Protein 1VFR (pdb70)

InterPro domains:
  IPR000415 Nitroreductase-like [G3DSA:3.40.109.10] (1-218)
  IPR000415 Nitroreductase-like [SSF55469] (3-217)
  IPR029479 Nitroreductase [PF00881] (10-193)
  IPR033878 Oxygen-insensitive NAD(P)H nitroreductase NfsB-like [cd02149] (4-214)

Radius of gyration: 21.02 Å; Cα contacts (8 Å, |Δi|>4): 795; chains: 2; bounding box: 49×61×47 Å

Organism: Aliivibrio fischeri (NCBI:txid668)

Nearest PDB structures (foldseek):
  1v5z-assembly1_A  TM=1.003E+00  e=4.299E-41  Aliivibrio fischeri
  8cj0-assembly1_B  TM=9.433E-01  e=3.302E-21  Escherichia coli
  1ooq-assembly1_A  TM=9.452E-01  e=6.221E-21  Escherichia coli
  8qpo-assembly1_A  TM=9.449E-01  e=3.306E-20  Escherichia coli DH5[alpha]
  8dor-assembly2_D  TM=9.413E-01  e=3.929E-20  Klebsiella pneumoniae

Foldseek 3Di:
DPVLVVLVQQADAWQAAAQVWADDPVLVVVLVVLLVPFDAQLSLCQWDKDKQADPVSLVLQLCQCVDWDCSCNVLSNRFHIKIFIKGFFARDLVSVLVVLVVCVVVVVDHPVVSVVSSVSCVVRVVQADPVRTNCVRRVVSSVSSVVSSSSSCSVVVKHKHKDQGTRFVSCCVSCVVSQVRITTRIMMTIHHHDPPPRVRNPDGDDDDDCVVPDDDD/DPVLVVLVQQADAWQAAAQVWADDPVLVVVLVVLLVPFDAQLSLCQWDKDKQADPVSLVLQLCQPVPFLCSCNVLSNRFHIKIFIKGFWARDLVSVVVVLVVCCVVPPAPPVCSVVSSVSCVVRVVQADPVGTRCVRRVVSSVSSVVSSSSSCSVVVKHKHKDQRTRFVSCCVSCVVRQVRITTRIMMTIHHHDPPPRPRSPDGDDDDDPVVPDDDD

Sequence (434 aa):
THPIIHDLENRYTSKKYDPSKKVSQEDLAVLLEALRLSASSINSQPWKFIVIESDAAKQRMHDSFANMHQFNQPHIKACSHVILFANKLSYTRDDYDVVLSKAVADKRITEEQKEAAFASFKFVELNCDENGEHKAWTKPQAYLALGNALHTLARLNIDSTTMEGIDPELLSEIFADELKGYECHVALAIGYHHPSEDYNASLPKSRKAFEDVITILTHPIIHDLENRYTSKKYDPSKKVSQEDLAVLLEALRLSASSINSQPWKFIVIESDAAKQRMHDSFANMHQFNQPHIKACSHVILFANKLSYTRDDYDVVLSKAVADKRITEEQKEAAFASFKFVELNCDENGEHKAWTKPQAYLALGNALHTLARLNIDSTTMEGIDPELLSEIFADELKGYECHVALAIGYHHPSEDYNASLPKSRKAFEDVITIL

CATH classification: 3.40.109.10

Solvent-accessible surface area: 17991 Å² total; per-residue (Å²): 129,57,88,4,20,90,23,5,85,93,32,34,40,0,79,74,4,16,83,96,80,120,6,56,119,118,27,5,57,12,1,4,37,0,0,40,10,4,18,16,19,35,35,0,2,1,2,42,0,0,0,0,59,43,126,72,1,10,72,79,0,49,66,0,0,70,110,83,39,103,126,9,34,88,15,0,105,24,1,3,7,0,0,0,1,0,2,39,47,36,4,57,156,105,29,9,55,68,4,8,43,55,6,30,60,37,158,61,24,69,92,127,97,31,108,70,33,22,64,31,28,110,19,1,118,113,48,66,47,165,109,35,45,12,79,68,6,0,32,2,2,2,5,8,0,0,1,6,0,9,1,0,2,11,47,26,120,10,27,8,5,43,2,38,1,3,6,44,152,30,0,50,129,39,0,41,105,28,5,138,37,34,24,1,50,2,0,0,0,0,0,52,57,39,95,98,99,7,134,11,49,100,58,60,58,3,21,23,39,67,140,88,1,9,37,84,49,131,56,86,4,20,90,24,4,86,94,31,35,40,0,72,76,4,21,79,101,87,116,6,54,119,117,25,5,58,14,0,4,36,0,0,42,9,3,18,17,22,35,35,0,2,0,2,42,0,0,0,0,60,45,129,72,1,14,71,82,0,50,67,1,0,64,110,79,36,98,120,9,33,85,14,0,103,23,1,3,7,0,0,0,1,0,2,40,53,39,4,55,128,98,31,8,37,75,5,8,43,63,6,36,59,44,152,60,32,65,89,125,80,25,106,73,22,34,76,43,26,123,30,0,96,97,46,72,32,160,114,36,41,13,73,64,5,0,34,2,2,2,4,8,0,0,1,7,0,9,1,0,2,11,48,27,123,10,28,7,5,43,2,36,1,4,6,40,150,30,0,48,129,44,0,56,117,25,5,154,34,34,21,1,52,2,0,0,0,0,0,56,59,40,95,96,94,7,137,10,48,100,69,56,57,2,21,20,26,74,132,81,1,9,36,83,48

Structure (mmCIF, N/CA/C/O backbone):
data_1VFR
#
_entry.id   1VFR
#
_cell.length_a   101.600
_cell.length_b   63.300
_cell.length_c   74.400
_cell.angle_alpha   90.00
_cell.angle_beta   100.00
_cell.angle_gamma   90.00
#
_symmetry.space_group_name_H-M   'C 1 2 1'
#
loop_
_entity.id
_entity.type
_entity.pdbx_description
1 polymer 'NAD(P)H\:FMN OXIDOREDUCTASE'
2 non-polymer 'FLAVIN MONONUCLEOTIDE'
3 water water
#
loop_
_atom_site.group_PDB
_atom_site.id
_atom_site.type_symbol
_atom_site.label_atom_id
_atom_site.label_alt_id
_atom_site.label_comp_id
_atom_site.label_asym_id
_atom_site.label_entity_id
_atom_site.label_seq_id
_atom_site.pdbx_PDB_ins_code
_atom_site.Cartn_x
_atom_site.Cartn_y
_atom_site.Cartn_z
_atom_site.occupancy
_atom_site.B_iso_or_equiv
_atom_site.auth_seq_id
_atom_site.auth_comp_id
_atom_site.auth_asym_id
_atom_site.auth_atom_id
_atom_site.pdbx_PDB_model_num
ATOM 1 N N . THR A 1 2 ? 57.762 23.017 -7.254 1.00 8.93 2 THR A N 1
ATOM 2 C CA . THR A 1 2 ? 58.666 22.566 -6.155 1.00 9.58 2 THR A CA 1
ATOM 3 C C . THR A 1 2 ? 58.209 21.212 -5.645 1.00 8.04 2 THR A C 1
ATOM 4 O O . THR A 1 2 ? 57.032 20.881 -5.709 1.00 7.85 2 THR A O 1
ATOM 8 N N . HIS A 1 3 ? 59.166 20.399 -5.208 1.00 6.95 3 HIS A N 1
ATOM 9 C CA . HIS A 1 3 ? 58.852 19.092 -4.657 1.00 7.59 3 HIS A CA 1
ATOM 10 C C . HIS A 1 3 ? 57.915 19.368 -3.465 1.00 7.34 3 HIS A C 1
ATOM 11 O O . HIS A 1 3 ? 58.196 20.254 -2.661 1.00 6.66 3 HIS A O 1
ATOM 18 N N . PRO A 1 4 ? 56.794 18.631 -3.351 1.00 7.49 4 PRO A N 1
ATOM 19 C CA . PRO A 1 4 ? 55.832 18.839 -2.245 1.00 7.86 4 PRO A CA 1
ATOM 20 C C . PRO A 1 4 ? 56.459 18.890 -0.839 1.00 6.80 4 PRO A C 1
ATOM 21 O O . PRO A 1 4 ? 56.104 19.746 -0.034 1.00 8.17 4 PRO A O 1
ATOM 25 N N . ILE A 1 5 ? 57.380 17.980 -0.544 1.00 5.45 5 ILE A N 1
ATOM 26 C CA . ILE A 1 5 ? 58.017 17.953 0.780 1.00 6.72 5 ILE A CA 1
ATOM 27 C C . ILE A 1 5 ? 58.847 19.208 1.025 1.00 9.15 5 ILE A C 1
ATOM 28 O O . ILE A 1 5 ? 58.737 19.846 2.084 1.00 6.39 5 ILE A O 1
ATOM 33 N N . ILE A 1 6 ? 59.633 19.602 0.024 1.00 7.83 6 ILE A N 1
ATOM 34 C CA . ILE A 1 6 ? 60.469 20.791 0.145 1.00 6.94 6 ILE A CA 1
ATOM 35 C C . ILE A 1 6 ? 59.635 22.060 0.249 1.00 6.68 6 ILE A C 1
ATOM 36 O O . ILE A 1 6 ? 59.955 22.952 1.032 1.00 6.78 6 ILE A O 1
ATOM 41 N N . HIS A 1 7 ? 58.564 22.143 -0.532 1.00 5.40 7 HIS A N 1
ATOM 42 C CA . HIS A 1 7 ? 57.699 23.298 -0.467 1.00 5.45 7 HIS A CA 1
ATOM 43 C C . HIS A 1 7 ? 57.146 23.475 0.968 1.00 6.53 7 HIS A C 1
ATOM 44 O O . HIS A 1 7 ? 57.133 24.582 1.500 1.00 7.35 7 HIS A O 1
ATOM 51 N N . ASP A 1 8 ? 56.679 22.389 1.574 1.00 6.66 8 ASP A N 1
ATOM 52 C CA . ASP A 1 8 ? 56.122 22.448 2.925 1.00 5.50 8 ASP A CA 1
ATOM 53 C C . ASP A 1 8 ? 57.143 22.936 3.939 1.00 7.40 8 ASP A C 1
ATOM 54 O O . ASP A 1 8 ? 56.842 23.789 4.768 1.00 7.49 8 ASP A O 1
ATOM 59 N N . LEU A 1 9 ? 58.359 22.414 3.849 1.00 6.12 9 LEU A N 1
ATOM 60 C CA . LEU A 1 9 ? 59.412 22.766 4.785 1.00 7.07 9 LEU A CA 1
ATOM 61 C C . LEU A 1 9 ? 60.026 24.145 4.550 1.00 8.18 9 LEU A C 1
ATOM 62 O O . LEU A 1 9 ? 60.550 24.767 5.480 1.00 6.81 9 LEU A O 1
ATOM 67 N N . GLU A 1 10 ? 59.958 24.634 3.315 1.00 8.70 10 GLU A N 1
ATOM 68 C CA . GLU A 1 10 ? 60.463 25.963 3.023 1.00 8.84 10 GLU A CA 1
ATOM 69 C C . GLU A 1 10 ? 59.418 26.988 3.392 1.00 9.95 10 GLU A C 1
ATOM 70 O O . GLU A 1 10 ? 59.750 28.137 3.647 1.00 12.40 10 GLU A O 1
ATOM 76 N N . ASN A 1 11 ? 58.147 26.605 3.374 1.00 9.39 11 ASN A N 1
ATOM 77 C CA . ASN A 1 11 ? 57.100 27.575 3.671 1.00 11.10 11 ASN A CA 1
ATOM 78 C C . ASN A 1 11 ? 56.629 27.687 5.104 1.00 9.90 11 ASN A C 1
ATOM 79 O O . ASN A 1 11 ? 56.041 28.694 5.465 1.00 11.40 11 ASN A O 1
ATOM 84 N N . ARG A 1 12 ? 56.891 26.667 5.915 1.00 8.97 12 ARG A N 1
ATOM 85 C CA . ARG A 1 12 ? 56.529 26.727 7.330 1.00 8.12 12 ARG A CA 1
ATOM 86 C C . ARG A 1 12 ? 57.570 27.648 7.962 1.00 10.54 12 ARG A C 1
ATOM 87 O O . ARG A 1 12 ? 58.670 27.812 7.430 1.00 10.64 12 ARG A O 1
ATOM 95 N N . TYR A 1 13 ? 57.204 28.296 9.066 1.00 8.17 13 TYR A N 1
ATOM 96 C CA . TYR A 1 13 ? 58.100 29.222 9.747 1.00 6.94 13 TYR A CA 1
ATOM 97 C C . TYR A 1 13 ? 57.534 29.489 11.138 1.00 7.04 13 TYR A C 1
ATOM 98 O O . TYR A 1 13 ? 56.411 29.065 11.456 1.00 7.00 13 TYR A O 1
ATOM 107 N N . THR A 1 14 ? 58.307 30.194 11.951 1.00 6.29 14 THR A N 1
ATOM 108 C CA . THR A 1 14 ? 57.881 30.540 13.312 1.00 6.56 14 THR A CA 1
ATOM 109 C C . THR A 1 14 ? 57.105 31.853 13.297 1.00 6.43 14 THR A C 1
ATOM 110 O O . THR A 1 14 ? 57.644 32.931 13.048 1.00 5.42 14 THR A O 1
ATOM 114 N N . SER A 1 15 ? 55.807 31.747 13.528 1.00 8.22 15 SER A N 1
ATOM 115 C CA . SER A 1 15 ? 54.956 32.920 13.548 1.00 8.28 15 SER A CA 1
ATOM 116 C C . SER A 1 15 ? 55.269 33.785 14.775 1.00 9.35 15 SER A C 1
ATOM 117 O O . SER A 1 15 ? 55.521 33.266 15.861 1.00 9.30 15 SER A O 1
ATOM 120 N N . LYS A 1 16 ? 55.281 35.100 14.594 1.00 9.58 16 LYS A N 1
ATOM 121 C CA . LYS A 1 16 ? 55.569 36.036 15.686 1.00 12.03 16 LYS A CA 1
ATOM 122 C C . LYS A 1 16 ? 54.348 36.878 16.107 1.00 13.11 16 LYS A C 1
ATOM 123 O O . LYS A 1 16 ? 54.482 37.813 16.903 1.00 12.99 16 LYS A O 1
ATOM 129 N N . LYS A 1 17 ? 53.169 36.552 15.576 1.00 12.57 17 LYS A N 1
ATOM 130 C CA . LYS A 1 17 ? 51.952 37.300 15.898 1.00 13.66 17 LYS A CA 1
ATOM 131 C C . LYS A 1 17 ? 50.737 36.576 15.317 1.00 14.01 17 LYS A C 1
ATOM 132 O O . LYS A 1 17 ? 50.691 36.258 14.121 1.00 12.85 17 LYS A O 1
ATOM 138 N N . TYR A 1 18 ? 49.741 36.342 16.162 1.00 9.64 18 TYR A N 1
ATOM 139 C CA . TYR A 1 18 ? 48.546 35.630 15.742 1.00 10.60 18 TYR A CA 1
ATOM 140 C C . TYR A 1 18 ? 47.323 36.491 15.484 1.00 12.09 18 TYR A C 1
ATOM 141 O O . TYR A 1 18 ? 47.213 37.601 15.997 1.00 11.75 18 TYR A O 1
ATOM 150 N N . ASP A 1 19 ? 46.418 35.952 14.673 1.00 12.75 19 ASP A N 1
ATOM 151 C CA . ASP A 1 19 ? 45.134 36.575 14.356 1.00 13.08 19 ASP A CA 1
ATOM 152 C C . ASP A 1 19 ? 44.194 35.920 15.394 1.00 11.47 19 ASP A C 1
ATOM 153 O O . ASP A 1 19 ? 43.938 34.718 15.343 1.00 10.75 19 ASP A O 1
ATOM 158 N N . PRO A 1 20 ? 43.691 36.702 16.361 1.00 13.64 20 PRO A N 1
ATOM 159 C CA . PRO A 1 20 ? 42.797 36.161 17.398 1.00 15.77 20 PRO A CA 1
ATOM 160 C C . PRO A 1 20 ? 41.396 35.776 16.933 1.00 19.18 20 PRO A C 1
ATOM 161 O O . PRO A 1 20 ? 40.645 35.140 17.660 1.00 23.51 20 PRO A O 1
ATOM 165 N N . SER A 1 21 ? 41.061 36.110 15.703 1.00 18.62 21 SER A N 1
ATOM 166 C CA . SER A 1 21 ? 39.737 35.796 15.195 1.00 20.90 21 SER A CA 1
ATOM 167 C C . SER A 1 21 ? 39.658 34.458 14.477 1.00 21.72 21 SER A C 1
ATOM 168 O O . SER A 1 21 ? 38.583 34.064 14.012 1.00 22.18 21 SER A O 1
ATOM 171 N N . LYS A 1 22 ? 40.793 33.773 14.368 1.00 19.42 22 LYS A N 1
ATOM 172 C CA . LYS A 1 22 ? 40.843 32.505 13.664 1.00 19.40 22 LYS A CA 1
ATOM 173 C C . LYS A 1 22 ? 41.234 31.353 14.561 1.00 18.70 22 LYS A C 1
ATOM 174 O O . LYS A 1 22 ? 42.245 31.407 15.253 1.00 19.22 22 LYS A O 1
ATOM 180 N N . LYS A 1 23 ? 40.454 30.281 14.491 1.00 15.89 23 LYS A N 1
ATOM 181 C CA . LYS A 1 23 ? 40.710 29.088 15.277 1.00 16.13 23 LYS A CA 1
ATOM 182 C C . LYS A 1 23 ? 40.946 27.892 14.368 1.00 12.95 23 LYS A C 1
ATOM 183 O O . LYS A 1 23 ? 40.465 27.848 13.241 1.00 14.09 23 LYS A O 1
ATOM 189 N N . VAL A 1 24 ? 41.679 26.920 14.894 1.00 11.60 24 VAL A N 1
ATOM 190 C CA . VAL A 1 24 ? 41.974 25.675 14.213 1.00 10.87 24 VAL A CA 1
ATOM 191 C C . VAL A 1 24 ? 40.700 24.853 14.345 1.00 13.44 24 VAL A C 1
ATOM 192 O O . VAL A 1 24 ? 40.119 24.776 15.426 1.00 13.58 24 VAL A O 1
ATOM 196 N N . SER A 1 25 ? 40.247 24.273 13.243 1.00 11.60 25 SER A N 1
ATOM 197 C CA . SER A 1 25 ? 39.035 23.474 13.249 1.00 12.52 25 SER A CA 1
ATOM 198 C C . SER A 1 25 ? 39.211 22.195 14.070 1.00 15.36 25 SER A C 1
ATOM 199 O O . SER A 1 25 ? 40.329 21.721 14.272 1.00 13.65 25 SER A O 1
ATOM 202 N N . GLN A 1 26 ? 38.101 21.631 14.542 1.00 16.70 26 GLN A N 1
ATOM 203 C CA . GLN A 1 26 ? 38.173 20.412 15.317 1.00 16.80 26 GLN A CA 1
ATOM 204 C C . GLN A 1 26 ? 38.654 19.257 14.458 1.00 16.03 26 GLN A C 1
ATOM 205 O O . GLN A 1 26 ? 39.325 18.359 14.973 1.00 14.18 26 GLN A O 1
ATOM 211 N N . GLU A 1 27 ? 38.357 19.288 13.151 1.00 14.91 27 GLU A N 1
ATOM 212 C CA . GLU A 1 27 ? 38.813 18.211 12.259 1.00 15.69 27 GLU A CA 1
ATOM 213 C C . GLU A 1 27 ? 40.345 18.250 12.137 1.00 12.35 27 GLU A C 1
ATOM 214 O O . GLU A 1 27 ? 40.997 17.214 12.223 1.00 12.95 27 GLU A O 1
ATOM 220 N N . ASP A 1 28 ? 40.910 19.441 11.952 1.00 11.04 28 ASP A N 1
ATOM 221 C CA . ASP A 1 28 ? 42.368 19.574 11.835 1.00 9.14 28 ASP A CA 1
ATOM 222 C C . ASP A 1 28 ? 43.052 19.227 13.152 1.00 8.81 28 ASP A C 1
ATOM 223 O O . ASP A 1 28 ? 44.105 18.584 13.167 1.00 9.41 28 ASP A O 1
ATOM 228 N N . LEU A 1 29 ? 42.449 19.647 14.266 1.00 9.00 29 LEU A N 1
ATOM 229 C CA . LEU A 1 29 ? 43.023 19.364 15.587 1.00 7.94 29 LEU A CA 1
ATOM 230 C C . LEU A 1 29 ? 43.069 17.873 15.829 1.00 7.30 29 LEU A C 1
ATOM 231 O O . LEU A 1 29 ? 44.048 17.358 16.353 1.00 10.52 29 LEU A O 1
ATOM 236 N N . ALA A 1 30 ? 42.034 17.161 15.407 1.00 6.73 30 ALA A N 1
ATOM 237 C CA . ALA A 1 30 ? 42.001 15.714 15.596 1.00 7.38 30 ALA A CA 1
ATOM 238 C C . ALA A 1 30 ? 43.117 15.020 14.812 1.00 7.89 30 ALA A C 1
ATOM 239 O O . ALA A 1 30 ? 43.692 14.030 15.276 1.00 8.72 30 ALA A O 1
ATOM 241 N N . VAL A 1 31 ? 43.412 15.522 13.613 1.00 8.92 31 VAL A N 1
ATOM 242 C CA . VAL A 1 31 ? 44.493 14.949 12.805 1.00 9.02 31 VAL A CA 1
ATOM 243 C C . VAL A 1 31 ? 45.845 15.197 13.508 1.00 7.64 31 VAL A C 1
ATOM 244 O O . VAL A 1 31 ? 46.650 14.275 13.656 1.00 7.56 31 VAL A O 1
ATOM 248 N N . LEU A 1 32 ? 46.062 16.429 13.961 1.00 7.52 32 LEU A N 1
ATOM 249 C CA . LEU A 1 32 ? 47.282 16.796 14.675 1.00 8.35 32 LEU A CA 1
ATOM 250 C C . LEU A 1 32 ? 47.511 15.933 15.915 1.00 10.14 32 LEU A C 1
ATOM 251 O O . LEU A 1 32 ? 48.620 15.452 16.120 1.00 9.47 32 LEU A O 1
ATOM 256 N N . LEU A 1 33 ? 46.469 15.728 16.729 1.00 7.65 33 LEU A N 1
ATOM 257 C CA . LEU A 1 33 ? 46.582 14.920 17.950 1.00 8.94 33 LEU A CA 1
ATOM 258 C C . LEU A 1 33 ? 46.836 13.447 17.676 1.00 8.74 33 LEU A C 1
ATOM 259 O O . LEU A 1 33 ? 47.616 12.810 18.381 1.00 10.31 33 LEU A O 1
ATOM 264 N N . GLU A 1 34 ? 46.207 12.906 16.638 1.00 8.61 34 GLU A N 1
ATOM 265 C CA . GLU A 1 34 ? 46.433 11.515 16.283 1.00 9.60 34 GLU A CA 1
ATOM 266 C C . GLU A 1 34 ? 47.870 11.368 15.759 1.00 10.23 34 GLU A C 1
ATOM 267 O O . GLU A 1 34 ? 48.540 10.379 16.037 1.00 8.75 34 GLU A O 1
ATOM 273 N N . ALA A 1 35 ? 48.342 12.389 15.042 1.00 10.19 35 ALA A N 1
ATOM 274 C CA . ALA A 1 35 ? 49.703 12.399 14.510 1.00 8.01 35 ALA A CA 1
ATOM 275 C C . ALA A 1 35 ? 50.723 12.363 15.663 1.00 9.23 35 ALA A C 1
ATOM 276 O O . ALA A 1 35 ? 51.723 11.643 15.601 1.00 10.18 35 ALA A O 1
ATOM 278 N N . LEU A 1 36 ? 50.455 13.108 16.730 1.00 9.55 36 LEU A N 1
ATOM 279 C CA . LEU A 1 36 ? 51.326 13.121 17.901 1.00 9.15 36 LEU A CA 1
ATOM 280 C C . LEU A 1 36 ? 51.352 11.750 18.547 1.00 10.16 36 LEU A C 1
ATOM 281 O O . LEU A 1 36 ? 52.417 11.228 18.881 1.00 10.55 36 LEU A O 1
ATOM 286 N N . ARG A 1 37 ? 50.178 11.155 18.714 1.00 10.21 37 ARG A N 1
ATOM 287 C CA . ARG A 1 37 ? 50.064 9.838 19.321 1.00 9.71 37 ARG A CA 1
ATOM 288 C C . ARG A 1 37 ? 50.831 8.773 18.538 1.00 9.69 37 ARG A C 1
ATOM 289 O O . ARG A 1 37 ? 51.413 7.870 19.125 1.00 8.85 37 ARG A O 1
ATOM 297 N N . LEU A 1 38 ? 50.860 8.906 17.216 1.00 9.36 38 LEU A N 1
ATOM 298 C CA . LEU A 1 38 ? 51.555 7.943 16.365 1.00 9.86 38 LEU A CA 1
ATOM 299 C C . LEU A 1 38 ? 53.074 8.131 16.275 1.00 10.10 38 LEU A C 1
ATOM 300 O O . LEU A 1 38 ? 53.740 7.366 15.580 1.00 11.97 38 LEU A O 1
ATOM 305 N N . SER A 1 39 ? 53.617 9.135 16.965 1.00 9.64 39 SER A N 1
ATOM 306 C CA . SER A 1 39 ? 55.060 9.377 16.966 1.00 9.15 39 SER A CA 1
ATOM 307 C C . SER A 1 39 ? 55.846 8.154 17.478 1.00 11.30 39 SER A C 1
ATOM 308 O O . SER A 1 39 ? 55.402 7.426 18.374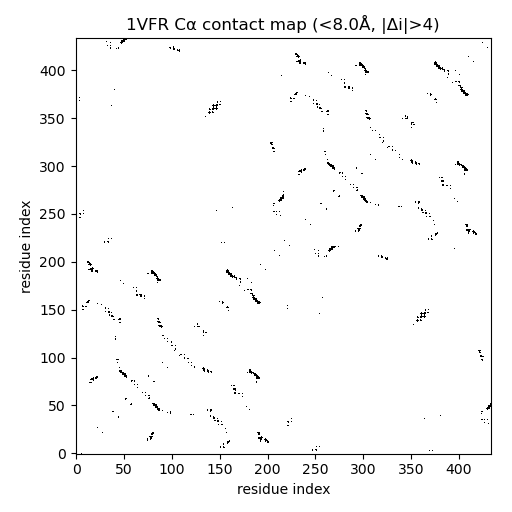 1.00 10.22 39 SER A O 1
ATOM 311 N N . ALA A 1 40 ? 57.004 7.906 16.869 1.00 11.55 40 ALA A N 1
ATOM 312 C CA . ALA A 1 40 ? 57.866 6.800 17.264 1.00 10.34 40 ALA A CA 1
ATOM 313 C C . ALA A 1 40 ? 58.690 7.224 18.474 1.00 10.64 40 ALA A C 1
ATOM 314 O O . ALA A 1 40 ? 58.924 8.419 18.693 1.00 10.06 40 ALA A O 1
ATOM 316 N N . SER A 1 41 ? 59.161 6.240 19.239 1.00 8.78 41 SER A N 1
ATOM 317 C CA . SER A 1 41 ? 59.984 6.524 20.411 1.00 9.64 41 SER A CA 1
ATOM 318 C C . SER A 1 41 ? 60.787 5.283 20.702 1.00 7.80 41 SER A C 1
ATOM 319 O O . SER A 1 41 ? 60.406 4.196 20.289 1.00 9.94 41 SER A O 1
ATOM 322 N N . SER A 1 42 ? 61.916 5.461 21.376 1.00 11.02 42 SER A N 1
ATOM 323 C CA . SER A 1 42 ? 62.789 4.352 21.723 1.00 10.81 42 SER A CA 1
ATOM 324 C C . SER A 1 42 ? 61.989 3.320 22.510 1.00 12.80 42 SER A C 1
ATOM 325 O O . SER A 1 42 ? 61.269 3.667 23.449 1.00 13.84 42 SER A O 1
ATOM 328 N N . ILE A 1 43 ? 62.082 2.066 22.074 1.00 13.53 43 ILE A N 1
ATOM 329 C CA . ILE A 1 43 ? 61.370 0.910 22.644 1.00 17.34 43 ILE A CA 1
ATOM 330 C C . ILE A 1 43 ? 59.825 1.084 22.791 1.00 18.17 43 ILE A C 1
ATOM 331 O O . ILE A 1 43 ? 59.173 0.310 23.502 1.00 17.79 43 ILE A O 1
ATOM 336 N N . ASN A 1 44 ? 59.252 2.024 22.029 1.00 15.68 44 ASN A N 1
ATOM 337 C CA . ASN A 1 44 ? 57.819 2.352 22.073 1.00 14.19 44 ASN A CA 1
ATOM 338 C C . ASN A 1 44 ? 57.417 2.788 23.487 1.00 13.52 44 ASN A C 1
ATOM 339 O O . ASN A 1 44 ? 56.277 2.633 23.902 1.00 15.61 44 ASN A O 1
ATOM 344 N N . SER A 1 45 ? 58.363 3.381 24.201 1.00 14.80 45 SER A N 1
ATOM 345 C CA . SER A 1 45 ? 58.138 3.830 25.562 1.00 13.43 45 SER A CA 1
ATOM 346 C C . SER A 1 45 ? 57.087 4.931 25.680 1.00 15.62 45 SER A C 1
ATOM 347 O O . SER A 1 45 ? 56.388 5.016 26.694 1.00 15.85 45 SER A O 1
ATOM 350 N N . GLN A 1 46 ? 56.983 5.779 24.654 1.00 16.02 46 GLN A N 1
ATOM 351 C CA . GLN A 1 46 ? 56.029 6.890 24.641 1.00 14.45 46 GLN A CA 1
ATOM 352 C C . GLN A 1 46 ? 56.021 7.571 26.026 1.00 14.53 46 GLN A C 1
ATOM 353 O O . GLN A 1 46 ? 54.968 7.730 26.630 1.00 15.80 46 GLN A O 1
ATOM 359 N N . PRO A 1 47 ? 57.189 8.050 26.507 1.00 14.26 47 PRO A N 1
ATOM 360 C CA . PRO A 1 47 ? 57.321 8.698 27.820 1.00 12.38 47 PRO A CA 1
ATOM 361 C C . PRO A 1 47 ? 56.882 10.145 27.800 1.00 11.58 47 PRO A C 1
ATOM 362 O O . PRO A 1 47 ? 57.579 11.031 28.296 1.00 13.24 47 PRO A O 1
ATOM 366 N N . TRP A 1 48 ? 55.679 10.369 27.292 1.00 11.40 48 TRP A N 1
ATOM 367 C CA . TRP A 1 48 ? 55.188 11.715 27.133 1.00 10.84 48 TRP A CA 1
ATOM 368 C C . TRP A 1 48 ? 53.711 11.868 27.440 1.00 11.13 48 TRP A C 1
ATOM 369 O O . TRP A 1 48 ? 52.969 10.883 27.568 1.00 12.13 48 TRP A O 1
ATOM 380 N N . LYS A 1 49 ? 53.302 13.126 27.467 1.00 10.13 49 LYS A N 1
ATOM 381 C CA . LYS A 1 49 ? 51.924 13.509 27.678 1.00 13.78 49 LYS A CA 1
ATOM 382 C C . LYS A 1 49 ? 51.784 14.836 26.918 1.00 13.04 49 LYS A C 1
ATOM 383 O O . LYS A 1 49 ? 52.666 15.692 27.007 1.00 13.21 49 LYS A O 1
ATOM 389 N N . PHE A 1 50 ? 50.733 14.969 26.111 1.00 10.58 50 PHE A N 1
ATOM 390 C CA . PHE A 1 50 ? 50.492 16.190 25.361 1.00 9.04 50 PHE A CA 1
ATOM 391 C C . PHE A 1 50 ? 49.273 16.859 25.963 1.00 9.66 50 PHE A C 1
ATOM 392 O O . PHE A 1 50 ? 48.170 16.330 25.903 1.00 12.68 50 PHE A O 1
ATOM 400 N N . ILE A 1 51 ? 49.493 18.007 26.579 1.00 9.14 51 ILE A N 1
ATOM 401 C CA . ILE A 1 51 ? 48.425 18.752 27.215 1.00 12.23 51 ILE A CA 1
ATOM 402 C C . ILE A 1 51 ? 47.985 19.875 26.305 1.00 10.19 51 ILE A C 1
ATOM 403 O O . ILE A 1 51 ? 48.763 20.763 25.991 1.00 12.55 51 ILE A O 1
ATOM 408 N N . VAL A 1 52 ? 46.729 19.814 25.880 1.00 9.84 52 VAL A N 1
ATOM 409 C CA . VAL A 1 52 ? 46.157 20.811 24.983 1.00 10.72 52 VAL A CA 1
ATOM 410 C C . VAL A 1 52 ? 45.397 21.888 25.758 1.00 11.67 52 VAL A C 1
ATOM 411 O O . VAL A 1 52 ? 44.457 21.604 26.488 1.00 15.28 52 VAL A O 1
ATOM 415 N N . ILE A 1 53 ? 45.833 23.123 25.598 1.00 10.89 53 ILE A N 1
ATOM 416 C CA . ILE A 1 53 ? 45.243 24.275 26.240 1.00 9.88 53 ILE A CA 1
ATOM 417 C C . ILE A 1 53 ? 44.242 24.808 25.225 1.00 10.95 53 ILE A C 1
ATOM 418 O O . ILE A 1 53 ? 44.612 25.469 24.251 1.00 12.98 53 ILE A O 1
ATOM 423 N N . GLU A 1 54 ? 42.967 24.538 25.459 1.00 9.78 54 GLU A N 1
ATOM 424 C CA . GLU A 1 54 ? 41.919 24.967 24.540 1.00 10.08 54 GLU A CA 1
ATOM 425 C C . GLU A 1 54 ? 40.936 25.992 25.085 1.00 12.00 54 GLU A C 1
ATOM 426 O O . GLU A 1 54 ? 40.693 27.012 24.451 1.00 12.50 54 GLU A O 1
ATOM 432 N N . SER A 1 55 ? 40.401 25.739 26.280 1.00 12.69 55 SER A N 1
ATOM 433 C CA . SER A 1 55 ? 39.418 26.632 26.888 1.00 12.63 55 SER A CA 1
ATOM 434 C C . SER A 1 55 ? 39.984 27.971 27.323 1.00 13.49 55 SER A C 1
ATOM 435 O O . SER A 1 55 ? 41.188 28.117 27.526 1.00 14.24 55 SER A O 1
ATOM 438 N N . ASP A 1 56 ? 39.110 28.954 27.484 1.00 13.52 56 ASP A N 1
ATOM 439 C CA . ASP A 1 56 ? 39.545 30.261 27.942 1.00 15.23 56 ASP A CA 1
ATOM 440 C C . ASP A 1 56 ? 40.158 30.142 29.340 1.00 14.27 56 ASP A C 1
ATOM 441 O O . ASP A 1 56 ? 41.110 30.845 29.661 1.00 12.86 56 ASP A O 1
ATOM 446 N N . ALA A 1 57 ? 39.597 29.261 30.169 1.00 15.27 57 ALA A N 1
ATOM 447 C CA . ALA A 1 57 ? 40.089 29.056 31.529 1.00 14.84 57 ALA A CA 1
ATOM 448 C C . ALA A 1 57 ? 41.515 28.522 31.466 1.00 13.85 57 ALA A C 1
ATOM 449 O O . ALA A 1 57 ? 42.392 29.012 32.166 1.00 14.14 57 ALA A O 1
ATOM 451 N N . ALA A 1 58 ? 41.747 27.549 30.587 1.00 13.02 58 ALA A N 1
ATOM 452 C CA . ALA A 1 58 ? 43.074 26.972 30.426 1.00 11.85 58 ALA A CA 1
ATOM 453 C C . ALA A 1 58 ? 44.036 27.999 29.827 1.00 11.83 58 ALA A C 1
ATOM 454 O O . ALA A 1 58 ? 45.204 28.031 30.179 1.00 12.54 58 ALA A O 1
ATOM 456 N N . LYS A 1 59 ? 43.550 28.850 28.936 1.00 11.59 59 LYS A N 1
ATOM 457 C CA . LYS A 1 59 ? 44.404 29.874 28.341 1.00 12.99 59 LYS A CA 1
ATOM 458 C C . LYS A 1 59 ? 44.857 30.859 29.405 1.00 13.49 59 LYS A C 1
ATOM 459 O O . LYS A 1 59 ? 45.962 31.399 29.335 1.00 12.07 59 LYS A O 1
ATOM 465 N N . GLN A 1 60 ? 43.976 31.154 30.361 1.00 12.31 60 GLN A N 1
ATOM 466 C CA . GLN A 1 60 ? 44.338 32.084 31.432 1.00 12.89 60 GLN A CA 1
ATOM 467 C C . GLN A 1 60 ? 45.477 31.520 32.290 1.00 9.48 60 GLN A C 1
ATOM 468 O O . GLN A 1 60 ? 46.426 32.225 32.611 1.00 11.74 60 GLN A O 1
ATOM 474 N N . ARG A 1 61 ? 45.387 30.237 32.619 1.00 9.87 61 ARG A N 1
ATOM 475 C CA . ARG A 1 61 ? 46.398 29.553 33.425 1.00 10.85 61 ARG A CA 1
ATOM 476 C C . ARG A 1 61 ? 47.729 29.557 32.704 1.00 12.24 61 ARG A C 1
ATOM 477 O O . ARG A 1 61 ? 48.761 29.784 33.310 1.00 11.97 61 ARG A O 1
ATOM 485 N N . MET A 1 62 ? 47.692 29.311 31.395 1.00 12.69 62 MET A N 1
ATOM 486 C CA . MET A 1 62 ? 48.912 29.305 30.581 1.00 12.64 62 MET A CA 1
ATOM 487 C C . MET A 1 62 ? 49.482 30.717 30.506 1.00 10.78 62 MET A C 1
ATOM 488 O O . MET A 1 62 ? 50.697 30.903 30.596 1.00 12.44 62 MET A O 1
ATOM 493 N N . HIS A 1 63 ? 48.606 31.707 30.363 1.00 9.77 63 HIS A N 1
ATOM 494 C CA . HIS A 1 63 ? 49.017 33.098 30.310 1.00 12.44 63 HIS A CA 1
ATOM 495 C C . HIS A 1 63 ? 49.765 33.481 31.598 1.00 14.54 63 HIS A C 1
ATOM 496 O O . HIS A 1 63 ? 50.784 34.172 31.561 1.00 12.77 63 HIS A O 1
ATOM 503 N N . ASP A 1 64 ? 49.238 33.024 32.734 1.00 13.95 64 ASP A N 1
ATOM 504 C CA . ASP A 1 64 ? 49.828 33.299 34.038 1.00 14.03 64 ASP A CA 1
ATOM 505 C C . ASP A 1 64 ? 51.178 32.643 34.285 1.00 14.29 64 ASP A C 1
ATOM 506 O O . ASP A 1 64 ? 51.907 33.077 35.167 1.00 14.60 64 ASP A O 1
ATOM 511 N N . SER A 1 65 ? 51.524 31.613 33.514 1.00 12.99 65 SER A N 1
ATOM 512 C CA . SER A 1 65 ? 52.818 30.953 33.691 1.00 13.62 65 SER A CA 1
ATOM 513 C C . SER A 1 65 ? 54.005 31.817 33.238 1.00 12.81 65 SER A C 1
ATOM 514 O O . SER A 1 65 ? 55.149 31.430 33.434 1.00 13.96 65 SER A O 1
ATOM 517 N N . PHE A 1 66 ? 53.720 32.987 32.667 1.00 12.81 66 PHE A N 1
ATOM 518 C CA . PHE A 1 66 ? 54.759 33.915 32.207 1.00 16.06 66 PHE A CA 1
ATOM 519 C C . PHE A 1 66 ? 54.916 35.088 33.155 1.00 17.73 66 PHE A C 1
ATOM 520 O O . PHE A 1 66 ? 55.489 36.101 32.796 1.00 19.34 66 PHE A O 1
ATOM 528 N N . ALA A 1 67 ? 54.420 34.945 34.376 1.00 20.22 67 ALA A N 1
ATOM 529 C CA . ALA A 1 67 ? 54.498 36.022 35.356 1.00 22.33 67 ALA A CA 1
ATOM 530 C C . ALA A 1 67 ? 55.940 36.418 35.697 1.00 23.84 67 ALA A C 1
ATOM 531 O O . ALA A 1 67 ? 56.240 37.599 35.899 1.00 24.67 67 ALA A 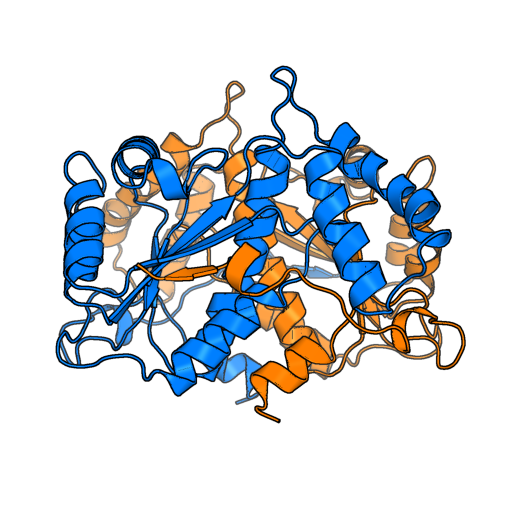O 1
ATOM 533 N N . ASN A 1 68 ? 56.832 35.436 35.711 1.00 24.98 68 ASN A N 1
ATOM 534 C CA . ASN A 1 68 ? 58.231 35.676 36.058 1.00 27.27 68 ASN A CA 1
ATOM 535 C C . ASN A 1 68 ? 59.263 35.781 34.937 1.00 28.56 68 ASN A C 1
ATOM 536 O O . ASN A 1 68 ? 60.241 36.513 35.089 1.00 30.34 68 ASN A O 1
ATOM 541 N N . MET A 1 69 ? 59.068 35.075 33.825 1.00 25.73 69 MET A N 1
ATOM 542 C CA . MET A 1 69 ? 60.063 35.115 32.747 1.00 25.18 69 MET A CA 1
ATOM 543 C C . MET A 1 69 ? 59.515 34.821 31.362 1.00 23.95 69 MET A C 1
ATOM 544 O O . MET A 1 69 ? 58.415 34.294 31.213 1.00 23.38 69 MET A O 1
ATOM 549 N N . HIS A 1 70 ? 60.332 35.146 30.364 1.00 22.74 70 HIS A N 1
ATOM 550 C CA . HIS A 1 70 ? 60.033 34.912 28.959 1.00 21.30 70 HIS A CA 1
ATOM 551 C C . HIS A 1 70 ? 58.740 35.570 28.518 1.00 20.93 70 HIS A C 1
ATOM 552 O O . HIS A 1 70 ? 57.953 34.998 27.770 1.00 20.43 70 HIS A O 1
ATOM 559 N N . GLN A 1 71 ? 58.560 36.810 28.948 1.00 21.47 71 GLN A N 1
ATOM 560 C CA . GLN A 1 71 ? 57.363 37.563 28.630 1.00 22.39 71 GLN A CA 1
ATOM 561 C C . GLN A 1 71 ? 57.168 37.852 27.139 1.00 22.26 71 GLN A C 1
ATOM 562 O O . GLN A 1 71 ? 56.060 38.180 26.721 1.00 21.04 71 GLN A O 1
ATOM 568 N N . PHE A 1 72 ? 58.221 37.695 26.332 1.00 20.14 72 PHE A N 1
ATOM 569 C CA . PHE A 1 72 ? 58.108 37.941 24.891 1.00 18.49 72 PHE A CA 1
ATOM 570 C C . PHE A 1 72 ? 57.201 36.899 24.224 1.00 15.92 72 PHE A C 1
ATOM 571 O O . PHE A 1 72 ? 56.630 37.152 23.163 1.00 19.19 72 PHE A O 1
ATOM 579 N N . ASN A 1 73 ? 57.051 35.746 24.861 1.00 12.86 73 ASN A N 1
ATOM 580 C CA . ASN A 1 73 ? 56.190 34.700 24.336 1.00 12.08 73 ASN A CA 1
ATOM 581 C C . ASN A 1 73 ? 54.759 34.798 24.862 1.00 14.42 73 ASN A C 1
ATOM 582 O O . ASN A 1 73 ? 53.845 34.164 24.322 1.00 12.70 73 ASN A O 1
ATOM 587 N N . GLN A 1 74 ? 54.550 35.594 25.906 1.00 14.59 74 GLN A N 1
ATOM 588 C CA . GLN A 1 74 ? 53.222 35.681 26.526 1.00 14.14 74 GLN A CA 1
ATOM 589 C C . GLN A 1 74 ? 52.018 36.131 25.677 1.00 13.71 74 GLN A C 1
ATOM 590 O O . GLN A 1 74 ? 50.954 35.541 25.771 1.00 12.53 74 GLN A O 1
ATOM 596 N N . PRO A 1 75 ? 52.181 37.143 24.805 1.00 14.79 75 PRO A N 1
ATOM 597 C CA . PRO A 1 75 ? 51.070 37.623 23.968 1.00 14.97 75 PRO A CA 1
ATOM 598 C C . PRO A 1 75 ? 50.417 36.580 23.062 1.00 14.76 75 PRO A C 1
ATOM 599 O O . PRO A 1 75 ? 49.233 36.692 22.731 1.00 14.58 75 PRO A O 1
ATOM 603 N N . HIS A 1 76 ? 51.176 35.561 22.672 1.00 12.27 76 HIS A N 1
ATOM 604 C CA . HIS A 1 76 ? 50.639 34.530 21.793 1.00 12.47 76 HIS A CA 1
ATOM 605 C C . HIS A 1 76 ? 49.589 33.649 22.455 1.00 13.88 76 HIS A C 1
ATOM 606 O O . HIS A 1 76 ? 48.728 33.097 21.773 1.00 11.89 76 HIS A O 1
ATOM 613 N N . ILE A 1 77 ? 49.693 33.465 23.769 1.00 13.14 77 ILE A N 1
ATOM 614 C CA . ILE A 1 77 ? 48.791 32.555 24.470 1.00 11.89 77 ILE A CA 1
ATOM 615 C C . ILE A 1 77 ? 47.322 32.837 24.230 1.00 13.16 77 ILE A C 1
ATOM 616 O O . ILE A 1 77 ? 46.579 31.971 23.773 1.00 12.82 77 ILE A O 1
ATOM 621 N N . LYS A 1 78 ? 46.903 34.065 24.476 1.00 13.66 78 LYS A N 1
ATOM 622 C CA . LYS A 1 78 ? 45.507 34.378 24.277 1.00 15.93 78 LYS A CA 1
ATOM 623 C C . LYS A 1 78 ? 45.129 34.617 22.818 1.00 17.66 78 LYS A C 1
ATOM 624 O O . LYS A 1 78 ? 44.000 34.313 22.410 1.00 19.51 78 LYS A O 1
ATOM 630 N N . ALA A 1 79 ? 46.092 35.078 22.019 1.00 13.51 79 ALA A N 1
ATOM 631 C CA . ALA A 1 79 ? 45.836 35.354 20.607 1.00 13.15 79 ALA A CA 1
ATOM 632 C C . ALA A 1 79 ? 45.727 34.116 19.708 1.00 11.39 79 ALA A C 1
ATOM 633 O O . ALA A 1 79 ? 44.926 34.090 18.773 1.00 14.47 79 ALA A O 1
ATOM 635 N N . CYS A 1 80 ? 46.513 33.087 19.984 1.00 11.52 80 CYS A N 1
ATOM 636 C CA . CYS A 1 80 ? 46.508 31.885 19.165 1.00 8.59 80 CYS A CA 1
ATOM 637 C C . CYS A 1 80 ? 45.266 31.046 19.401 1.00 11.46 80 CYS A C 1
ATOM 638 O O . CYS A 1 80 ? 44.409 31.392 20.220 1.00 12.87 80 CYS A O 1
ATOM 641 N N . SER A 1 81 ? 45.155 29.954 18.657 1.00 9.86 81 SER A N 1
ATOM 642 C CA . SER A 1 81 ? 44.025 29.046 18.763 1.00 9.00 81 SER A CA 1
ATOM 643 C C . SER A 1 81 ? 44.167 28.059 19.945 1.00 11.64 81 SER A C 1
ATOM 644 O O . SER A 1 81 ? 43.302 28.001 20.822 1.00 11.58 81 SER A O 1
ATOM 647 N N . HIS A 1 82 ? 45.263 27.306 19.974 1.00 9.02 82 HIS A N 1
ATOM 648 C CA . HIS A 1 82 ? 45.509 26.305 21.012 1.00 9.67 82 HIS A CA 1
ATOM 649 C C . HIS A 1 82 ? 46.993 26.300 21.357 1.00 10.11 82 HIS A C 1
ATOM 650 O O . HIS A 1 82 ? 47.815 26.659 20.526 1.00 9.10 82 HIS A O 1
ATOM 657 N N . VAL A 1 83 ? 47.329 25.881 22.574 1.00 9.05 83 VAL A N 1
ATOM 658 C CA . VAL A 1 83 ? 48.723 25.751 22.989 1.00 8.49 83 VAL A CA 1
ATOM 659 C C . VAL A 1 83 ? 48.870 24.302 23.405 1.00 8.96 83 VAL A C 1
ATOM 660 O O . VAL A 1 83 ? 47.977 23.754 24.025 1.00 9.38 83 VAL A O 1
ATOM 664 N N . ILE A 1 84 ? 49.935 23.632 22.971 1.00 8.31 84 ILE A N 1
ATOM 665 C CA . ILE A 1 84 ? 50.148 22.240 23.337 1.00 9.15 84 ILE A CA 1
ATOM 666 C C . ILE A 1 84 ? 51.444 22.139 24.142 1.00 12.02 84 ILE A C 1
ATOM 667 O O . ILE A 1 84 ? 52.486 22.659 23.727 1.00 10.19 84 ILE A O 1
ATOM 672 N N . LEU A 1 85 ? 51.367 21.524 25.319 1.00 10.54 85 LEU A N 1
ATOM 673 C CA . LEU A 1 85 ? 52.544 21.355 26.164 1.00 10.44 85 LEU A CA 1
ATOM 674 C C . LEU A 1 85 ? 53.134 19.984 25.906 1.00 10.52 85 LEU A C 1
ATOM 675 O O . LEU A 1 85 ? 52.417 18.993 25.920 1.00 10.13 85 LEU A O 1
ATOM 680 N N . PHE A 1 86 ? 54.432 19.927 25.607 1.00 8.37 86 PHE A N 1
ATOM 681 C CA . PHE A 1 86 ? 55.094 18.649 25.373 1.00 8.84 86 PHE A CA 1
ATOM 682 C C . PHE A 1 86 ? 55.775 18.268 26.680 1.00 11.66 86 PHE A C 1
ATOM 683 O O . PHE A 1 86 ? 56.792 18.854 27.049 1.00 13.60 86 PHE A O 1
ATOM 691 N N . ALA A 1 87 ? 55.172 17.336 27.413 1.00 11.53 87 ALA A N 1
ATOM 692 C CA . ALA A 1 87 ? 55.707 16.899 28.704 1.00 10.39 87 ALA A CA 1
ATOM 693 C C . ALA A 1 87 ? 56.453 15.576 28.593 1.00 9.38 87 ALA A C 1
ATOM 694 O O . ALA A 1 87 ? 56.014 14.689 27.883 1.00 11.56 87 ALA A O 1
ATOM 696 N N . ASN A 1 88 ? 57.591 15.452 29.277 1.00 10.25 88 ASN A N 1
ATOM 697 C CA . ASN A 1 88 ? 58.364 14.210 29.260 1.00 10.73 88 ASN A CA 1
ATOM 698 C C . ASN A 1 88 ? 58.421 13.664 30.684 1.00 10.03 88 ASN A C 1
ATOM 699 O O . ASN A 1 88 ? 58.537 14.422 31.625 1.00 11.33 88 ASN A O 1
ATOM 704 N N . LYS A 1 89 ? 58.302 12.354 30.826 1.00 12.55 89 LYS A N 1
ATOM 705 C CA . LYS A 1 89 ? 58.295 11.715 32.135 1.00 15.73 89 LYS A CA 1
ATOM 706 C C . LYS A 1 89 ? 59.626 11.788 32.889 1.00 17.42 89 LYS A C 1
ATOM 707 O O . LYS A 1 89 ? 60.698 11.575 32.315 1.00 16.34 89 LYS A O 1
ATOM 713 N N . LEU A 1 90 ? 59.535 12.096 34.182 1.00 16.72 90 LEU A N 1
ATOM 714 C CA . LEU A 1 90 ? 60.711 12.214 35.042 1.00 17.26 90 LEU A CA 1
ATOM 715 C C . LEU A 1 90 ? 61.425 10.891 35.242 1.00 17.39 90 LEU A C 1
ATOM 716 O O . LEU A 1 90 ? 62.630 10.813 35.066 1.00 19.99 90 LEU A O 1
ATOM 721 N N . SER A 1 91 ? 60.698 9.856 35.623 1.00 17.13 91 SER A N 1
ATOM 722 C CA . SER A 1 91 ? 61.320 8.559 35.789 1.00 22.17 91 SER A CA 1
ATOM 723 C C . SER A 1 91 ? 60.423 7.529 35.118 1.00 22.98 91 SER A C 1
ATOM 724 O O . SER A 1 91 ? 59.205 7.596 35.240 1.00 25.76 91 SER A O 1
ATOM 727 N N . TYR A 1 92 ? 61.023 6.639 34.331 1.00 23.76 92 TYR A N 1
ATOM 728 C CA . TYR A 1 92 ? 60.291 5.606 33.600 1.00 22.68 92 TYR A CA 1
ATOM 729 C C . TYR A 1 92 ? 60.520 4.255 34.272 1.00 24.52 92 TYR A C 1
ATOM 730 O O . TYR A 1 92 ? 61.646 3.772 34.343 1.00 25.42 92 TYR A O 1
ATOM 739 N N . THR A 1 93 ? 59.438 3.633 34.725 1.00 26.81 93 THR A N 1
ATOM 740 C CA . THR A 1 93 ? 59.510 2.361 35.435 1.00 29.98 93 THR A CA 1
ATOM 741 C C . THR A 1 93 ? 58.945 1.173 34.665 1.00 32.20 93 THR A C 1
ATOM 742 O O . THR A 1 93 ? 58.539 1.300 33.506 1.00 33.21 93 THR A O 1
ATOM 746 N N . ARG A 1 94 ? 58.961 0.013 35.322 1.00 33.45 94 ARG A N 1
ATOM 747 C CA . ARG A 1 94 ? 58.439 -1.230 34.761 1.00 35.09 94 ARG A CA 1
ATOM 748 C C . ARG A 1 94 ? 56.937 -1.116 34.643 1.00 32.60 94 ARG A C 1
ATOM 749 O O . ARG A 1 94 ? 56.335 -1.639 33.718 1.00 31.60 94 ARG A O 1
ATOM 757 N N . ASP A 1 95 ? 56.332 -0.438 35.605 1.00 31.61 95 ASP A N 1
ATOM 758 C CA . ASP A 1 95 ? 54.891 -0.258 35.605 1.00 33.43 95 ASP A CA 1
ATOM 759 C C . ASP A 1 95 ? 54.497 0.543 34.385 1.00 30.49 95 ASP A C 1
ATOM 760 O O . ASP A 1 95 ? 53.478 0.273 33.745 1.00 28.90 95 ASP A O 1
ATOM 765 N N . ASP A 1 96 ? 55.319 1.539 34.085 1.00 29.11 96 ASP A N 1
ATOM 766 C CA . ASP A 1 96 ? 55.097 2.394 32.938 1.00 26.91 96 ASP A CA 1
ATOM 767 C C . ASP A 1 96 ? 55.209 1.558 31.690 1.00 26.12 96 ASP A C 1
ATOM 768 O O . ASP A 1 96 ? 54.333 1.597 30.841 1.00 26.41 96 ASP A O 1
ATOM 773 N N . TYR A 1 97 ? 56.262 0.755 31.600 1.00 25.79 97 TYR A N 1
ATOM 774 C CA . TYR A 1 97 ? 56.429 -0.072 30.424 1.00 26.56 97 TYR A CA 1
ATOM 775 C C . TYR A 1 97 ? 55.347 -1.141 30.334 1.00 28.42 97 TYR A C 1
ATOM 776 O O . TYR A 1 97 ? 55.005 -1.615 29.247 1.00 27.69 97 TYR A O 1
ATOM 785 N N . ASP A 1 98 ? 54.777 -1.486 31.481 1.00 29.82 98 ASP A N 1
ATOM 786 C CA . ASP A 1 98 ? 53.715 -2.478 31.534 1.00 31.19 98 ASP A CA 1
ATOM 787 C C . ASP A 1 98 ? 52.504 -1.981 30.744 1.00 28.86 98 ASP A C 1
ATOM 788 O O . ASP A 1 98 ? 51.851 -2.756 30.045 1.00 28.61 98 ASP A O 1
ATOM 793 N N . VAL A 1 99 ? 52.211 -0.687 30.872 1.00 28.05 99 VAL A N 1
ATOM 794 C CA . VAL A 1 99 ? 51.090 -0.060 30.157 1.00 28.22 99 VAL A CA 1
ATOM 795 C C . VAL A 1 99 ? 51.303 -0.148 28.641 1.00 26.53 99 VAL A C 1
ATOM 796 O O . VAL A 1 99 ? 50.347 -0.301 27.891 1.00 27.07 99 VAL A O 1
ATOM 800 N N . VAL A 1 100 ? 52.559 -0.043 28.208 1.00 24.92 100 VAL A N 1
ATOM 801 C CA . VAL A 1 100 ? 52.907 -0.115 26.788 1.00 24.88 100 VAL A CA 1
ATOM 802 C C . VAL A 1 100 ? 52.723 -1.539 26.279 1.00 24.94 100 VAL A C 1
ATOM 803 O O . VAL A 1 100 ? 52.042 -1.766 25.278 1.00 24.27 100 VAL A O 1
ATOM 807 N N . LEU A 1 101 ? 53.301 -2.494 27.003 1.00 27.24 101 LEU A N 1
ATOM 808 C CA . LEU A 1 101 ? 53.218 -3.906 26.636 1.00 28.18 101 LEU A CA 1
ATOM 809 C C . LEU A 1 101 ? 51.798 -4.455 26.729 1.00 28.03 101 LEU A C 1
ATOM 810 O O . LEU A 1 101 ? 51.405 -5.305 25.937 1.00 27.90 101 LEU A O 1
ATOM 815 N N . SER A 1 102 ? 51.015 -3.935 27.667 1.00 28.66 102 SER A N 1
ATOM 816 C CA . SER A 1 102 ? 49.638 -4.388 27.823 1.00 29.59 102 SER A CA 1
ATOM 817 C C . SER A 1 102 ? 48.796 -3.927 26.646 1.00 29.09 102 SER A C 1
ATOM 818 O O . SER A 1 102 ? 47.960 -4.686 26.148 1.00 31.13 102 SER A O 1
ATOM 821 N N . LYS A 1 103 ? 49.036 -2.695 26.191 1.00 28.49 103 LYS A N 1
ATOM 822 C CA . LYS A 1 103 ? 48.316 -2.126 25.045 1.00 26.63 103 LYS A CA 1
ATOM 823 C C . LYS A 1 103 ? 48.754 -2.848 23.774 1.00 26.82 103 LYS A C 1
ATOM 824 O O . LYS A 1 103 ? 47.970 -3.006 22.841 1.00 27.09 103 LYS A O 1
ATOM 830 N N . ALA A 1 104 ? 50.001 -3.318 23.769 1.00 26.31 104 ALA A N 1
ATOM 831 C CA . ALA A 1 104 ? 50.550 -4.034 22.632 1.00 27.34 104 ALA A CA 1
ATOM 832 C C . ALA A 1 104 ? 49.820 -5.341 22.457 1.00 29.73 104 ALA A C 1
ATOM 833 O O . ALA A 1 104 ? 49.543 -5.755 21.335 1.00 31.86 104 ALA A O 1
ATOM 835 N N . VAL A 1 105 ? 49.509 -6.004 23.566 1.00 29.96 105 VAL A N 1
ATOM 836 C CA . VAL A 1 105 ? 48.796 -7.264 23.470 1.00 31.63 105 VAL A CA 1
ATOM 837 C C . VAL A 1 105 ? 47.367 -6.988 23.016 1.00 31.73 105 VAL A C 1
ATOM 838 O O . VAL A 1 105 ? 46.850 -7.669 22.128 1.00 32.80 105 VAL A O 1
ATOM 842 N N . ALA A 1 106 ? 46.747 -5.959 23.589 1.00 31.44 106 ALA A N 1
ATOM 843 C CA . ALA A 1 106 ? 45.379 -5.598 23.230 1.00 32.67 106 ALA A CA 1
ATOM 844 C C . ALA A 1 106 ? 45.270 -5.233 21.754 1.00 34.45 106 ALA A C 1
ATOM 845 O O . ALA A 1 106 ? 44.231 -5.446 21.125 1.00 35.60 106 ALA A O 1
ATOM 847 N N . ASP A 1 107 ? 46.347 -4.679 21.205 1.00 34.27 107 ASP A N 1
ATOM 848 C CA . ASP A 1 107 ? 46.372 -4.283 19.805 1.00 33.98 107 ASP A CA 1
ATOM 849 C C . ASP A 1 107 ? 46.693 -5.470 18.911 1.00 35.10 107 ASP A C 1
ATOM 850 O O . ASP A 1 107 ? 46.705 -5.362 17.685 1.00 34.24 107 ASP A O 1
ATOM 855 N N . LYS A 1 108 ? 46.921 -6.614 19.547 1.00 37.08 108 LYS A N 1
ATOM 856 C CA . LYS A 1 108 ? 47.230 -7.859 18.853 1.00 40.07 108 LYS A CA 1
ATOM 857 C C . LYS A 1 108 ? 48.594 -7.828 18.179 1.00 40.37 108 LYS A C 1
ATOM 858 O O . LYS A 1 108 ? 48.877 -8.623 17.281 1.00 40.67 108 LYS A O 1
ATOM 864 N N . ARG A 1 109 ? 49.440 -6.906 18.628 1.00 40.35 109 ARG A N 1
ATOM 865 C CA . A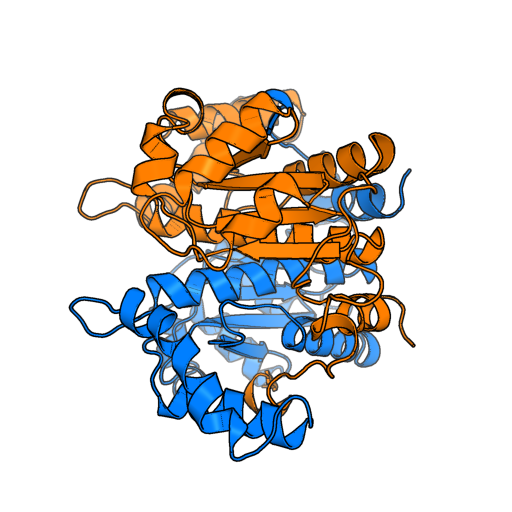RG A 1 109 ? 50.786 -6.789 18.100 1.00 39.70 109 ARG A CA 1
ATOM 866 C C . ARG A 1 109 ? 51.615 -7.926 18.696 1.00 41.47 109 ARG A C 1
ATOM 867 O O . ARG A 1 109 ? 52.499 -8.473 18.036 1.00 40.62 109 ARG A O 1
ATOM 875 N N . ILE A 1 110 ? 51.317 -8.270 19.951 1.00 44.60 110 ILE A N 1
ATOM 876 C CA . ILE A 1 110 ? 51.991 -9.369 20.656 1.00 48.13 110 ILE A CA 1
ATOM 877 C C . ILE A 1 110 ? 51.012 -10.141 21.540 1.00 50.28 110 ILE A C 1
ATOM 878 O O . ILE A 1 110 ? 49.909 -9.671 21.833 1.00 50.50 110 ILE A O 1
ATOM 883 N N . THR A 1 111 ? 51.432 -11.327 21.968 1.00 53.01 111 THR A N 1
ATOM 884 C CA . THR A 1 111 ? 50.606 -12.159 22.834 1.00 55.75 111 THR A CA 1
ATOM 885 C C . THR A 1 111 ? 50.980 -11.974 24.306 1.00 58.41 111 THR A C 1
ATOM 886 O O . THR A 1 111 ? 52.011 -11.372 24.635 1.00 58.67 111 THR A O 1
ATOM 890 N N . GLU A 1 112 ? 50.122 -12.488 25.182 1.00 60.97 112 GLU A N 1
ATOM 891 C CA . GLU A 1 112 ? 50.310 -12.397 26.625 1.00 63.56 112 GLU A CA 1
ATOM 892 C C . GLU A 1 112 ? 51.606 -13.050 27.096 1.00 64.15 112 GLU A C 1
ATOM 893 O O . GLU A 1 112 ? 52.307 -12.509 27.946 1.00 63.00 112 GLU A O 1
ATOM 899 N N . GLU A 1 113 ? 51.923 -14.205 26.526 1.00 66.34 113 GLU A N 1
ATOM 900 C CA . GLU A 1 113 ? 53.130 -14.936 26.893 1.00 69.55 113 GLU A CA 1
ATOM 901 C C . GLU A 1 113 ? 54.341 -14.241 26.301 1.00 70.35 113 GLU A C 1
ATOM 902 O O . GLU A 1 113 ? 55.425 -14.251 26.885 1.00 70.91 113 GLU A O 1
ATOM 908 N N . GLN A 1 114 ? 54.152 -13.653 25.126 1.00 70.70 114 GLN A N 1
ATOM 909 C CA . GLN A 1 114 ? 55.225 -12.955 24.440 1.00 71.17 114 GLN A CA 1
ATOM 910 C C . GLN A 1 114 ? 55.528 -11.650 25.161 1.00 69.91 114 GLN A C 1
ATOM 911 O O . GLN A 1 114 ? 56.642 -11.143 25.097 1.00 68.82 114 GLN A O 1
ATOM 917 N N . LYS A 1 115 ? 54.530 -11.141 25.876 1.00 69.98 115 LYS A N 1
ATOM 918 C CA . LYS A 1 115 ? 54.640 -9.899 26.631 1.00 71.17 115 LYS A CA 1
ATOM 919 C C . LYS A 1 115 ? 55.821 -9.886 27.601 1.00 72.05 115 LYS A C 1
ATOM 920 O O . LYS A 1 115 ? 56.579 -8.917 27.664 1.00 72.79 115 LYS A O 1
ATOM 926 N N . GLU A 1 116 ? 55.986 -10.980 28.333 1.00 73.31 116 GLU A N 1
ATOM 927 C CA . GLU A 1 116 ? 57.065 -11.099 29.313 1.00 73.74 116 GLU A CA 1
ATOM 928 C C . GLU A 1 116 ? 58.446 -11.154 28.662 1.00 71.64 116 GLU A C 1
ATOM 929 O O . GLU A 1 116 ? 59.442 -10.732 29.254 1.00 71.22 116 GLU A O 1
ATOM 935 N N . ALA A 1 117 ? 58.494 -11.679 27.441 1.00 69.83 117 ALA A N 1
ATOM 936 C CA . ALA A 1 117 ? 59.737 -11.767 26.679 1.00 67.32 117 ALA A CA 1
ATOM 937 C C . ALA A 1 117 ? 60.019 -10.382 26.094 1.00 65.21 117 ALA A C 1
ATOM 938 O O . ALA A 1 117 ? 61.165 -9.938 26.033 1.00 64.17 117 ALA A O 1
ATOM 940 N N . ALA A 1 118 ? 58.945 -9.703 25.697 1.00 62.60 118 ALA A N 1
ATOM 941 C CA . ALA A 1 118 ? 59.013 -8.364 25.132 1.00 60.47 118 ALA A CA 1
ATOM 942 C C . ALA A 1 118 ? 59.486 -7.370 26.185 1.00 59.67 118 ALA A C 1
ATOM 943 O O . ALA A 1 118 ? 59.884 -6.258 25.857 1.00 59.89 118 ALA A O 1
ATOM 945 N N . PHE A 1 119 ? 59.432 -7.776 27.450 1.00 59.57 119 PHE A N 1
ATOM 946 C CA . PHE A 1 119 ? 59.865 -6.933 28.556 1.00 59.84 119 PHE A CA 1
ATOM 947 C C . PHE A 1 119 ? 61.380 -6.780 28.598 1.00 60.56 119 PHE A C 1
ATOM 948 O O . PHE A 1 119 ? 61.908 -5.929 29.321 1.00 59.74 119 PHE A O 1
ATOM 956 N N . ALA A 1 120 ? 62.071 -7.603 27.809 1.00 60.76 120 ALA A N 1
ATOM 957 C CA . ALA A 1 120 ? 63.537 -7.603 27.739 1.00 59.84 120 ALA A CA 1
ATOM 958 C C . ALA A 1 120 ? 64.147 -6.394 27.030 1.00 58.87 120 ALA A C 1
ATOM 959 O O . ALA A 1 120 ? 65.363 -6.292 26.908 1.00 58.74 120 ALA A O 1
ATOM 961 N N . SER A 1 121 ? 63.296 -5.489 26.556 1.00 58.25 121 SER A N 1
ATOM 962 C CA . SER A 1 121 ? 63.737 -4.275 25.865 1.00 56.63 121 SER A CA 1
ATOM 963 C C . SER A 1 121 ? 63.963 -3.175 26.886 1.00 55.02 121 SER A C 1
ATOM 964 O O . SER A 1 121 ? 64.508 -2.114 26.574 1.00 52.73 121 SER A O 1
ATOM 967 N N . PHE A 1 122 ? 63.532 -3.447 28.115 1.00 55.04 122 PHE A N 1
ATOM 968 C CA . PHE A 1 122 ? 63.662 -2.509 29.222 1.00 54.92 122 PHE A CA 1
ATOM 969 C C . PHE A 1 122 ? 65.108 -2.166 29.581 1.00 54.11 122 PHE A C 1
ATOM 970 O O . PHE A 1 122 ? 65.348 -1.216 30.334 1.00 52.59 122 PHE A O 1
ATOM 978 N N . LYS A 1 123 ? 66.058 -2.950 29.053 1.00 54.14 123 LYS A N 1
ATOM 979 C CA . LYS A 1 123 ? 67.497 -2.736 29.278 1.00 52.70 123 LYS A CA 1
ATOM 980 C C . LYS A 1 123 ? 67.822 -1.294 28.930 1.00 51.60 123 LYS A C 1
ATOM 981 O O . LYS A 1 123 ? 68.651 -0.655 29.583 1.00 51.38 123 LYS A O 1
ATOM 987 N N . PHE A 1 124 ? 67.153 -0.795 27.890 1.00 50.24 124 PHE A N 1
ATOM 988 C CA . PHE A 1 124 ? 67.344 0.571 27.431 1.00 49.49 124 PHE A CA 1
ATOM 989 C C . PHE A 1 124 ? 67.003 1.590 28.495 1.00 49.27 124 PHE A C 1
ATOM 990 O O . PHE A 1 124 ? 67.719 2.572 28.655 1.00 50.53 124 PHE A O 1
ATOM 998 N N . VAL A 1 125 ? 65.925 1.357 29.239 1.00 49.35 125 VAL A N 1
ATOM 999 C CA . VAL A 1 125 ? 65.516 2.289 30.291 1.00 48.35 125 VAL A CA 1
ATOM 1000 C C . VAL A 1 125 ? 66.555 2.326 31.400 1.00 49.55 125 VAL A C 1
ATOM 1001 O O . VAL A 1 125 ? 67.050 3.397 31.742 1.00 49.93 125 VAL A O 1
ATOM 1005 N N . GLU A 1 126 ? 66.909 1.152 31.926 1.00 51.12 126 GLU A N 1
ATOM 1006 C CA . GLU A 1 126 ? 67.912 1.022 32.995 1.00 52.41 126 GLU A CA 1
ATOM 1007 C C . GLU A 1 126 ? 69.231 1.643 32.534 1.00 52.58 126 GLU A C 1
ATOM 1008 O O . GLU A 1 126 ? 69.998 2.194 33.332 1.00 52.33 126 GLU A O 1
ATOM 1014 N N . LEU A 1 127 ? 69.477 1.507 31.232 1.00 53.49 127 LEU A N 1
ATOM 1015 C CA . LEU A 1 127 ? 70.668 2.008 30.554 1.00 53.81 127 LEU A CA 1
ATOM 1016 C C . LEU A 1 127 ? 70.737 3.528 30.601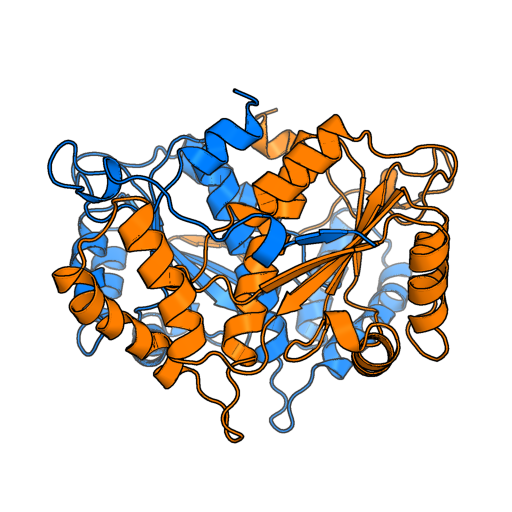 1.00 53.76 127 LEU A C 1
ATOM 1017 O O . LEU A 1 127 ? 71.815 4.109 30.467 1.00 53.42 127 LEU A O 1
ATOM 1022 N N . ASN A 1 128 ? 69.578 4.163 30.773 1.00 54.33 128 ASN A N 1
ATOM 1023 C CA . ASN A 1 128 ? 69.479 5.619 30.832 1.00 55.57 128 ASN A CA 1
ATOM 1024 C C . ASN A 1 128 ? 69.064 6.186 32.199 1.00 57.22 128 ASN A C 1
ATOM 1025 O O . ASN A 1 128 ? 68.620 7.340 32.295 1.00 57.46 128 ASN A O 1
ATOM 1030 N N . CYS A 1 129 ? 69.273 5.391 33.250 1.00 59.07 129 CYS A N 1
ATOM 1031 C CA . CYS A 1 129 ? 68.936 5.775 34.621 1.00 61.23 129 CYS A CA 1
ATOM 1032 C C . CYS A 1 129 ? 69.960 6.708 35.275 1.00 61.96 129 CYS A C 1
ATOM 1033 O O . CYS A 1 129 ? 71.158 6.423 35.281 1.00 61.87 129 CYS A O 1
ATOM 1036 N N . ASP A 1 130 ? 69.463 7.818 35.824 1.00 64.36 130 ASP A N 1
ATOM 1037 C CA . ASP A 1 130 ? 70.274 8.834 36.513 1.00 66.49 130 ASP A CA 1
ATOM 1038 C C . ASP A 1 130 ? 70.775 8.321 37.865 1.00 68.15 130 ASP A C 1
ATOM 1039 O O . ASP A 1 130 ? 70.295 7.297 38.375 1.00 68.24 130 ASP A O 1
ATOM 1044 N N . GLU A 1 131 ? 71.711 9.064 38.459 1.00 69.99 131 GLU A N 1
ATOM 1045 C CA . GLU A 1 131 ? 72.232 8.715 39.783 1.00 71.60 131 GLU A CA 1
ATOM 1046 C C . GLU A 1 131 ? 71.152 9.133 40.791 1.00 70.54 131 GLU A C 1
ATOM 1047 O O . GLU A 1 131 ? 71.253 8.861 41.997 1.00 70.99 131 GLU A O 1
ATOM 1053 N N . ASN A 1 132 ? 70.127 9.804 40.260 1.00 68.02 132 ASN A N 1
ATOM 1054 C CA . ASN A 1 132 ? 68.973 10.270 41.018 1.00 65.46 132 ASN A CA 1
ATOM 1055 C C . ASN A 1 132 ? 67.773 9.391 40.657 1.00 62.50 132 ASN A C 1
ATOM 1056 O O . ASN A 1 132 ? 66.652 9.656 41.097 1.00 62.03 132 ASN A O 1
ATOM 1061 N N . GLY A 1 133 ? 68.017 8.353 39.855 1.00 59.08 133 GLY A N 1
ATOM 1062 C CA . GLY A 1 133 ? 66.953 7.459 39.425 1.00 55.01 133 GLY A CA 1
ATOM 1063 C C . GLY A 1 133 ? 65.950 8.105 38.470 1.00 51.16 133 GLY A C 1
ATOM 1064 O O . GLY A 1 133 ? 64.795 7.681 38.401 1.00 50.95 133 GLY A O 1
ATOM 1065 N N . GLU A 1 134 ? 66.375 9.162 37.778 1.00 47.59 134 GLU A N 1
ATOM 1066 C CA . GLU A 1 134 ? 65.522 9.868 36.823 1.00 43.69 134 GLU A CA 1
ATOM 1067 C C . GLU A 1 134 ? 65.991 9.617 35.398 1.00 40.30 134 GLU A C 1
ATOM 1068 O O . GLU A 1 134 ? 67.186 9.494 35.142 1.00 39.68 134 GLU A O 1
ATOM 1074 N N . HIS A 1 135 ? 65.049 9.568 34.465 1.00 33.20 135 HIS A N 1
ATOM 1075 C CA . HIS A 1 135 ? 65.387 9.288 33.083 1.00 29.27 135 HIS A CA 1
ATOM 1076 C C . HIS A 1 135 ? 65.100 10.454 32.177 1.00 25.66 135 HIS A C 1
ATOM 1077 O O . HIS A 1 135 ? 65.097 10.303 30.967 1.00 25.26 135 HIS A O 1
ATOM 1084 N N . LYS A 1 136 ? 64.948 11.631 32.759 1.00 23.15 136 LYS A N 1
ATOM 1085 C CA . LYS A 1 136 ? 64.614 12.806 31.982 1.00 22.41 136 LYS A CA 1
ATOM 1086 C C . LYS A 1 136 ? 65.525 13.195 30.826 1.00 22.23 136 LYS A C 1
ATOM 1087 O O . LYS A 1 136 ? 65.070 13.832 29.882 1.00 20.85 136 LYS A O 1
ATOM 1093 N N . ALA A 1 137 ? 66.798 12.811 30.890 1.00 22.15 137 ALA A N 1
ATOM 1094 C CA . ALA A 1 137 ? 67.751 13.122 29.819 1.00 20.93 137 ALA A CA 1
ATOM 1095 C C . ALA A 1 137 ? 67.524 12.220 28.591 1.00 18.32 137 ALA A C 1
ATOM 1096 O O . ALA A 1 137 ? 68.039 12.473 27.485 1.00 17.81 137 ALA A O 1
ATOM 1098 N N . TRP A 1 138 ? 66.794 11.138 28.819 1.00 16.60 138 TRP A N 1
ATOM 1099 C CA . TRP A 1 138 ? 66.437 10.199 27.777 1.00 16.16 138 TRP A CA 1
ATOM 1100 C C . TRP A 1 138 ? 64.986 10.427 27.298 1.00 16.14 138 TRP A C 1
ATOM 1101 O O . TRP A 1 138 ? 64.692 10.282 26.115 1.00 12.63 138 TRP A O 1
ATOM 1112 N N . THR A 1 139 ? 64.083 10.790 28.211 1.00 14.44 139 THR A N 1
ATOM 1113 C CA . THR A 1 139 ? 62.687 11.003 27.826 1.00 11.87 139 THR A CA 1
ATOM 1114 C C . THR A 1 139 ? 62.456 12.324 27.108 1.00 10.52 139 THR A C 1
ATOM 1115 O O . THR A 1 139 ? 61.608 12.397 26.221 1.00 11.77 139 THR A O 1
ATOM 1119 N N . LYS A 1 140 ? 63.176 13.368 27.509 1.00 9.10 140 LYS A N 1
ATOM 1120 C CA . LYS A 1 140 ? 63.032 14.679 26.885 1.00 11.79 140 LYS A CA 1
ATOM 1121 C C . LYS A 1 140 ? 63.299 14.595 25.362 1.00 14.84 140 LYS A C 1
ATOM 1122 O O . LYS A 1 140 ? 62.539 15.165 24.574 1.00 13.76 140 LYS A O 1
ATOM 1128 N N . PRO A 1 141 ? 64.412 13.941 24.933 1.00 13.97 141 PRO A N 1
ATOM 1129 C CA . PRO A 1 141 ? 64.677 13.830 23.490 1.00 12.34 141 PRO A CA 1
ATOM 1130 C C . PRO A 1 141 ? 63.526 13.126 22.728 1.00 10.74 141 PRO A C 1
ATOM 1131 O O . PRO A 1 141 ? 63.275 13.440 21.567 1.00 9.33 141 PRO A O 1
ATOM 1135 N N . GLN A 1 142 ? 62.836 12.183 23.376 1.00 11.61 142 GLN A N 1
ATOM 1136 C CA . GLN A 1 142 ? 61.720 11.473 22.743 1.00 10.50 142 GLN A CA 1
ATOM 1137 C C . GLN A 1 142 ? 60.571 12.456 22.492 1.00 10.52 142 GLN A C 1
ATOM 1138 O O . GLN A 1 142 ? 59.897 12.388 21.463 1.00 8.74 142 GLN A O 1
ATOM 1144 N N . ALA A 1 143 ? 60.360 13.380 23.426 1.00 10.07 143 ALA A N 1
ATOM 1145 C CA . ALA A 1 143 ? 59.309 14.376 23.277 1.00 10.07 143 ALA A CA 1
ATOM 1146 C C . ALA A 1 143 ? 59.647 15.344 22.139 1.00 9.48 143 ALA A C 1
ATOM 1147 O O . ALA A 1 143 ? 58.748 15.828 21.448 1.00 8.29 143 ALA A O 1
ATOM 1149 N N . TYR A 1 144 ? 60.939 15.652 21.977 1.00 8.22 144 TYR A N 1
ATOM 1150 C CA . TYR A 1 144 ? 61.404 16.518 20.895 1.00 7.49 144 TYR A CA 1
ATOM 1151 C C . TYR A 1 144 ? 61.218 15.842 19.527 1.00 5.52 144 TYR A C 1
ATOM 1152 O O . TYR A 1 144 ? 61.031 16.523 18.523 1.00 6.53 144 TYR A O 1
ATOM 1161 N N . LEU A 1 145 ? 61.287 14.514 19.495 1.00 5.93 145 LEU A N 1
ATOM 1162 C CA . LEU A 1 145 ? 61.059 13.760 18.276 1.00 6.07 145 LEU A CA 1
ATOM 1163 C C . LEU A 1 145 ? 59.585 13.980 17.898 1.00 8.52 145 LEU A C 1
ATOM 1164 O O . LEU A 1 145 ? 59.268 14.303 16.746 1.00 6.99 145 LEU A O 1
ATOM 1169 N N . ALA A 1 146 ? 58.693 13.863 18.887 1.00 7.87 146 ALA A N 1
ATOM 1170 C CA . ALA A 1 146 ? 57.266 14.065 18.666 1.00 5.40 146 ALA A CA 1
ATOM 1171 C C . ALA A 1 146 ? 57.022 15.497 18.193 1.00 4.94 146 ALA A C 1
ATOM 1172 O O . ALA A 1 146 ? 56.161 15.731 17.350 1.00 6.59 146 ALA A O 1
ATOM 1174 N N . LEU A 1 147 ? 57.797 16.449 18.707 1.00 5.53 147 LEU A N 1
ATOM 1175 C CA . LEU A 1 147 ? 57.658 17.846 18.301 1.00 5.89 147 LEU A CA 1
ATOM 1176 C C . LEU A 1 147 ? 58.081 18.021 16.833 1.00 7.61 147 LEU A C 1
ATOM 1177 O O . LEU A 1 147 ? 57.429 18.765 16.083 1.00 7.39 147 LEU A O 1
ATOM 1182 N N . GLY A 1 148 ? 59.150 17.337 16.418 1.00 6.20 148 GLY A N 1
ATOM 1183 C CA . GLY A 1 148 ? 59.604 17.442 15.032 1.00 6.85 148 GLY A CA 1
ATOM 1184 C C . GLY A 1 148 ? 58.526 16.905 14.112 1.00 6.51 148 GLY A C 1
ATOM 1185 O O . GLY A 1 148 ? 58.309 17.422 13.005 1.00 8.55 148 GLY A O 1
ATOM 1186 N N . ASN A 1 149 ? 57.850 15.862 14.586 1.00 5.64 149 ASN A N 1
ATOM 1187 C CA . ASN A 1 149 ? 56.766 15.233 13.855 1.00 6.74 149 ASN A CA 1
ATOM 1188 C C . ASN A 1 149 ? 55.603 16.213 13.740 1.00 7.65 149 ASN A C 1
ATOM 1189 O O . ASN A 1 149 ? 55.015 16.369 12.661 1.00 6.58 149 ASN A O 1
ATOM 1194 N N . ALA A 1 150 ? 55.295 16.893 14.839 1.00 7.71 150 ALA A N 1
ATOM 1195 C CA . ALA A 1 150 ? 54.211 17.874 14.865 1.00 8.91 150 ALA A CA 1
ATOM 1196 C C . ALA A 1 150 ? 54.455 19.062 13.921 1.00 7.53 150 ALA A C 1
ATOM 1197 O O . ALA A 1 150 ? 53.528 19.542 13.261 1.00 5.90 150 ALA A O 1
ATOM 1199 N N . LEU A 1 151 ? 55.686 19.558 13.879 1.00 5.47 151 LEU A N 1
ATOM 1200 C CA . LEU A 1 151 ? 55.982 20.690 13.024 1.00 6.21 151 LEU A CA 1
ATOM 1201 C C . LEU A 1 151 ? 55.810 20.323 11.549 1.00 4.77 151 LEU A C 1
ATOM 1202 O O . LEU A 1 151 ? 55.316 21.119 10.760 1.00 6.31 151 LEU A O 1
ATOM 1207 N N . HIS A 1 152 ? 56.169 19.100 11.191 1.00 5.91 152 HIS A N 1
ATOM 1208 C CA . HIS A 1 152 ? 56.010 18.655 9.807 1.00 6.31 152 HIS A CA 1
ATOM 1209 C C . HIS A 1 152 ? 54.497 18.489 9.528 1.00 6.02 152 HIS A C 1
ATOM 1210 O O . HIS A 1 152 ? 54.014 18.877 8.471 1.00 5.36 152 HIS A O 1
ATOM 1217 N N . THR A 1 153 ? 53.759 17.947 10.494 1.00 5.18 153 THR A N 1
ATOM 1218 C CA . THR A 1 153 ? 52.318 17.739 10.350 1.00 5.06 153 THR A CA 1
ATOM 1219 C C . THR A 1 153 ? 51.582 19.065 10.151 1.00 4.31 153 THR A C 1
ATOM 1220 O O . THR A 1 153 ? 50.707 19.172 9.288 1.00 6.09 153 THR A O 1
ATOM 1224 N N . LEU A 1 154 ? 51.965 20.082 10.915 1.00 3.48 154 LEU A N 1
ATOM 1225 C CA . LEU A 1 154 ? 51.360 21.403 10.814 1.00 5.43 154 LEU A CA 1
ATOM 1226 C C . LEU A 1 154 ? 51.636 22.074 9.478 1.00 6.65 154 LEU A C 1
ATOM 1227 O O . LEU A 1 154 ? 50.792 22.812 8.963 1.00 5.26 154 LEU A O 1
ATOM 1232 N N . ALA A 1 155 ? 52.819 21.820 8.919 1.00 7.17 155 ALA A N 1
ATOM 1233 C CA . ALA A 1 155 ? 53.185 22.370 7.607 1.00 6.07 155 ALA A CA 1
ATOM 1234 C C . ALA A 1 155 ? 52.250 21.795 6.536 1.00 6.07 155 ALA A C 1
ATOM 1235 O O . ALA A 1 155 ? 51.809 22.524 5.641 1.00 7.93 155 ALA A O 1
ATOM 1237 N N . ARG A 1 156 ? 51.912 20.509 6.653 1.00 3.94 156 ARG A N 1
ATOM 1238 C CA . ARG A 1 156 ? 51.013 19.839 5.707 1.00 6.45 156 ARG A CA 1
ATOM 1239 C C . ARG A 1 156 ? 49.562 20.322 5.832 1.00 7.67 156 ARG A C 1
ATOM 1240 O O . ARG A 1 156 ? 48.818 20.321 4.862 1.00 9.17 156 ARG A O 1
ATOM 1248 N N . LEU A 1 157 ? 49.166 20.716 7.037 1.00 7.09 157 LEU A N 1
ATOM 1249 C CA . LEU A 1 157 ? 47.811 21.214 7.308 1.00 6.22 157 LEU A CA 1
ATOM 1250 C C . LEU A 1 157 ? 47.671 22.716 7.067 1.00 6.52 157 LEU A C 1
ATOM 1251 O O . LEU A 1 157 ? 46.557 23.273 7.121 1.00 6.60 157 LEU A O 1
ATOM 1256 N N . ASN A 1 158 ? 48.789 23.372 6.790 1.00 4.01 158 ASN A N 1
ATOM 1257 C CA . ASN A 1 158 ? 48.812 24.815 6.554 1.00 7.27 158 ASN A CA 1
ATOM 1258 C C . ASN A 1 158 ? 48.282 25.625 7.731 1.00 7.88 158 ASN A C 1
ATOM 1259 O O . ASN A 1 158 ? 47.471 26.546 7.588 1.00 7.84 158 ASN A O 1
ATOM 1264 N N . ILE A 1 159 ? 48.765 25.251 8.905 1.00 7.35 159 ILE A N 1
ATOM 1265 C CA . ILE A 1 159 ? 48.408 25.898 10.151 1.00 7.23 159 ILE A CA 1
ATOM 1266 C C . ILE A 1 159 ? 49.710 26.508 10.663 1.00 5.20 159 ILE A C 1
ATOM 1267 O O . ILE A 1 159 ? 50.755 25.881 10.599 1.00 6.89 159 ILE A O 1
ATOM 1272 N N . ASP A 1 160 ? 49.645 27.749 11.114 1.00 5.73 160 ASP A N 1
ATOM 1273 C CA . ASP A 1 160 ? 50.810 28.453 11.631 1.00 5.28 160 ASP A CA 1
ATOM 1274 C C . ASP A 1 160 ? 51.123 28.040 13.067 1.00 6.29 160 ASP A C 1
ATOM 1275 O O . ASP A 1 160 ? 50.237 27.573 13.798 1.00 6.25 160 ASP A O 1
ATOM 1280 N N . SER A 1 161 ? 52.382 28.186 13.468 1.00 6.81 161 SER A N 1
ATOM 1281 C CA . SER A 1 161 ? 52.779 27.793 14.820 1.00 6.33 161 SER A CA 1
ATOM 1282 C C . SER A 1 161 ? 54.017 28.503 15.347 1.00 7.66 161 SER A C 1
ATOM 1283 O O . SER A 1 161 ? 54.755 29.142 14.585 1.00 5.75 161 SER A O 1
ATOM 1286 N N . THR A 1 162 ? 54.201 28.423 16.667 1.00 6.29 162 THR A N 1
ATOM 1287 C CA . THR A 1 162 ? 55.338 29.028 17.353 1.00 7.01 162 THR A CA 1
ATOM 1288 C C . THR A 1 162 ? 55.814 28.062 18.425 1.00 8.00 162 THR A C 1
ATOM 1289 O O . THR A 1 162 ? 55.099 27.806 19.388 1.00 9.22 162 THR A O 1
ATOM 1293 N N . THR A 1 163 ? 56.973 27.452 18.218 1.00 6.63 163 THR A N 1
ATOM 1294 C CA . THR A 1 163 ? 57.540 26.540 19.198 1.00 8.58 163 THR A CA 1
ATOM 1295 C C . THR A 1 163 ? 58.099 27.455 20.285 1.00 9.69 163 THR A C 1
ATOM 1296 O O . THR A 1 163 ? 58.613 28.537 19.981 1.00 7.46 163 THR A O 1
ATOM 1300 N N . MET A 1 164 ? 58.007 27.034 21.546 1.00 7.49 164 MET A N 1
ATOM 1301 C CA . MET A 1 164 ? 58.487 27.881 22.619 1.00 9.18 164 MET A CA 1
ATOM 1302 C C . MET A 1 164 ? 59.268 27.175 23.723 1.00 11.19 164 MET A C 1
ATOM 1303 O O . MET A 1 164 ? 58.721 26.336 24.436 1.00 9.77 164 MET A O 1
ATOM 1308 N N . GLU A 1 165 ? 60.558 27.495 23.833 1.00 10.44 165 GLU A N 1
ATOM 1309 C CA . GLU A 1 165 ? 61.394 26.970 24.914 1.00 11.86 165 GLU A CA 1
ATOM 1310 C C . GLU A 1 165 ? 61.451 28.084 25.965 1.00 10.73 165 GLU A C 1
ATOM 1311 O O . GLU A 1 165 ? 61.942 27.886 27.071 1.00 11.63 165 GLU A O 1
ATOM 1317 N N . GLY A 1 166 ? 61.004 29.270 25.567 1.00 11.17 166 GLY A N 1
ATOM 1318 C CA . GLY A 1 166 ? 60.980 30.422 26.449 1.00 11.04 166 GLY A CA 1
ATOM 1319 C C . GLY A 1 166 ? 59.742 30.337 27.322 1.00 13.04 166 GLY A C 1
ATOM 1320 O O . GLY A 1 166 ? 58.803 31.117 27.157 1.00 13.31 166 GLY A O 1
ATOM 1321 N N . ILE A 1 167 ? 59.728 29.333 28.194 1.00 13.08 167 ILE A N 1
ATOM 1322 C CA . ILE A 1 167 ? 58.638 29.094 29.134 1.00 13.25 167 ILE A CA 1
ATOM 1323 C C . ILE A 1 167 ? 59.246 28.872 30.530 1.00 14.09 167 ILE A C 1
ATOM 1324 O O . ILE A 1 167 ? 60.461 28.733 30.672 1.00 13.76 167 ILE A O 1
ATOM 1329 N N . ASP A 1 168 ? 58.393 28.833 31.552 1.00 14.52 168 ASP A N 1
ATOM 1330 C CA . ASP A 1 168 ? 58.839 28.648 32.934 1.00 14.29 168 ASP A CA 1
ATOM 1331 C C . ASP A 1 168 ? 58.379 27.273 33.429 1.00 14.95 168 ASP A C 1
ATOM 1332 O O . ASP A 1 168 ? 57.257 27.124 33.922 1.00 14.10 168 ASP A O 1
ATOM 1337 N N . PRO A 1 169 ? 59.259 26.261 33.336 1.00 13.83 169 PRO A N 1
ATOM 1338 C CA . PRO A 1 169 ? 58.956 24.893 33.757 1.00 14.40 169 PRO A CA 1
ATOM 1339 C C . PRO A 1 169 ? 58.530 24.770 35.225 1.00 16.25 169 PRO A C 1
ATOM 1340 O O . PRO A 1 169 ? 57.670 23.962 35.546 1.00 15.93 169 PRO A O 1
ATOM 1344 N N . GLU A 1 170 ? 59.107 25.588 36.101 1.00 17.46 170 GLU A N 1
ATOM 1345 C CA . GLU A 1 170 ? 58.762 25.526 37.516 1.00 20.72 170 GLU A CA 1
ATOM 1346 C C . GLU A 1 170 ? 57.353 26.055 37.734 1.00 19.13 170 GLU A C 1
ATOM 1347 O O . GLU A 1 170 ? 56.546 25.400 38.368 1.00 21.01 170 GLU A O 1
ATOM 1353 N N . LEU A 1 171 ? 57.049 27.226 37.195 1.00 17.29 171 LEU A N 1
ATOM 1354 C CA . LEU A 1 171 ? 55.715 27.787 37.337 1.00 16.48 171 LEU A CA 1
ATOM 1355 C C . LEU A 1 171 ? 54.666 26.899 36.619 1.00 17.28 171 LEU A C 1
ATOM 1356 O O . LEU A 1 171 ? 53.556 26.705 37.118 1.00 15.11 171 LEU A O 1
ATOM 1361 N N . LEU A 1 172 ? 55.027 26.309 35.481 1.00 15.32 172 LEU A N 1
ATOM 1362 C CA . LEU A 1 172 ? 54.099 25.421 34.791 1.00 14.66 172 LEU A CA 1
ATOM 1363 C C . LEU A 1 172 ? 53.739 24.238 35.678 1.00 14.30 172 LEU A C 1
ATOM 1364 O O . LEU A 1 172 ? 52.599 23.781 35.672 1.00 15.23 172 LEU A O 1
ATOM 1369 N N . SER A 1 173 ? 54.716 23.731 36.427 1.00 13.62 173 SER A N 1
ATOM 1370 C CA . SER A 1 173 ? 54.493 22.593 37.314 1.00 15.34 173 SER A CA 1
ATOM 1371 C C . SER A 1 173 ? 53.529 22.863 38.479 1.00 16.26 173 SER A C 1
ATOM 1372 O O . SER A 1 173 ? 52.939 21.920 39.037 1.00 14.95 173 SER A O 1
ATOM 1375 N N . GLU A 1 174 ? 53.390 24.144 38.828 1.00 16.20 174 GLU A N 1
ATOM 1376 C CA . GLU A 1 174 ? 52.514 24.593 39.907 1.00 20.03 174 GLU A CA 1
ATOM 1377 C C . GLU A 1 174 ? 51.129 24.854 39.358 1.00 18.61 174 GLU A C 1
ATOM 1378 O O . GLU A 1 174 ? 50.125 24.422 39.918 1.00 19.42 174 GLU A O 1
ATOM 1384 N N . ILE A 1 175 ? 51.083 25.587 38.260 1.00 15.06 175 ILE A N 1
ATOM 1385 C CA . ILE A 1 175 ? 49.822 25.908 37.628 1.00 12.87 175 ILE A CA 1
ATOM 1386 C C . ILE A 1 175 ? 49.083 24.673 37.086 1.00 12.99 175 ILE A C 1
ATOM 1387 O O . ILE A 1 175 ? 47.860 24.577 37.216 1.00 13.27 175 ILE A O 1
ATOM 1392 N N . PHE A 1 176 ? 49.822 23.727 36.502 1.00 12.04 176 PHE A N 1
ATOM 1393 C CA . PHE A 1 176 ? 49.246 22.492 35.974 1.00 10.86 176 PHE A CA 1
ATOM 1394 C C . PHE A 1 176 ? 49.712 21.342 36.842 1.00 13.19 176 PHE A C 1
ATOM 1395 O O . PHE A 1 176 ? 50.136 20.296 36.350 1.00 13.24 176 PHE A O 1
ATOM 1403 N N . ALA A 1 177 ? 49.558 21.540 38.152 1.00 14.69 177 ALA A N 1
ATOM 1404 C CA . ALA A 1 177 ? 49.970 20.594 39.184 1.00 13.94 177 ALA A CA 1
ATOM 1405 C C . ALA A 1 177 ? 49.577 19.164 38.972 1.00 13.19 177 ALA A C 1
ATOM 1406 O O . ALA A 1 177 ? 50.426 18.280 38.980 1.00 16.15 177 ALA A O 1
ATOM 1408 N N . ASP A 1 178 ? 48.288 18.921 38.803 1.00 11.63 178 ASP A N 1
ATOM 1409 C CA . ASP A 1 178 ? 47.846 17.562 38.629 1.00 13.82 178 ASP A CA 1
ATOM 1410 C C . ASP A 1 178 ? 48.159 16.956 37.260 1.00 14.31 178 ASP A C 1
ATOM 1411 O O . ASP A 1 178 ? 48.514 15.780 37.163 1.00 15.37 178 ASP A O 1
ATOM 1416 N N . GLU A 1 179 ? 48.088 17.773 36.220 1.00 13.10 179 GLU A N 1
ATOM 1417 C CA . GLU A 1 179 ? 48.329 17.293 34.856 1.00 14.78 179 GLU A CA 1
ATOM 1418 C C . GLU A 1 179 ? 49.789 16.927 34.606 1.00 13.59 179 GLU A C 1
ATOM 1419 O O . GLU A 1 179 ? 50.078 15.972 33.895 1.00 14.55 179 GLU A O 1
ATOM 1425 N N . LEU A 1 180 ? 50.699 17.672 35.221 1.00 13.51 180 LEU A N 1
ATOM 1426 C CA . LEU A 1 180 ? 52.132 17.440 35.047 1.00 14.47 180 LEU A CA 1
ATOM 1427 C C . LEU A 1 180 ? 52.797 16.625 36.157 1.00 16.73 180 LEU A C 1
ATOM 1428 O O . LEU A 1 180 ? 54.020 16.540 36.214 1.00 16.84 180 LEU A O 1
ATOM 1433 N N . LYS A 1 181 ? 52.008 16.048 37.060 1.00 17.87 181 LYS A N 1
ATOM 1434 C CA . LYS A 1 181 ? 52.584 15.258 38.138 1.00 21.10 181 LYS A CA 1
ATOM 1435 C C . LYS A 1 181 ? 53.339 14.062 37.571 1.00 18.15 181 LYS A C 1
ATOM 1436 O O . LYS A 1 181 ? 52.759 13.231 36.874 1.00 19.29 181 LYS A O 1
ATOM 1442 N N . GLY A 1 182 ? 54.641 14.007 37.849 1.00 18.10 182 GLY A N 1
ATOM 1443 C CA . GLY A 1 182 ? 55.476 12.915 37.362 1.00 15.45 182 GLY A CA 1
ATOM 1444 C C . GLY A 1 182 ? 56.147 13.251 36.033 1.00 15.17 182 GLY A C 1
ATOM 1445 O O . GLY A 1 182 ? 56.880 12.439 35.482 1.00 16.14 182 GLY A O 1
ATOM 1446 N N . TYR A 1 183 ? 55.934 14.471 35.560 1.00 13.71 183 TYR A N 1
ATOM 1447 C CA . TYR A 1 183 ? 56.467 14.931 34.282 1.00 14.71 183 TYR A CA 1
ATOM 1448 C C . TYR A 1 183 ? 57.089 16.300 34.460 1.00 15.26 183 TYR A C 1
ATOM 1449 O O . TYR A 1 183 ? 56.957 16.932 35.508 1.00 16.59 183 TYR A O 1
ATOM 1458 N N . GLU A 1 184 ? 57.767 16.757 33.416 1.00 14.73 184 GLU A N 1
ATOM 1459 C CA . GLU A 1 184 ? 58.334 18.101 33.372 1.00 14.28 184 GLU A CA 1
ATOM 1460 C C . GLU A 1 184 ? 58.019 18.599 31.969 1.00 11.40 184 GLU A C 1
ATOM 1461 O O . GLU A 1 184 ? 57.768 17.798 31.080 1.00 10.72 184 GLU A O 1
ATOM 1467 N N . CYS A 1 185 ? 57.953 19.906 31.794 1.00 12.37 185 CYS A N 1
ATOM 1468 C CA . CYS A 1 185 ? 57.657 20.450 30.483 1.00 13.81 185 CYS A CA 1
ATOM 1469 C C . CYS A 1 185 ? 58.655 21.528 30.147 1.00 12.68 185 CYS A C 1
ATOM 1470 O O . CYS A 1 185 ? 58.718 22.554 30.825 1.00 12.26 185 CYS A O 1
ATOM 1473 N N . HIS A 1 186 ? 59.431 21.286 29.089 1.00 12.19 186 HIS A N 1
ATOM 1474 C CA . HIS A 1 186 ? 60.447 22.240 28.658 1.00 12.70 186 HIS A CA 1
ATOM 1475 C C . HIS A 1 186 ? 60.172 22.920 27.340 1.00 10.77 186 HIS A C 1
ATOM 1476 O O . HIS A 1 186 ? 60.913 23.815 26.943 1.00 10.11 186 HIS A O 1
ATOM 1483 N N . VAL A 1 187 ? 59.104 22.510 26.673 1.00 7.72 187 VAL A N 1
ATOM 1484 C CA . VAL A 1 187 ? 58.760 23.109 25.393 1.00 8.98 187 VAL A CA 1
ATOM 1485 C C . VAL A 1 187 ? 57.251 23.061 25.164 1.00 7.98 187 VAL A C 1
ATOM 1486 O O . VAL A 1 187 ? 56.583 22.105 25.550 1.00 8.27 187 VAL A O 1
ATOM 1490 N N . ALA A 1 188 ? 56.728 24.143 24.597 1.00 8.30 188 ALA A N 1
ATOM 1491 C CA . ALA A 1 188 ? 55.318 24.260 24.292 1.00 9.84 188 ALA A CA 1
ATOM 1492 C C . ALA A 1 188 ? 55.184 24.681 22.828 1.00 10.83 188 ALA A C 1
ATOM 1493 O O . ALA A 1 188 ? 56.129 25.193 22.209 1.00 10.79 188 ALA A O 1
ATOM 1495 N N . LEU A 1 189 ? 53.979 24.550 22.299 1.00 7.73 189 LEU A N 1
ATOM 1496 C CA . LEU A 1 189 ? 53.752 24.889 20.902 1.00 7.05 189 LEU A CA 1
ATOM 1497 C C . LEU A 1 189 ? 52.428 25.619 20.708 1.00 6.40 189 LEU A C 1
ATOM 1498 O O . LEU A 1 189 ? 51.377 25.055 20.984 1.00 9.62 189 LEU A O 1
ATOM 1503 N N . ALA A 1 190 ? 52.471 26.883 20.301 1.00 5.92 190 ALA A N 1
ATOM 1504 C CA . ALA A 1 190 ? 51.241 27.622 20.001 1.00 6.28 190 ALA A CA 1
ATOM 1505 C C . ALA A 1 190 ? 50.908 27.363 18.533 1.00 7.69 190 ALA A C 1
ATOM 1506 O O . ALA A 1 190 ? 51.815 27.265 17.693 1.00 7.02 190 ALA A O 1
ATOM 1508 N N . ILE A 1 191 ? 49.627 27.168 18.239 1.00 7.51 191 ILE A N 1
ATOM 1509 C CA . ILE A 1 191 ? 49.168 26.953 16.861 1.00 6.74 191 ILE A CA 1
ATOM 1510 C C . ILE A 1 191 ? 48.010 27.908 16.588 1.00 9.77 191 ILE A C 1
ATOM 1511 O O . ILE A 1 191 ? 47.319 28.330 17.514 1.00 10.14 191 ILE A O 1
ATOM 1516 N N . GLY A 1 192 ? 47.810 28.269 15.326 1.00 8.73 192 GLY A N 1
ATOM 1517 C CA . GLY A 1 192 ? 46.733 29.176 14.989 1.00 7.83 192 GLY A CA 1
ATOM 1518 C C . GLY A 1 192 ? 46.965 29.707 13.596 1.00 8.57 192 GLY A C 1
ATOM 1519 O O . GLY A 1 192 ? 47.481 28.994 12.740 1.00 9.42 192 GLY A O 1
ATOM 1520 N N . TYR A 1 193 ? 46.602 30.960 13.375 1.00 6.76 193 TYR A N 1
ATOM 1521 C CA . TYR A 1 193 ? 46.767 31.584 12.075 1.00 8.79 193 TYR A CA 1
ATOM 1522 C C . TYR A 1 193 ? 47.442 32.907 12.312 1.00 9.72 193 TYR A C 1
ATOM 1523 O O . TYR A 1 193 ? 47.023 33.667 13.172 1.00 10.69 193 TYR A O 1
ATOM 1532 N N . HIS A 1 194 ? 48.495 33.184 11.546 1.00 10.95 194 HIS A N 1
ATOM 1533 C CA . HIS A 1 194 ? 49.257 34.414 11.718 1.00 11.10 194 HIS A CA 1
ATOM 1534 C C . HIS A 1 194 ? 48.476 35.669 11.388 1.00 13.02 194 HIS A C 1
ATOM 1535 O O . HIS A 1 194 ? 47.539 35.645 10.582 1.00 12.28 194 HIS A O 1
ATOM 1542 N N . HIS A 1 195 ? 48.835 36.750 12.069 1.00 14.05 195 HIS A N 1
ATOM 1543 C CA . HIS A 1 195 ? 48.215 38.044 11.850 1.00 15.61 195 HIS A CA 1
ATOM 1544 C C . HIS A 1 195 ? 48.553 38.423 10.410 1.00 20.08 195 HIS A C 1
ATOM 1545 O O . HIS A 1 195 ? 49.712 38.451 10.012 1.00 18.26 195 HIS A O 1
ATOM 1552 N N . PRO A 1 196 ? 47.536 38.779 9.630 1.00 25.44 196 PRO A N 1
ATOM 1553 C CA . PRO A 1 196 ? 47.653 39.160 8.217 1.00 27.91 196 PRO A CA 1
ATOM 1554 C C . PRO A 1 196 ? 48.662 40.249 7.886 1.00 27.71 196 PRO A C 1
ATOM 1555 O O . PRO A 1 196 ? 49.214 40.250 6.793 1.00 32.65 196 PRO A O 1
ATOM 1559 N N . SER A 1 197 ? 48.913 41.173 8.805 1.00 26.45 197 SER A N 1
ATOM 1560 C CA . SER A 1 197 ? 49.854 42.242 8.512 1.00 27.42 197 SER A CA 1
ATOM 1561 C C . SER A 1 197 ? 50.887 42.556 9.595 1.00 27.43 197 SER A C 1
ATOM 1562 O O . SER A 1 197 ? 51.830 43.309 9.345 1.00 28.92 197 SER A O 1
ATOM 1565 N N . GLU A 1 198 ? 50.727 41.991 10.790 1.00 25.43 198 GLU A N 1
ATOM 1566 C CA . GLU A 1 198 ? 51.674 42.267 11.866 1.00 24.95 198 GLU A CA 1
ATOM 1567 C C . GLU A 1 198 ? 52.658 41.157 12.198 1.00 20.85 198 GLU A C 1
ATOM 1568 O O . GLU A 1 198 ? 53.469 41.305 13.115 1.00 20.41 198 GLU A O 1
ATOM 1574 N N . ASP A 1 199 ? 52.553 40.026 11.505 1.00 17.15 199 ASP A N 1
ATOM 1575 C CA . ASP A 1 199 ? 53.516 38.954 11.732 1.00 15.59 199 ASP A CA 1
ATOM 1576 C C . ASP A 1 199 ? 54.689 39.234 10.765 1.00 17.92 199 ASP A C 1
ATOM 1577 O O . ASP A 1 199 ? 54.676 38.795 9.607 1.00 14.32 199 ASP A O 1
ATOM 1582 N N . TYR A 1 200 ? 55.694 39.961 11.264 1.00 18.17 200 TYR A N 1
ATOM 1583 C CA . TYR A 1 200 ? 56.871 40.345 10.477 1.00 19.81 200 TYR A CA 1
ATOM 1584 C C . TYR A 1 200 ? 57.680 39.167 9.937 1.00 19.88 200 TYR A C 1
ATOM 1585 O O . TYR A 1 200 ? 58.310 39.262 8.876 1.00 19.10 200 TYR A O 1
ATOM 1594 N N . ASN A 1 201 ? 57.674 38.063 10.675 1.00 16.72 201 ASN A N 1
ATOM 1595 C CA . ASN A 1 201 ? 58.446 36.914 10.258 1.00 16.18 201 ASN A CA 1
ATOM 1596 C C . ASN A 1 201 ? 57.881 36.212 9.033 1.00 15.88 201 ASN A C 1
ATOM 1597 O O . ASN A 1 201 ? 58.572 35.415 8.403 1.00 15.44 201 ASN A O 1
ATOM 1602 N N . ALA A 1 202 ? 56.632 36.522 8.693 1.00 15.01 202 ALA A N 1
ATOM 1603 C CA . ALA A 1 202 ? 55.973 35.903 7.556 1.00 16.42 202 ALA A CA 1
ATOM 1604 C C . ALA A 1 202 ? 56.591 36.293 6.209 1.00 19.88 202 ALA A C 1
ATOM 1605 O O . ALA A 1 202 ? 56.514 35.537 5.230 1.00 19.76 202 ALA A O 1
ATOM 1607 N N . SER A 1 203 ? 57.223 37.456 6.169 1.00 19.59 203 SER A N 1
ATOM 1608 C CA . SER A 1 203 ? 57.830 37.922 4.937 1.00 23.57 203 SER A CA 1
ATOM 1609 C C . SER A 1 203 ? 59.366 37.918 4.922 1.00 23.92 203 SER A C 1
ATOM 1610 O O . SER A 1 203 ? 59.971 38.375 3.952 1.00 26.73 203 SER A O 1
ATOM 1613 N N . LEU A 1 204 ? 59.993 37.406 5.981 1.00 20.46 204 LEU A N 1
ATOM 1614 C CA . LEU A 1 204 ? 61.452 37.334 6.048 1.00 16.12 204 LEU A CA 1
ATOM 1615 C C . LEU A 1 204 ? 61.907 36.016 5.440 1.00 16.23 204 LEU A C 1
ATOM 1616 O O . LEU A 1 204 ? 61.214 35.009 5.547 1.00 15.92 204 LEU A O 1
ATOM 1621 N N . PRO A 1 205 ? 63.078 36.007 4.772 1.00 16.22 205 PRO A N 1
ATOM 1622 C CA . PRO A 1 205 ? 63.600 34.786 4.154 1.00 15.03 205 PRO A CA 1
ATOM 1623 C C . PRO A 1 205 ? 64.020 33.809 5.242 1.00 12.51 205 PRO A C 1
ATOM 1624 O O . PRO A 1 205 ? 64.421 34.235 6.337 1.00 12.43 205 PRO A O 1
ATOM 1628 N N . LYS A 1 206 ? 63.905 32.514 4.951 1.00 9.65 206 LYS A N 1
ATOM 1629 C CA . LYS A 1 206 ? 64.337 31.480 5.890 1.00 10.54 206 LYS A CA 1
ATOM 1630 C C . LYS A 1 206 ? 65.856 31.366 5.723 1.00 12.50 206 LYS A C 1
ATOM 1631 O O . LYS A 1 206 ? 66.389 31.515 4.611 1.00 11.85 206 LYS A O 1
ATOM 1637 N N . SER A 1 207 ? 66.548 31.162 6.836 1.00 10.73 207 SER A N 1
ATOM 1638 C CA . SER A 1 207 ? 67.988 31.034 6.802 1.00 11.87 207 SER A CA 1
ATOM 1639 C C . SER A 1 207 ? 68.472 29.793 7.533 1.00 9.97 207 SER A C 1
ATOM 1640 O O . SER A 1 207 ? 68.063 29.527 8.663 1.00 10.21 207 SER A O 1
ATOM 1643 N N . ARG A 1 208 ? 69.299 29.005 6.847 1.00 8.91 208 ARG A N 1
ATOM 1644 C CA . ARG A 1 208 ? 69.889 27.789 7.399 1.00 6.78 208 ARG A CA 1
ATOM 1645 C C . ARG A 1 208 ? 71.349 27.731 6.954 1.00 9.91 208 ARG A C 1
ATOM 1646 O O . ARG A 1 208 ? 71.728 28.391 5.987 1.00 11.77 208 ARG A O 1
ATOM 1654 N N . LYS A 1 209 ? 72.156 26.928 7.646 1.00 10.05 209 LYS A N 1
ATOM 1655 C CA . LYS A 1 209 ? 73.569 26.765 7.314 1.00 11.78 209 LYS A CA 1
ATOM 1656 C C . LYS A 1 209 ? 73.732 26.101 5.950 1.00 13.41 209 LYS A C 1
ATOM 1657 O O . LYS A 1 209 ? 72.868 25.352 5.497 1.00 12.25 209 LYS A O 1
ATOM 1663 N N . ALA A 1 210 ? 74.867 26.369 5.312 1.00 14.07 210 ALA A N 1
ATOM 1664 C CA . ALA A 1 210 ? 75.185 25.793 4.018 1.00 13.16 210 ALA A CA 1
ATOM 1665 C C . ALA A 1 210 ? 75.143 24.287 4.142 1.00 12.36 210 ALA A C 1
ATOM 1666 O O . ALA A 1 210 ? 75.525 23.726 5.167 1.00 12.90 210 ALA A O 1
ATOM 1668 N N . PHE A 1 211 ? 74.664 23.639 3.090 1.00 12.69 211 PHE A N 1
ATOM 1669 C CA . PHE A 1 211 ? 74.580 22.191 3.029 1.00 14.29 211 PHE A CA 1
ATOM 1670 C C . PHE A 1 211 ? 75.892 21.544 3.467 1.00 14.18 211 PHE A C 1
ATOM 1671 O O . PHE A 1 211 ? 75.884 20.587 4.227 1.00 13.22 211 PHE A O 1
ATOM 1679 N N . GLU A 1 212 ? 77.014 22.071 2.984 1.00 14.17 212 GLU A N 1
ATOM 1680 C CA . GLU A 1 212 ? 78.331 21.527 3.314 1.00 17.26 212 GLU A CA 1
ATOM 1681 C C . GLU A 1 212 ? 78.721 21.651 4.782 1.00 16.14 212 GLU A C 1
ATOM 1682 O O . GLU A 1 212 ? 79.519 20.864 5.278 1.00 18.89 212 GLU A O 1
ATOM 1688 N N . ASP A 1 213 ? 78.152 22.634 5.472 1.00 16.65 213 ASP A N 1
ATOM 1689 C CA . ASP A 1 213 ? 78.434 22.856 6.890 1.00 16.70 213 ASP A CA 1
ATOM 1690 C C . ASP A 1 213 ? 77.714 21.881 7.807 1.00 14.76 213 ASP A C 1
ATOM 1691 O O . ASP A 1 213 ? 78.191 21.606 8.891 1.00 17.24 213 ASP A O 1
ATOM 1696 N N . VAL A 1 214 ? 76.588 21.330 7.366 1.00 13.63 214 VAL A N 1
ATOM 1697 C CA . VAL A 1 214 ? 75.823 20.412 8.211 1.00 13.13 214 VAL A CA 1
ATOM 1698 C C . VAL A 1 214 ? 75.741 18.968 7.742 1.00 14.15 214 VAL A C 1
ATOM 1699 O O . VAL A 1 214 ? 75.388 18.084 8.522 1.00 13.79 214 VAL A O 1
ATOM 1703 N N . ILE A 1 215 ? 76.071 18.717 6.477 1.00 12.47 215 ILE A N 1
ATOM 1704 C CA . ILE A 1 215 ? 75.996 17.372 5.918 1.00 13.50 215 ILE A CA 1
ATOM 1705 C C . ILE A 1 215 ? 77.336 16.890 5.352 1.00 13.83 215 ILE A C 1
ATOM 1706 O O . ILE A 1 215 ? 77.986 17.607 4.606 1.00 12.98 215 ILE A O 1
ATOM 1711 N N . THR A 1 216 ? 77.725 15.678 5.727 1.00 12.08 216 THR A N 1
ATOM 1712 C CA . THR A 1 216 ? 78.965 15.076 5.268 1.00 15.69 216 THR A CA 1
ATOM 1713 C C . THR A 1 216 ? 78.603 13.730 4.679 1.00 13.67 216 THR A C 1
ATOM 1714 O O . THR A 1 216 ? 77.957 12.931 5.335 1.00 11.31 216 THR A O 1
ATOM 1718 N N . ILE A 1 217 ? 79.016 13.479 3.441 1.00 13.72 217 ILE A N 1
ATOM 1719 C CA . ILE A 1 217 ? 78.740 12.194 2.806 1.00 15.32 217 ILE A CA 1
ATOM 1720 C C . ILE A 1 217 ? 80.032 11.381 2.709 1.00 14.94 217 ILE A C 1
ATOM 1721 O O . ILE A 1 217 ? 81.024 11.838 2.153 1.00 17.23 217 ILE A O 1
ATOM 1726 N N . LEU A 1 218 ? 80.019 10.198 3.303 1.00 14.52 218 LEU A N 1
ATOM 1727 C CA . LEU A 1 218 ? 81.190 9.323 3.336 1.00 16.91 218 LEU A CA 1
ATOM 1728 C C . LEU A 1 218 ? 81.027 8.046 2.511 1.00 17.76 218 LEU A C 1
ATOM 1729 O O . LEU A 1 218 ? 82.069 7.446 2.149 1.00 18.43 218 LEU A O 1
ATOM 1735 N N . THR B 1 2 ? 41.419 7.360 3.636 1.00 9.73 2 THR B N 1
ATOM 1736 C CA . THR B 1 2 ? 42.131 7.815 4.871 1.00 10.15 2 THR B CA 1
ATOM 1737 C C . THR B 1 2 ? 42.752 9.175 4.619 1.00 10.00 2 THR B C 1
ATOM 1738 O O . THR B 1 2 ? 43.128 9.500 3.496 1.00 10.50 2 THR B O 1
ATOM 1742 N N . HIS B 1 3 ? 42.804 9.997 5.657 1.00 8.92 3 HIS B N 1
ATOM 1743 C CA . HIS B 1 3 ? 43.418 11.311 5.559 1.00 7.40 3 HIS B CA 1
ATOM 1744 C C . HIS B 1 3 ? 44.879 11.040 5.183 1.00 7.63 3 HIS B C 1
ATOM 1745 O O . HIS B 1 3 ? 45.504 10.158 5.762 1.00 9.05 3 HIS B O 1
ATOM 1752 N N . PRO B 1 4 ? 45.432 11.783 4.206 1.00 8.58 4 PRO B N 1
ATOM 1753 C CA . PRO B 1 4 ? 46.826 11.593 3.762 1.00 9.54 4 PRO B CA 1
ATOM 1754 C C . PRO B 1 4 ? 47.879 11.570 4.886 1.00 7.85 4 PRO B C 1
ATOM 1755 O O . PRO B 1 4 ? 48.756 10.718 4.889 1.00 8.36 4 PRO B O 1
ATOM 1759 N N . ILE B 1 5 ? 47.761 12.476 5.851 1.00 6.20 5 ILE B N 1
ATOM 1760 C CA . ILE B 1 5 ? 48.712 12.529 6.952 1.00 7.06 5 ILE B CA 1
ATOM 1761 C C . ILE B 1 5 ? 48.640 11.289 7.833 1.00 9.06 5 ILE B C 1
ATOM 1762 O O . ILE B 1 5 ? 49.668 10.678 8.172 1.00 8.72 5 ILE B O 1
ATOM 1767 N N . ILE B 1 6 ? 47.419 10.885 8.166 1.00 9.58 6 ILE B N 1
ATOM 1768 C CA . ILE B 1 6 ? 47.221 9.715 9.004 1.00 9.89 6 ILE B CA 1
ATOM 1769 C C . ILE B 1 6 ? 47.668 8.440 8.298 1.00 9.75 6 ILE B C 1
ATOM 1770 O O . ILE B 1 6 ? 48.260 7.557 8.912 1.00 8.64 6 ILE B O 1
ATOM 1775 N N . HIS B 1 7 ? 47.382 8.346 7.005 1.00 7.17 7 HIS B N 1
ATOM 1776 C CA . HIS B 1 7 ? 47.797 7.181 6.244 1.00 9.00 7 HIS B CA 1
ATOM 1777 C C . HIS B 1 7 ? 49.320 7.020 6.289 1.00 7.93 7 HIS B C 1
ATOM 1778 O O . HIS B 1 7 ? 49.816 5.921 6.489 1.00 8.85 7 HIS B O 1
ATOM 1785 N N . ASP B 1 8 ? 50.045 8.116 6.090 1.00 7.71 8 ASP B N 1
ATOM 1786 C CA . ASP B 1 8 ? 51.511 8.083 6.118 1.00 9.42 8 ASP B CA 1
ATOM 1787 C C . ASP B 1 8 ? 52.041 7.638 7.472 1.00 8.03 8 ASP B C 1
ATOM 1788 O O . ASP B 1 8 ? 52.912 6.788 7.528 1.00 8.91 8 ASP B O 1
ATOM 1793 N N . LEU B 1 9 ? 51.471 8.175 8.551 1.00 8.75 9 LEU B N 1
ATOM 1794 C CA . LEU B 1 9 ? 51.919 7.844 9.907 1.00 8.01 9 LEU B CA 1
ATOM 1795 C C . LEU B 1 9 ? 51.479 6.474 10.406 1.00 8.45 9 LEU B C 1
ATOM 1796 O O . LEU B 1 9 ? 52.115 5.892 11.274 1.00 8.68 9 LEU B O 1
ATOM 1801 N N . GLU B 1 10 ? 50.394 5.951 9.856 1.00 8.31 10 GLU B N 1
ATOM 1802 C CA . GLU B 1 10 ? 49.952 4.619 10.236 1.00 11.54 10 GLU B CA 1
ATOM 1803 C C . GLU B 1 10 ? 50.713 3.577 9.452 1.00 11.55 10 GLU B C 1
ATOM 1804 O O . GLU B 1 10 ? 50.823 2.433 9.880 1.00 15.02 10 GLU B O 1
ATOM 1810 N N . ASN B 1 11 ? 51.187 3.943 8.263 1.00 11.78 11 ASN B N 1
ATOM 1811 C CA . ASN B 1 11 ? 51.902 2.980 7.446 1.00 12.71 11 ASN B CA 1
ATOM 1812 C C . ASN B 1 11 ? 53.400 2.901 7.587 1.00 11.51 11 ASN B C 1
ATOM 1813 O O . ASN B 1 11 ? 53.978 1.892 7.212 1.00 13.19 11 ASN B O 1
ATOM 1818 N N . ARG B 1 12 ? 54.028 3.945 8.135 1.00 11.66 12 ARG B N 1
ATOM 1819 C CA . ARG B 1 12 ? 55.477 3.916 8.370 1.00 11.67 12 ARG B CA 1
ATOM 1820 C C . ARG B 1 12 ? 55.670 3.016 9.610 1.00 12.52 12 ARG B C 1
ATOM 1821 O O . ARG B 1 12 ? 54.755 2.863 10.429 1.00 10.95 12 ARG B O 1
ATOM 1829 N N . TYR B 1 13 ? 56.830 2.375 9.704 1.00 10.74 13 TYR B N 1
ATOM 1830 C CA . TYR B 1 13 ? 57.130 1.488 10.813 1.00 9.46 13 TYR B CA 1
ATOM 1831 C C . TYR B 1 13 ? 58.636 1.247 10.855 1.00 11.88 13 TYR B C 1
ATOM 1832 O O . TYR B 1 13 ? 59.363 1.645 9.944 1.00 10.59 13 TYR B O 1
ATOM 1841 N N . THR B 1 14 ? 59.091 0.597 11.922 1.00 10.56 14 THR B N 1
ATOM 1842 C CA . THR B 1 14 ? 60.501 0.281 12.079 1.00 13.09 14 THR B CA 1
ATOM 1843 C C . THR B 1 14 ? 60.809 -1.058 11.380 1.00 13.00 14 THR B C 1
ATOM 1844 O O . THR B 1 14 ? 60.363 -2.122 11.807 1.00 12.33 14 THR B O 1
ATOM 1848 N N . SER B 1 15 ? 61.525 -0.979 10.259 1.00 12.59 15 SER B N 1
ATOM 1849 C CA . SER B 1 15 ? 61.903 -2.165 9.508 1.00 13.14 15 SER B CA 1
ATOM 1850 C C . SER B 1 15 ? 62.920 -2.988 10.306 1.00 14.57 15 SER B C 1
ATOM 1851 O O . SER B 1 15 ? 63.812 -2.432 10.959 1.00 14.24 15 SER B O 1
ATOM 1854 N N . LYS B 1 16 ? 62.770 -4.309 10.275 1.00 15.64 16 LYS B N 1
ATOM 1855 C CA . LYS B 1 16 ? 63.691 -5.200 10.996 1.00 17.28 16 LYS B CA 1
ATOM 1856 C C . LYS B 1 16 ? 64.552 -6.062 10.057 1.00 18.29 16 LYS B C 1
ATOM 1857 O O . LYS B 1 16 ? 65.239 -6.971 10.520 1.00 18.81 16 LYS B O 1
ATOM 1863 N N . LYS B 1 17 ? 64.525 -5.775 8.755 1.00 16.88 17 LYS B N 1
ATOM 1864 C CA . LYS B 1 17 ? 65.296 -6.549 7.786 1.00 19.88 17 LYS B CA 1
ATOM 1865 C C . LYS B 1 17 ? 65.253 -5.843 6.425 1.00 17.56 17 LYS B C 1
ATOM 1866 O O . LYS B 1 17 ? 64.190 -5.550 5.911 1.00 18.84 17 LYS B O 1
ATOM 1872 N N . TYR B 1 18 ? 66.412 -5.600 5.835 1.00 15.41 18 TYR B N 1
ATOM 1873 C CA . TYR B 1 18 ? 66.490 -4.920 4.560 1.00 14.02 18 TYR B CA 1
ATOM 1874 C C . TYR B 1 18 ? 66.751 -5.822 3.373 1.00 17.93 18 TYR B C 1
ATOM 1875 O O . TYR B 1 18 ? 67.256 -6.934 3.521 1.00 18.30 18 TYR B O 1
ATOM 1884 N N . ASP B 1 19 ? 66.417 -5.305 2.192 1.00 19.85 19 ASP B N 1
ATOM 1885 C CA . ASP B 1 19 ? 66.633 -5.968 0.909 1.00 19.94 19 ASP B CA 1
ATOM 1886 C C . ASP B 1 19 ? 67.946 -5.317 0.446 1.00 21.41 19 ASP B C 1
ATOM 1887 O O . ASP B 1 19 ? 67.988 -4.116 0.154 1.00 21.21 19 ASP B O 1
ATOM 1892 N N . PRO B 1 20 ? 69.050 -6.087 0.417 1.00 22.98 20 PRO B N 1
ATOM 1893 C CA . PRO B 1 20 ? 70.381 -5.599 0.007 1.00 24.47 20 PRO B CA 1
ATOM 1894 C C . PRO B 1 20 ? 70.570 -5.248 -1.474 1.00 25.23 20 PRO B C 1
ATOM 1895 O O . PRO B 1 20 ? 71.642 -4.775 -1.876 1.00 26.52 20 PRO B O 1
ATOM 1899 N N . SER B 1 21 ? 69.543 -5.492 -2.281 1.00 25.41 21 SER B N 1
ATOM 1900 C CA . SER B 1 21 ? 69.627 -5.195 -3.701 1.00 28.60 21 SER B CA 1
ATOM 1901 C C . SER B 1 21 ? 68.873 -3.936 -4.129 1.00 28.46 21 SER B C 1
ATOM 1902 O O . SER B 1 21 ? 68.828 -3.614 -5.323 1.00 30.80 21 SER B O 1
ATOM 1905 N N . LYS B 1 22 ? 68.317 -3.215 -3.153 1.00 25.67 22 LYS B N 1
ATOM 1906 C CA . LYS B 1 22 ? 67.577 -1.990 -3.424 1.00 23.12 22 LYS B CA 1
ATOM 1907 C C . LYS B 1 22 ? 68.204 -0.809 -2.721 1.00 20.74 22 LYS B C 1
ATOM 1908 O O . LYS B 1 22 ? 68.428 -0.836 -1.512 1.00 20.56 22 LYS B O 1
ATOM 1914 N N . LYS B 1 23 ? 68.480 0.231 -3.502 1.00 19.92 23 LYS B N 1
ATOM 1915 C CA . LYS B 1 23 ? 69.083 1.450 -2.986 1.00 19.21 23 LYS B CA 1
ATOM 1916 C C . LYS B 1 23 ? 68.139 2.635 -3.157 1.00 16.93 23 LYS B C 1
ATOM 1917 O O . LYS B 1 23 ? 67.283 2.653 -4.058 1.00 15.44 23 LYS B O 1
ATOM 1923 N N . VAL B 1 24 ? 68.300 3.611 -2.271 1.00 14.91 24 VAL B N 1
ATOM 1924 C CA . VAL B 1 24 ? 67.544 4.851 -2.307 1.00 15.25 24 VAL B CA 1
ATOM 1925 C C . VAL B 1 24 ? 68.156 5.655 -3.455 1.00 17.33 24 VAL B C 1
ATOM 1926 O O . VAL B 1 24 ? 69.380 5.734 -3.577 1.00 18.39 24 VAL B O 1
ATOM 1930 N N . SER B 1 25 ? 67.311 6.210 -4.315 1.00 17.39 25 SER B N 1
ATOM 1931 C CA . SER B 1 25 ? 67.779 7.000 -5.452 1.00 17.79 25 SER B CA 1
ATOM 1932 C C . SER B 1 25 ? 68.451 8.298 -5.007 1.00 19.60 25 SER B C 1
ATOM 1933 O O . SER B 1 25 ? 68.181 8.805 -3.909 1.00 18.31 25 SER B O 1
ATOM 1936 N N . GLN B 1 26 ? 69.314 8.849 -5.858 1.00 18.58 26 GLN B N 1
ATOM 1937 C CA . GLN B 1 26 ? 69.983 10.091 -5.506 1.00 20.15 26 GLN B CA 1
ATOM 1938 C C . GLN B 1 26 ? 68.989 11.243 -5.438 1.00 18.50 26 GLN B C 1
ATOM 1939 O O . GLN B 1 26 ? 69.194 12.183 -4.670 1.00 17.62 26 GLN B O 1
ATOM 1945 N N . GLU B 1 27 ? 67.906 11.145 -6.213 1.00 16.82 27 GLU B N 1
ATOM 1946 C CA . GLU B 1 27 ? 66.846 12.161 -6.237 1.00 17.65 27 GLU B CA 1
ATOM 1947 C C . GLU B 1 27 ? 66.145 12.192 -4.853 1.00 13.31 27 GLU B C 1
ATOM 1948 O O . GLU B 1 27 ? 65.976 13.248 -4.255 1.00 13.29 27 GLU B O 1
ATOM 1954 N N . ASP B 1 28 ? 65.761 11.023 -4.354 1.00 10.70 28 ASP B N 1
ATOM 1955 C CA . ASP B 1 28 ? 65.105 10.927 -3.048 1.00 10.27 28 ASP B CA 1
ATOM 1956 C C . ASP B 1 28 ? 66.061 11.285 -1.903 1.00 10.58 28 ASP B C 1
ATOM 1957 O O . ASP B 1 28 ? 65.659 11.912 -0.920 1.00 9.36 28 ASP B O 1
ATOM 1962 N N . LEU B 1 29 ? 67.323 10.874 -2.005 1.00 9.76 29 LEU B N 1
ATOM 1963 C CA . LEU B 1 29 ? 68.277 11.190 -0.941 1.00 9.80 29 LEU B CA 1
ATOM 1964 C C . LEU B 1 29 ? 68.474 12.697 -0.839 1.00 9.18 29 LEU B C 1
ATOM 1965 O O . LEU B 1 29 ? 68.549 13.245 0.253 1.00 9.61 29 LEU B O 1
ATOM 1970 N N . ALA B 1 30 ? 68.509 13.377 -1.972 1.00 8.01 30 ALA B N 1
ATOM 1971 C CA . ALA B 1 30 ? 68.683 14.825 -1.971 1.00 9.96 30 ALA B CA 1
ATOM 1972 C C . ALA B 1 30 ? 67.519 15.530 -1.266 1.00 9.57 30 ALA B C 1
ATOM 1973 O O . ALA B 1 30 ? 67.717 16.547 -0.604 1.00 9.95 30 ALA B O 1
ATOM 1975 N N . VAL B 1 31 ? 66.300 15.019 -1.457 1.00 10.17 31 VAL B N 1
ATOM 1976 C CA . VAL B 1 31 ? 65.116 15.604 -0.811 1.00 9.86 31 VAL B CA 1
ATOM 1977 C C . VAL B 1 31 ? 65.221 15.395 0.710 1.00 7.95 31 VAL B C 1
ATOM 1978 O O . VAL B 1 31 ? 65.022 16.327 1.490 1.00 7.18 31 VAL B O 1
ATOM 1982 N N . LEU B 1 32 ? 65.582 14.184 1.117 1.00 7.93 32 LEU B N 1
ATOM 1983 C CA . LEU B 1 32 ? 65.738 13.868 2.535 1.00 8.96 32 LEU B CA 1
ATOM 1984 C C . LEU B 1 32 ? 66.775 14.766 3.224 1.00 9.02 32 LEU B C 1
ATOM 1985 O O . LEU B 1 32 ? 66.512 15.305 4.305 1.00 7.51 32 LEU B O 1
ATOM 1990 N N . LEU B 1 33 ? 67.934 14.961 2.581 1.00 7.44 33 LEU B N 1
ATOM 1991 C CA . LEU B 1 33 ? 69.011 15.783 3.145 1.00 7.97 33 LEU B CA 1
ATOM 1992 C C . LEU B 1 33 ? 68.638 17.254 3.233 1.00 7.50 33 LEU B C 1
ATOM 1993 O O . LEU B 1 33 ? 68.996 17.930 4.188 1.00 9.46 33 LEU B O 1
ATOM 1998 N N . GLU B 1 34 ? 67.929 17.763 2.240 1.00 6.90 34 GLU B N 1
ATOM 1999 C CA . GLU B 1 34 ? 67.497 19.154 2.284 1.00 8.58 34 GLU B CA 1
ATOM 2000 C C . GLU B 1 34 ? 66.433 19.301 3.394 1.00 8.83 34 GLU B C 1
ATOM 2001 O O . GLU B 1 34 ? 66.377 20.317 4.075 1.00 7.77 34 GLU B O 1
ATOM 2007 N N . ALA B 1 35 ? 65.596 18.277 3.555 1.00 7.91 35 ALA B N 1
ATOM 2008 C CA . ALA B 1 35 ? 64.563 18.287 4.585 1.00 6.89 35 ALA B CA 1
ATOM 2009 C C . ALA B 1 35 ? 65.223 18.364 5.968 1.00 7.65 35 ALA B C 1
ATOM 2010 O O . ALA B 1 35 ? 64.766 19.112 6.846 1.00 7.76 35 ALA B O 1
ATOM 2012 N N . LEU B 1 36 ? 66.322 17.633 6.148 1.00 7.74 36 LEU B N 1
ATOM 2013 C CA . LEU B 1 36 ? 67.054 17.656 7.420 1.00 9.60 36 LEU B CA 1
ATOM 2014 C C . LEU B 1 36 ? 67.616 19.053 7.671 1.00 8.90 36 LEU B C 1
ATOM 2015 O O . LEU B 1 36 ? 67.482 19.610 8.772 1.00 7.00 36 LEU B O 1
ATOM 2020 N N . ARG B 1 37 ? 68.224 19.631 6.632 1.00 6.63 37 ARG B N 1
ATOM 2021 C CA . ARG B 1 37 ? 68.809 20.952 6.732 1.00 6.10 37 ARG B CA 1
ATOM 2022 C C . ARG B 1 37 ? 67.781 22.013 7.113 1.00 6.87 37 ARG B C 1
ATOM 2023 O O . ARG B 1 37 ? 68.086 22.946 7.856 1.00 7.53 37 ARG B O 1
ATOM 2031 N N . LEU B 1 38 ? 66.555 21.853 6.624 1.00 6.82 38 LEU B N 1
ATOM 2032 C CA . LEU B 1 38 ? 65.494 22.815 6.901 1.00 7.65 38 LEU B CA 1
ATOM 2033 C C . LEU B 1 38 ? 64.824 22.663 8.265 1.00 6.92 38 LEU B C 1
ATOM 2034 O O . LEU B 1 38 ? 63.953 23.454 8.596 1.00 6.92 38 LEU B O 1
ATOM 2039 N N . SER B 1 39 ? 65.261 21.687 9.057 1.00 8.27 39 SER B N 1
ATOM 2040 C CA . SER B 1 39 ? 64.690 21.452 10.394 1.00 7.80 39 SER B CA 1
ATOM 2041 C C . SER B 1 39 ? 64.823 22.685 11.286 1.00 7.89 39 SER B C 1
ATOM 2042 O O . SER B 1 39 ? 65.798 23.428 11.198 1.00 8.47 39 SER B O 1
ATOM 2045 N N . ALA B 1 40 ? 63.811 22.927 12.118 1.00 7.34 40 ALA B N 1
ATOM 2046 C CA . ALA B 1 40 ? 63.825 24.054 13.036 1.00 7.19 40 ALA B CA 1
ATOM 2047 C C . ALA B 1 40 ? 64.620 23.672 14.282 1.00 4.22 40 ALA B C 1
ATOM 2048 O O . ALA B 1 40 ? 64.764 22.495 14.604 1.00 6.90 40 ALA B O 1
ATOM 2050 N N . SER B 1 41 ? 65.120 24.672 14.987 1.00 4.92 41 SER B N 1
ATOM 2051 C CA . SER B 1 41 ? 65.863 24.421 16.216 1.00 6.32 41 SER B CA 1
ATOM 2052 C C . SER B 1 41 ? 65.797 25.680 17.046 1.00 6.78 41 SER B C 1
ATOM 2053 O O . SER B 1 41 ? 65.559 26.762 16.514 1.00 8.31 41 SER B O 1
ATOM 2056 N N . SER B 1 42 ? 65.969 25.532 18.361 1.00 8.75 42 SER B N 1
ATOM 2057 C CA . SER B 1 42 ? 65.938 26.668 19.271 1.00 7.31 42 SER B CA 1
ATOM 2058 C C . SER B 1 42 ? 66.977 27.685 18.803 1.00 7.78 42 SER B C 1
ATOM 2059 O O . SER B 1 42 ? 68.110 27.316 18.521 1.00 9.40 42 SER B O 1
ATOM 2062 N N . ILE B 1 43 ? 66.562 28.945 18.700 1.00 7.46 43 ILE B N 1
ATOM 2063 C CA . ILE B 1 43 ? 67.354 30.094 18.227 1.00 10.05 43 ILE B CA 1
ATOM 2064 C C . ILE B 1 43 ? 68.082 29.893 16.868 1.00 9.89 43 ILE B C 1
ATOM 2065 O O . ILE B 1 43 ? 68.979 30.655 16.510 1.00 10.40 43 ILE B O 1
ATOM 2070 N N . ASN B 1 44 ? 67.584 28.952 16.069 1.00 9.73 44 ASN B N 1
ATOM 2071 C CA . ASN B 1 44 ? 68.177 28.609 14.772 1.00 9.13 44 ASN B CA 1
ATOM 2072 C C . ASN B 1 44 ? 69.636 28.189 14.974 1.00 10.83 44 ASN B C 1
ATOM 2073 O O . ASN B 1 44 ? 70.467 28.308 14.081 1.00 11.56 44 ASN B O 1
ATOM 2078 N N . SER B 1 45 ? 69.921 27.635 16.145 1.00 9.49 45 SER B N 1
ATOM 2079 C CA . SER B 1 45 ? 71.277 27.213 16.490 1.00 11.10 45 SER B CA 1
ATOM 2080 C C . SER B 1 45 ? 71.833 26.112 15.594 1.00 11.81 45 SER B C 1
ATOM 2081 O O . SER B 1 45 ? 73.049 26.061 15.352 1.00 12.91 45 SER B O 1
ATOM 2084 N N . GLN B 1 46 ? 70.947 25.229 15.120 1.00 9.80 46 GLN B N 1
ATOM 2085 C CA . GLN B 1 46 ? 71.322 24.103 14.260 1.00 8.92 46 GLN B CA 1
ATOM 2086 C C . GLN B 1 46 ? 72.616 23.470 14.809 1.00 10.35 46 GLN B C 1
ATOM 2087 O O . GLN B 1 46 ? 73.594 23.334 14.088 1.00 11.51 46 GLN B O 1
ATOM 2093 N N . PRO B 1 47 ? 72.610 23.020 16.074 1.00 11.00 47 PRO B N 1
ATOM 2094 C CA . PRO B 1 47 ? 73.782 22.414 16.732 1.00 10.94 47 PRO B CA 1
ATOM 2095 C C . PRO B 1 47 ? 73.948 20.954 16.346 1.00 10.13 47 PRO B C 1
ATOM 2096 O O . PRO B 1 47 ? 74.133 20.078 17.196 1.00 10.87 47 PRO B O 1
ATOM 2100 N N . TRP B 1 48 ? 73.932 20.702 15.044 1.00 10.33 48 TRP B N 1
ATOM 2101 C CA . TRP B 1 48 ? 73.988 19.346 14.556 1.00 10.00 48 TRP B CA 1
ATOM 2102 C C . TRP B 1 48 ? 74.853 19.148 13.317 1.00 9.88 48 TRP B C 1
ATOM 2103 O O . TRP B 1 48 ? 75.295 20.101 12.668 1.00 12.46 48 TRP B O 1
ATOM 2114 N N . LYS B 1 49 ? 75.048 17.883 12.992 1.00 11.82 49 LYS B N 1
ATOM 2115 C CA . LYS B 1 49 ? 75.793 17.481 11.814 1.00 14.02 49 LYS B CA 1
ATOM 2116 C C . LYS B 1 49 ? 75.158 16.152 11.420 1.00 12.90 49 LYS B C 1
ATOM 2117 O O . LYS B 1 49 ? 74.853 15.323 12.280 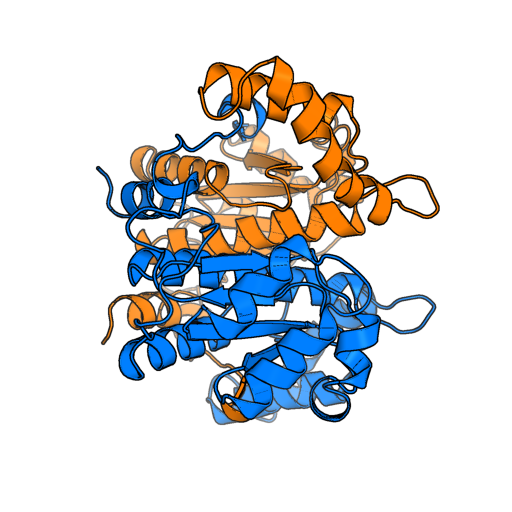1.00 14.88 49 LYS B O 1
ATOM 2123 N N . PHE B 1 50 ? 74.846 15.988 10.142 1.00 10.99 50 PHE B N 1
ATOM 2124 C CA . PHE B 1 50 ? 74.263 14.745 9.665 1.00 9.86 50 PHE B CA 1
ATOM 2125 C C . PHE B 1 50 ? 75.309 14.060 8.787 1.00 12.03 50 PHE B C 1
ATOM 2126 O O . PHE B 1 50 ? 75.663 14.558 7.728 1.00 12.93 50 PHE B O 1
ATOM 2134 N N . ILE B 1 51 ? 75.812 12.933 9.261 1.00 12.02 51 ILE B N 1
ATOM 2135 C CA . ILE B 1 51 ? 76.835 12.190 8.551 1.00 12.70 51 ILE B CA 1
ATOM 2136 C C . ILE B 1 51 ? 76.197 11.034 7.820 1.00 11.36 51 ILE B C 1
ATOM 2137 O O . ILE B 1 51 ? 75.625 10.143 8.429 1.00 12.55 51 ILE B O 1
ATOM 2142 N N . VAL B 1 52 ? 76.287 11.069 6.498 1.00 10.96 52 VAL B N 1
ATOM 2143 C CA . VAL B 1 52 ? 75.705 10.040 5.642 1.00 10.36 52 VAL B CA 1
ATOM 2144 C C . VAL B 1 52 ? 76.722 8.969 5.270 1.00 11.48 52 VAL B C 1
ATOM 2145 O O . VAL B 1 52 ? 77.747 9.257 4.678 1.00 13.88 52 VAL B O 1
ATOM 2149 N N . ILE B 1 53 ? 76.438 7.742 5.668 1.00 11.55 53 ILE B N 1
ATOM 2150 C CA . ILE B 1 53 ? 77.283 6.591 5.397 1.00 11.01 53 ILE B CA 1
ATOM 2151 C C . ILE B 1 53 ? 76.780 5.995 4.085 1.00 11.32 53 ILE B C 1
ATOM 2152 O O . ILE B 1 53 ? 75.776 5.286 4.064 1.00 13.26 53 ILE B O 1
ATOM 2157 N N . GLU B 1 54 ? 77.507 6.242 3.002 1.00 10.13 54 GLU B N 1
ATOM 2158 C CA . GLU B 1 54 ? 77.090 5.790 1.675 1.00 11.10 54 GLU B CA 1
ATOM 2159 C C . GLU B 1 54 ? 77.998 4.772 0.980 1.00 12.97 54 GLU B C 1
ATOM 2160 O O . GLU B 1 54 ? 77.521 3.766 0.440 1.00 10.74 54 GLU B O 1
ATOM 2166 N N . SER B 1 55 ? 79.295 5.048 0.975 1.00 12.25 55 SER B N 1
ATOM 2167 C CA . SER B 1 55 ? 80.260 4.163 0.326 1.00 14.94 55 SER B CA 1
ATOM 2168 C C . SER B 1 55 ? 80.456 2.842 1.064 1.00 15.51 55 SER B C 1
ATOM 2169 O O . SER B 1 55 ? 80.157 2.716 2.258 1.00 14.21 55 SER B O 1
ATOM 2172 N N . ASP B 1 56 ? 80.954 1.842 0.340 1.00 15.75 56 ASP B N 1
ATOM 2173 C CA . ASP B 1 56 ? 81.235 0.545 0.942 1.00 17.14 56 ASP B CA 1
ATOM 2174 C C . ASP B 1 56 ? 82.280 0.703 2.048 1.00 15.37 56 ASP B C 1
ATOM 2175 O O . ASP B 1 56 ? 82.226 0.018 3.069 1.00 17.11 56 ASP B O 1
ATOM 2180 N N . ALA B 1 57 ? 83.239 1.597 1.825 1.00 16.09 57 ALA B N 1
ATOM 2181 C CA . ALA B 1 57 ? 84.292 1.856 2.798 1.00 16.87 57 ALA B CA 1
ATOM 2182 C C . ALA B 1 57 ? 83.680 2.416 4.078 1.00 17.54 57 ALA B C 1
ATOM 2183 O O . ALA B 1 57 ? 84.019 1.958 5.167 1.00 18.01 57 ALA B O 1
ATOM 2185 N N . ALA B 1 58 ? 82.786 3.397 3.948 1.00 15.81 58 ALA B N 1
ATOM 2186 C CA . ALA B 1 58 ? 82.126 3.977 5.112 1.00 13.19 58 ALA B CA 1
ATOM 2187 C C . ALA B 1 58 ? 81.217 2.952 5.794 1.00 12.59 58 ALA B C 1
ATOM 2188 O O . ALA B 1 58 ? 81.153 2.923 7.017 1.00 14.82 58 ALA B O 1
ATOM 2190 N N . LYS B 1 59 ? 80.554 2.093 5.021 1.00 12.21 59 LYS B N 1
ATOM 2191 C CA . LYS B 1 59 ? 79.676 1.069 5.584 1.00 14.38 59 LYS B CA 1
ATOM 2192 C C . LYS B 1 59 ? 80.477 0.086 6.447 1.00 16.43 59 LYS B C 1
ATOM 2193 O O . LYS B 1 59 ? 79.986 -0.434 7.446 1.00 14.37 59 LYS B O 1
ATOM 2199 N N . GLN B 1 60 ? 81.701 -0.210 6.030 1.00 17.25 60 GLN B N 1
ATOM 2200 C CA . GLN B 1 60 ? 82.548 -1.129 6.796 1.00 16.83 60 GLN B CA 1
ATOM 2201 C C . GLN B 1 60 ? 82.893 -0.535 8.161 1.00 14.11 60 GLN B C 1
ATOM 2202 O O . GLN B 1 60 ? 82.850 -1.231 9.168 1.00 15.47 60 GLN B O 1
ATOM 2208 N N . ARG B 1 61 ? 83.253 0.746 8.171 1.00 13.73 61 ARG B N 1
ATOM 2209 C CA . ARG B 1 61 ? 83.581 1.472 9.388 1.00 16.51 61 ARG B CA 1
ATOM 2210 C C . ARG B 1 61 ? 82.382 1.472 10.335 1.00 18.37 61 ARG B C 1
ATOM 2211 O O . ARG B 1 61 ? 82.545 1.251 11.540 1.00 17.11 61 ARG B O 1
ATOM 2219 N N . MET B 1 62 ? 81.186 1.704 9.785 1.00 17.28 62 MET B N 1
ATOM 2220 C CA . MET B 1 62 ? 79.965 1.716 10.588 1.00 16.29 62 MET B CA 1
ATOM 2221 C C . MET B 1 62 ? 79.682 0.312 11.116 1.00 15.97 62 MET B C 1
ATOM 2222 O O . MET B 1 62 ? 79.274 0.131 12.259 1.00 16.86 62 MET B O 1
ATOM 2227 N N . HIS B 1 63 ? 79.929 -0.687 10.285 1.00 14.92 63 HIS B N 1
ATOM 2228 C CA . HIS B 1 63 ? 79.708 -2.066 10.670 1.00 16.44 63 HIS B CA 1
ATOM 2229 C C . HIS B 1 63 ? 80.596 -2.425 11.863 1.00 18.34 63 HIS B C 1
ATOM 2230 O O . HIS B 1 63 ? 80.170 -3.113 12.790 1.00 19.42 63 HIS B O 1
ATOM 2237 N N . ASP B 1 64 ? 81.828 -1.930 11.838 1.00 18.32 64 ASP B N 1
ATOM 2238 C CA . ASP B 1 64 ? 82.783 -2.201 12.895 1.00 19.46 64 ASP B CA 1
ATOM 2239 C C . ASP B 1 64 ? 82.471 -1.535 14.223 1.00 20.34 64 ASP B C 1
ATOM 2240 O O . ASP B 1 64 ? 83.004 -1.951 15.242 1.00 21.68 64 ASP B O 1
ATOM 2245 N N . SER B 1 65 ? 81.651 -0.485 14.220 1.00 20.48 65 SER B N 1
ATOM 2246 C CA . SER B 1 65 ? 81.288 0.205 15.470 1.00 20.61 65 SER B CA 1
ATOM 2247 C C . SER B 1 65 ? 80.410 -0.647 16.411 1.00 19.37 65 SER B C 1
ATOM 2248 O O . SER B 1 65 ? 80.122 -0.234 17.529 1.00 20.03 65 SER B O 1
ATOM 2251 N N . PHE B 1 66 ? 79.985 -1.821 15.949 1.00 18.42 66 PHE B N 1
ATOM 2252 C CA . PHE B 1 66 ? 79.157 -2.729 16.744 1.00 21.36 66 PHE B CA 1
ATOM 2253 C C . PHE B 1 66 ? 80.013 -3.867 17.281 1.00 23.61 66 PHE B C 1
ATOM 2254 O O . PHE B 1 66 ? 79.500 -4.911 17.666 1.00 23.83 66 PHE B O 1
ATOM 2262 N N . ALA B 1 67 ? 81.323 -3.643 17.301 1.00 27.15 67 ALA B N 1
ATOM 2263 C CA . ALA B 1 67 ? 82.298 -4.626 17.751 1.00 31.36 67 ALA B CA 1
ATOM 2264 C C . ALA B 1 67 ? 81.953 -5.236 19.095 1.00 34.10 67 ALA B C 1
ATOM 2265 O O . ALA B 1 67 ? 81.880 -6.456 19.229 1.00 36.28 67 ALA B O 1
ATOM 2267 N N . ASN B 1 68 ? 81.713 -4.390 20.087 1.00 36.83 68 ASN B N 1
ATOM 2268 C CA . ASN B 1 68 ? 81.395 -4.901 21.410 1.00 40.30 68 ASN B CA 1
ATOM 2269 C C . ASN B 1 68 ? 80.049 -4.498 22.021 1.00 40.50 68 ASN B C 1
ATOM 2270 O O . ASN B 1 68 ? 79.815 -4.770 23.202 1.00 40.70 68 ASN B O 1
ATOM 2275 N N . MET B 1 69 ? 79.115 -4.001 21.203 1.00 39.21 69 MET B N 1
ATOM 2276 C CA . MET B 1 69 ? 77.833 -3.539 21.743 1.00 36.26 69 MET B CA 1
ATOM 2277 C C . MET B 1 69 ? 76.676 -3.475 20.744 1.00 34.91 69 MET B C 1
ATOM 2278 O O . MET B 1 69 ? 76.861 -3.067 19.595 1.00 33.16 69 MET B O 1
ATOM 2283 N N . HIS B 1 70 ? 75.480 -3.828 21.227 1.00 33.08 70 HIS B N 1
ATOM 2284 C CA . HIS B 1 70 ? 74.230 -3.798 20.444 1.00 33.52 70 HIS B CA 1
ATOM 2285 C C . HIS B 1 70 ? 74.320 -4.437 19.058 1.00 32.83 70 HIS B C 1
ATOM 2286 O O . HIS B 1 70 ? 73.947 -3.830 18.045 1.00 30.97 70 HIS B O 1
ATOM 2293 N N . GLN B 1 71 ? 74.744 -5.691 19.026 1.00 32.11 71 GLN B N 1
ATOM 2294 C CA . GLN B 1 71 ? 74.901 -6.377 17.764 1.00 33.34 71 GLN B CA 1
ATOM 2295 C C . GLN B 1 71 ? 73.618 -6.844 17.066 1.00 31.25 71 GLN B C 1
ATOM 2296 O O . GLN B 1 71 ? 73.675 -7.450 15.995 1.00 33.52 71 GLN B O 1
ATOM 2302 N N . PHE B 1 72 ? 72.458 -6.532 17.644 1.00 28.36 72 PHE B N 1
ATOM 2303 C CA . PHE B 1 72 ? 71.184 -6.880 16.994 1.00 26.20 72 PHE B CA 1
ATOM 2304 C C . PHE B 1 72 ? 70.894 -5.877 15.855 1.00 22.47 72 PHE B C 1
ATOM 2305 O O . PHE B 1 72 ? 70.147 -6.169 14.921 1.00 22.63 72 PHE B O 1
ATOM 2313 N N . ASN B 1 73 ? 71.514 -4.704 15.940 1.00 19.52 73 ASN B N 1
ATOM 2314 C CA . ASN B 1 73 ? 71.365 -3.672 14.926 1.00 18.73 73 ASN B CA 1
ATOM 2315 C C . ASN B 1 73 ? 72.414 -3.789 13.820 1.00 20.09 73 ASN B C 1
ATOM 2316 O O . ASN B 1 73 ? 72.242 -3.213 12.751 1.00 20.77 73 ASN B O 1
ATOM 2321 N N . GLN B 1 74 ? 73.483 -4.542 14.065 1.00 19.62 74 GLN B N 1
ATOM 2322 C CA . GLN B 1 74 ? 74.571 -4.655 13.099 1.00 20.01 74 GLN B CA 1
ATOM 2323 C C . GLN B 1 74 ? 74.281 -5.164 11.678 1.00 19.12 74 GLN B C 1
ATOM 2324 O O . GLN B 1 74 ? 74.825 -4.644 10.717 1.00 19.82 74 GLN B O 1
ATOM 2330 N N . PRO B 1 75 ? 73.410 -6.165 11.526 1.00 17.85 75 PRO B N 1
ATOM 2331 C CA . PRO B 1 75 ? 73.112 -6.683 10.187 1.00 19.73 75 PRO B CA 1
ATOM 2332 C C . PRO B 1 75 ? 72.555 -5.663 9.200 1.00 20.10 75 PRO B C 1
ATOM 2333 O O . PRO B 1 75 ? 72.755 -5.793 7.987 1.00 20.31 75 PRO B O 1
ATOM 2337 N N . HIS B 1 76 ? 71.869 -4.645 9.723 1.00 19.86 76 HIS B N 1
ATOM 2338 C CA . HIS B 1 76 ? 71.250 -3.622 8.885 1.00 18.84 76 HIS B CA 1
ATOM 2339 C C . HIS B 1 76 ? 72.240 -2.753 8.147 1.00 17.88 76 HIS B C 1
ATOM 2340 O O . HIS B 1 76 ? 71.955 -2.294 7.048 1.00 18.91 76 HIS B O 1
ATOM 2347 N N . ILE B 1 77 ? 73.394 -2.511 8.760 1.00 18.23 77 ILE B N 1
ATOM 2348 C CA . ILE B 1 77 ? 74.389 -1.621 8.168 1.00 17.76 77 ILE B CA 1
ATOM 2349 C C . ILE B 1 77 ? 74.745 -1.935 6.729 1.00 18.63 77 ILE B C 1
ATOM 2350 O O . ILE B 1 77 ? 74.615 -1.078 5.855 1.00 18.68 77 ILE B O 1
ATOM 2355 N N . LYS B 1 78 ? 75.157 -3.167 6.467 1.00 19.02 78 LYS B N 1
ATOM 2356 C CA . LYS B 1 78 ? 75.520 -3.520 5.107 1.00 21.59 78 LYS B CA 1
ATOM 2357 C C . LYS B 1 78 ? 74.333 -3.803 4.194 1.00 21.06 78 LYS B C 1
ATOM 2358 O O . LYS B 1 78 ? 74.396 -3.522 2.996 1.00 24.44 78 LYS B O 1
ATOM 2364 N N . ALA B 1 79 ? 73.224 -4.267 4.767 1.00 19.33 79 ALA B N 1
ATOM 2365 C CA . ALA B 1 79 ? 72.035 -4.583 3.977 1.00 17.56 79 ALA B CA 1
ATOM 2366 C C . ALA B 1 79 ? 71.213 -3.382 3.508 1.00 17.11 79 ALA B C 1
ATOM 2367 O O . ALA B 1 79 ? 70.621 -3.416 2.434 1.00 19.04 79 ALA B O 1
ATOM 2369 N N . CYS B 1 80 ? 71.181 -2.323 4.304 1.00 15.19 80 CYS B N 1
ATOM 2370 C CA . CYS B 1 80 ? 70.394 -1.142 3.965 1.00 14.05 80 CYS B CA 1
ATOM 2371 C C . CYS B 1 80 ? 71.072 -0.314 2.903 1.00 14.96 80 CYS B C 1
ATOM 2372 O O . CYS B 1 80 ? 72.180 -0.638 2.468 1.00 17.51 80 CYS B O 1
ATOM 2375 N N . SER B 1 81 ? 70.409 0.755 2.478 1.00 13.74 81 SER B N 1
ATOM 2376 C CA . SER B 1 81 ? 70.956 1.634 1.452 1.00 12.88 81 SER B CA 1
ATOM 2377 C C . SER B 1 81 ? 71.974 2.640 2.015 1.00 14.14 81 SER B C 1
ATOM 2378 O O . SER B 1 81 ? 73.119 2.689 1.555 1.00 12.30 81 SER B O 1
ATOM 2381 N N . HIS B 1 82 ? 71.568 3.429 3.011 1.00 11.41 82 HIS B N 1
ATOM 2382 C CA . HIS B 1 82 ? 72.439 4.442 3.618 1.00 9.09 82 HIS B CA 1
ATOM 2383 C C . HIS B 1 82 ? 72.173 4.466 5.115 1.00 10.72 82 HIS B C 1
ATOM 2384 O O . HIS B 1 82 ? 71.104 4.056 5.562 1.00 11.07 82 HIS B O 1
ATOM 2391 N N . VAL B 1 83 ? 73.138 4.946 5.890 1.00 10.04 83 VAL B N 1
ATOM 2392 C CA . VAL B 1 83 ? 72.956 5.093 7.334 1.00 8.77 83 VAL B CA 1
ATOM 2393 C C . VAL B 1 83 ? 73.241 6.558 7.592 1.00 11.21 83 VAL B C 1
ATOM 2394 O O . VAL B 1 83 ? 74.125 7.124 6.971 1.00 13.64 83 VAL B O 1
ATOM 2398 N N . ILE B 1 84 ? 72.429 7.218 8.412 1.00 10.34 84 ILE B N 1
ATOM 2399 C CA . ILE B 1 84 ? 72.656 8.628 8.707 1.00 10.52 84 ILE B CA 1
ATOM 2400 C C . ILE B 1 84 ? 72.891 8.773 10.207 1.00 11.70 84 ILE B C 1
ATOM 2401 O O . ILE B 1 84 ? 72.118 8.264 11.019 1.00 11.28 84 ILE B O 1
ATOM 2406 N N . LEU B 1 85 ? 73.985 9.434 10.567 1.00 10.33 85 LEU B N 1
ATOM 2407 C CA . LEU B 1 85 ? 74.306 9.628 11.971 1.00 10.65 85 LEU B CA 1
ATOM 2408 C C . LEU B 1 85 ? 73.820 11.000 12.394 1.00 9.40 85 LEU B C 1
ATOM 2409 O O . LEU B 1 85 ? 74.105 11.978 11.716 1.00 9.88 85 LEU B O 1
ATOM 2414 N N . PHE B 1 86 ? 73.038 11.063 13.473 1.00 8.02 86 PHE B N 1
ATOM 2415 C CA . PHE B 1 86 ? 72.545 12.344 13.965 1.00 8.61 86 PHE B CA 1
ATOM 2416 C C . PHE B 1 86 ? 73.476 12.772 15.091 1.00 9.94 86 PHE B C 1
ATOM 2417 O O . PHE B 1 86 ? 73.430 12.223 16.183 1.00 13.72 86 PHE B O 1
ATOM 2425 N N . ALA B 1 87 ? 74.350 13.729 14.807 1.00 10.77 87 ALA B N 1
ATOM 2426 C CA . ALA B 1 87 ? 75.307 14.201 15.800 1.00 11.16 87 ALA B CA 1
ATOM 2427 C C . ALA B 1 87 ? 74.885 15.535 16.388 1.00 11.19 87 ALA B C 1
ATOM 2428 O O . ALA B 1 87 ? 74.359 16.388 15.680 1.00 10.21 87 ALA B O 1
ATOM 2430 N N . ASN B 1 88 ? 75.085 15.704 17.691 1.00 9.64 88 ASN B N 1
ATOM 2431 C CA . ASN B 1 88 ? 74.745 16.953 18.360 1.00 11.11 88 ASN B CA 1
ATOM 2432 C C . ASN B 1 88 ? 76.028 17.531 18.961 1.00 11.25 88 ASN B C 1
ATOM 2433 O O . ASN B 1 88 ? 76.883 16.789 19.428 1.00 10.93 88 ASN B O 1
ATOM 2438 N N . LYS B 1 89 ? 76.173 18.848 18.898 1.00 12.61 89 LYS B N 1
ATOM 2439 C CA . LYS B 1 89 ? 77.369 19.510 19.398 1.00 15.30 89 LYS B CA 1
ATOM 2440 C C . LYS B 1 89 ? 77.544 19.471 20.926 1.00 17.58 89 LYS B C 1
ATOM 2441 O O . LYS B 1 89 ? 76.597 19.693 21.695 1.00 16.07 89 LYS B O 1
ATOM 2447 N N . LEU B 1 90 ? 78.773 19.185 21.349 1.00 17.44 90 LEU B N 1
ATOM 2448 C CA . LEU B 1 90 ? 79.104 19.095 22.763 1.00 17.87 90 LEU B CA 1
ATOM 2449 C C . LEU B 1 90 ? 78.983 20.429 23.460 1.00 18.29 90 LEU B C 1
ATOM 2450 O O . LEU B 1 90 ? 78.333 20.521 24.495 1.00 21.20 90 LEU B O 1
ATOM 2455 N N . SER B 1 91 ? 79.616 21.460 22.917 1.00 19.36 91 SER B N 1
ATOM 2456 C CA . SER B 1 91 ? 79.497 22.775 23.519 1.00 22.66 91 SER B CA 1
ATOM 2457 C C . SER B 1 91 ? 79.204 23.782 22.411 1.00 22.44 91 SER B C 1
ATOM 2458 O O . SER B 1 91 ? 79.801 23.722 21.344 1.00 24.77 91 SER B O 1
ATOM 2461 N N . TYR B 1 92 ? 78.218 24.642 22.640 1.00 20.89 92 TYR B N 1
ATOM 2462 C CA . TYR B 1 92 ? 77.815 25.650 21.666 1.00 21.33 92 TYR B CA 1
ATOM 2463 C C . TYR B 1 92 ? 78.326 27.000 22.141 1.00 21.48 92 TYR B C 1
ATOM 2464 O O . TYR B 1 92 ? 77.949 27.472 23.208 1.00 21.21 92 TYR B O 1
ATOM 2473 N N . THR B 1 93 ? 79.150 27.640 21.325 1.00 22.54 93 THR B N 1
ATOM 2474 C CA . THR B 1 93 ? 79.744 28.909 21.703 1.00 24.89 93 THR B CA 1
ATOM 2475 C C . THR B 1 93 ? 79.172 30.102 20.963 1.00 25.85 93 THR B C 1
ATOM 2476 O O . THR B 1 93 ? 78.344 29.957 20.065 1.00 25.30 93 THR B O 1
ATOM 2480 N N . ARG B 1 94 ? 79.627 31.287 21.362 1.00 26.79 94 ARG B N 1
ATOM 2481 C CA . ARG B 1 94 ? 79.204 32.539 20.747 1.00 29.69 94 ARG B CA 1
ATOM 2482 C C . ARG B 1 94 ? 79.727 32.588 19.310 1.00 27.57 94 ARG B C 1
ATOM 2483 O O . ARG B 1 94 ? 79.126 33.214 18.435 1.00 25.79 94 ARG B O 1
ATOM 2491 N N . ASP B 1 95 ? 80.850 31.909 19.081 1.00 28.16 95 ASP B N 1
ATOM 2492 C CA . ASP B 1 95 ? 81.456 31.829 17.756 1.00 28.53 95 ASP B CA 1
ATOM 2493 C C . ASP B 1 95 ? 80.587 30.967 16.866 1.00 25.41 95 ASP B C 1
ATOM 2494 O O . ASP B 1 95 ? 80.393 31.279 15.698 1.00 25.32 95 ASP B O 1
ATOM 2499 N N . ASP B 1 96 ? 80.110 29.857 17.419 1.00 22.60 96 ASP B N 1
ATOM 2500 C CA . ASP B 1 96 ? 79.231 28.962 16.687 1.00 22.38 96 ASP B CA 1
ATOM 2501 C C . ASP B 1 96 ? 77.940 29.723 16.335 1.00 21.29 96 ASP B C 1
ATOM 2502 O O . ASP B 1 96 ? 77.399 29.581 15.238 1.00 20.16 96 ASP B O 1
ATOM 2507 N N . TYR B 1 97 ? 77.469 30.561 17.253 1.00 19.94 97 TYR B N 1
ATOM 2508 C CA . TYR B 1 97 ? 76.249 31.304 17.001 1.00 19.68 97 TYR B CA 1
ATOM 2509 C C . TYR B 1 97 ? 76.470 32.398 15.976 1.00 21.46 97 TYR B C 1
ATOM 2510 O O . TYR B 1 97 ? 75.571 32.732 15.207 1.00 20.89 97 TYR B O 1
ATOM 2519 N N . ASP B 1 98 ? 77.672 32.956 15.971 1.00 21.64 98 ASP B N 1
ATOM 2520 C CA . ASP B 1 98 ? 78.013 34.009 15.034 1.00 22.92 98 ASP B CA 1
ATOM 2521 C C . ASP B 1 98 ? 77.914 33.471 13.591 1.00 22.61 98 ASP B C 1
ATOM 2522 O O . ASP B 1 98 ? 77.531 34.188 12.665 1.00 22.41 98 ASP B O 1
ATOM 2527 N N . VAL B 1 99 ? 78.254 32.198 13.408 1.00 21.67 99 VAL B N 1
ATOM 2528 C CA . VAL B 1 99 ? 78.165 31.551 12.099 1.00 21.52 99 VAL B CA 1
ATOM 2529 C C . VAL B 1 99 ? 76.711 31.673 11.619 1.00 20.01 99 VAL B C 1
ATOM 2530 O O . VAL B 1 99 ? 76.451 31.985 10.454 1.00 17.91 99 VAL B O 1
ATOM 2534 N N . VAL B 1 100 ? 75.775 31.428 12.540 1.00 17.32 100 VAL B N 1
ATOM 2535 C CA . VAL B 1 100 ? 74.358 31.500 12.242 1.00 15.25 100 VAL B CA 1
ATOM 2536 C C . VAL B 1 100 ? 73.919 32.932 11.971 1.00 16.06 100 VAL B C 1
ATOM 2537 O O . VAL B 1 100 ? 73.274 33.198 10.960 1.00 15.53 100 VAL B O 1
ATOM 2541 N N . LEU B 1 101 ? 74.285 33.863 12.852 1.00 16.17 101 LEU B N 1
ATOM 2542 C CA . LEU B 1 101 ? 73.873 35.256 12.675 1.00 17.26 101 LEU B CA 1
ATOM 2543 C C . LEU B 1 101 ? 74.453 35.923 11.432 1.00 17.99 101 LEU B C 1
ATOM 2544 O O . LEU B 1 101 ? 73.787 36.740 10.792 1.00 18.96 101 LEU B O 1
ATOM 2549 N N . SER B 1 102 ? 75.694 35.577 11.101 1.00 17.17 102 SER B N 1
ATOM 2550 C CA . SER B 1 102 ? 76.362 36.135 9.926 1.00 18.64 102 SER B CA 1
ATOM 2551 C C . SER B 1 102 ? 75.642 35.682 8.663 1.00 16.00 102 SER B C 1
ATOM 2552 O O . SER B 1 102 ? 75.445 36.473 7.742 1.00 17.46 102 SER B O 1
ATOM 2555 N N . LYS B 1 103 ? 75.238 34.413 8.639 1.00 15.33 103 LYS B N 1
ATOM 2556 C CA . LYS B 1 103 ? 74.495 33.857 7.511 1.00 14.95 103 LYS B CA 1
ATOM 2557 C C . LYS B 1 103 ? 73.128 34.528 7.451 1.00 13.87 103 LYS B C 1
ATOM 2558 O O . LYS B 1 103 ? 72.608 34.769 6.364 1.00 13.72 103 LYS B O 1
ATOM 2564 N N . ALA B 1 104 ? 72.573 34.879 8.614 1.00 12.76 104 ALA B N 1
ATOM 2565 C CA . ALA B 1 104 ? 71.271 35.544 8.659 1.00 11.54 104 ALA B CA 1
ATOM 2566 C C . ALA B 1 104 ? 71.384 36.937 8.064 1.00 14.91 104 ALA B C 1
ATOM 2567 O O . ALA B 1 104 ? 70.447 37.414 7.417 1.00 15.01 104 ALA B O 1
ATOM 2569 N N . VAL B 1 105 ? 72.519 37.601 8.284 1.00 15.33 105 VAL B N 1
ATOM 2570 C CA . VAL B 1 105 ? 72.728 38.926 7.699 1.00 16.54 105 VAL B CA 1
ATOM 2571 C C . VAL B 1 105 ? 72.855 38.786 6.174 1.00 17.06 105 VAL B C 1
ATOM 2572 O O . VAL B 1 105 ? 72.292 39.566 5.419 1.00 19.46 105 VAL B O 1
ATOM 2576 N N . ALA B 1 106 ? 73.549 37.750 5.726 1.00 16.96 106 ALA B N 1
ATOM 2577 C CA . ALA B 1 106 ? 73.733 37.507 4.294 1.00 18.94 106 ALA B CA 1
ATOM 2578 C C . ALA B 1 106 ? 72.419 37.166 3.577 1.00 18.61 106 ALA B C 1
ATOM 2579 O O . ALA B 1 106 ? 72.201 37.581 2.430 1.00 18.43 106 ALA B O 1
ATOM 2581 N N . ASP B 1 107 ? 71.572 36.382 4.245 1.00 17.23 107 ASP B N 1
ATOM 2582 C CA . ASP B 1 107 ? 70.282 35.963 3.701 1.00 16.80 107 ASP B CA 1
ATOM 2583 C C . ASP B 1 107 ? 69.200 37.032 3.794 1.00 17.93 107 ASP B C 1
ATOM 2584 O O . ASP B 1 107 ? 68.058 36.812 3.371 1.00 20.13 107 ASP B O 1
ATOM 2589 N N . LYS B 1 108 ? 69.573 38.184 4.339 1.00 16.22 108 LYS B N 1
ATOM 2590 C CA . LYS B 1 108 ? 68.685 39.324 4.467 1.00 18.99 108 LYS B CA 1
ATOM 2591 C C . LYS B 1 108 ? 67.553 39.255 5.496 1.00 21.02 108 LYS B C 1
ATOM 2592 O O . LYS B 1 108 ? 66.515 39.898 5.306 1.00 19.82 108 LYS B O 1
ATOM 2598 N N . ARG B 1 109 ? 67.699 38.474 6.561 1.00 20.63 109 ARG B N 1
ATOM 2599 C CA . ARG B 1 109 ? 66.625 38.504 7.539 1.00 24.03 109 ARG B CA 1
ATOM 2600 C C . ARG B 1 109 ? 66.876 39.490 8.676 1.00 27.41 109 ARG B C 1
ATOM 2601 O O . ARG B 1 109 ? 65.932 39.993 9.284 1.00 28.32 109 ARG B O 1
ATOM 2609 N N . ILE B 1 110 ? 68.148 39.791 8.932 1.00 31.02 110 ILE B N 1
ATOM 2610 C CA . ILE B 1 110 ? 68.541 40.778 9.947 1.00 36.00 110 ILE B CA 1
ATOM 2611 C C . ILE B 1 110 ? 69.667 41.621 9.361 1.00 39.91 110 ILE B C 1
ATOM 2612 O O . ILE B 1 110 ? 70.403 41.176 8.482 1.00 38.31 110 ILE B O 1
ATOM 2617 N N . THR B 1 111 ? 69.800 42.838 9.866 1.00 46.54 111 THR B N 1
ATOM 2618 C CA . THR B 1 111 ? 70.836 43.739 9.404 1.00 53.07 111 THR B CA 1
ATOM 2619 C C . THR B 1 111 ? 71.998 43.674 10.390 1.00 55.74 111 THR B C 1
ATOM 2620 O O . THR B 1 111 ? 71.832 43.204 11.518 1.00 55.08 111 THR B O 1
ATOM 2624 N N . GLU B 1 112 ? 73.169 44.128 9.948 1.00 59.55 112 GLU B N 1
ATOM 2625 C CA . GLU B 1 112 ? 74.381 44.117 10.760 1.00 63.59 112 GLU B CA 1
ATOM 2626 C C . GLU B 1 112 ? 74.213 44.668 12.176 1.00 65.41 112 GLU B C 1
ATOM 2627 O O . GLU B 1 112 ? 74.689 44.063 13.139 1.00 66.34 112 GLU B O 1
ATOM 2633 N N . GLU B 1 113 ? 73.550 45.814 12.301 1.00 66.74 113 GLU B N 1
ATOM 2634 C CA . GLU B 1 113 ? 73.323 46.417 13.611 1.00 67.96 113 GLU B CA 1
ATOM 2635 C C . GLU B 1 113 ? 72.391 45.534 14.435 1.00 67.66 113 GLU B C 1
ATOM 2636 O O . GLU B 1 113 ? 72.547 45.409 15.655 1.00 68.58 113 GLU B O 1
ATOM 2642 N N . GLN B 1 114 ? 71.457 44.882 13.749 1.00 66.15 114 GLN B N 1
ATOM 2643 C CA . GLN B 1 114 ? 70.509 43.993 14.401 1.00 65.45 114 GLN B CA 1
ATOM 2644 C C . GLN B 1 114 ? 71.211 42.730 14.851 1.00 64.75 114 GLN B C 1
ATOM 2645 O O . GLN B 1 114 ? 70.719 42.029 15.726 1.00 65.99 114 GLN B O 1
ATOM 2651 N N . LYS B 1 115 ? 72.321 42.410 14.194 1.00 62.56 115 LYS B N 1
ATOM 2652 C CA . LYS B 1 115 ? 73.090 41.215 14.508 1.00 61.62 115 LYS B CA 1
ATOM 2653 C C . LYS B 1 115 ? 73.517 41.227 15.957 1.00 62.27 115 LYS B C 1
ATOM 2654 O O . LYS B 1 115 ? 73.344 40.248 16.681 1.00 62.38 115 LYS B O 1
ATOM 2660 N N . GLU B 1 116 ? 74.049 42.363 16.383 1.00 63.53 116 GLU B N 1
ATOM 2661 C CA . GLU B 1 116 ? 74.505 42.514 17.752 1.00 64.64 116 GLU B CA 1
ATOM 2662 C C . GLU B 1 116 ? 73.289 42.376 18.659 1.00 63.54 116 GLU B C 1
ATOM 2663 O O . GLU B 1 116 ? 73.361 41.787 19.737 1.00 63.37 116 GLU B O 1
ATOM 2669 N N . ALA B 1 117 ? 72.153 42.862 18.172 1.00 62.10 117 ALA B N 1
ATOM 2670 C CA . ALA B 1 117 ? 70.903 42.792 18.913 1.00 61.38 117 ALA B CA 1
ATOM 2671 C C . ALA B 1 117 ? 70.360 41.362 18.948 1.00 60.68 117 ALA B C 1
ATOM 2672 O O . ALA B 1 117 ? 69.620 40.986 19.862 1.00 60.80 117 ALA B O 1
ATOM 2674 N N . ALA B 1 118 ? 70.727 40.576 17.940 1.00 59.04 118 ALA B N 1
ATOM 2675 C CA . ALA B 1 118 ? 70.280 39.191 17.834 1.00 56.25 118 ALA B CA 1
ATOM 2676 C C . ALA B 1 118 ? 71.039 38.307 18.805 1.00 53.61 118 ALA B C 1
ATOM 2677 O O . ALA B 1 118 ? 70.566 37.233 19.167 1.00 52.77 118 ALA B O 1
ATOM 2679 N N . PHE B 1 119 ? 72.208 38.778 19.235 1.00 51.81 119 PHE B N 1
ATOM 2680 C CA . PHE B 1 119 ? 73.045 38.042 20.177 1.00 49.79 119 PHE B CA 1
ATOM 2681 C C . PHE B 1 119 ? 72.427 37.864 21.569 1.00 49.84 119 PHE B C 1
ATOM 2682 O O . PHE B 1 119 ? 72.981 37.149 22.407 1.00 50.46 119 PHE B O 1
ATOM 2690 N N . ALA B 1 120 ? 71.284 38.513 21.804 1.00 49.67 120 ALA B N 1
ATOM 2691 C CA . ALA B 1 120 ? 70.566 38.429 23.085 1.00 48.46 120 ALA B CA 1
ATOM 2692 C C . ALA B 1 120 ? 69.927 37.054 23.256 1.00 47.19 120 ALA B C 1
ATOM 2693 O O . ALA B 1 120 ? 69.789 36.564 24.377 1.00 47.47 120 ALA B O 1
ATOM 2695 N N . SER B 1 121 ? 69.522 36.455 22.135 1.00 46.05 121 SER B N 1
ATOM 2696 C CA . SER B 1 121 ? 68.910 35.129 22.123 1.00 44.09 121 SER B CA 1
ATOM 2697 C C . SER B 1 121 ? 69.907 34.082 22.628 1.00 42.28 121 SER B C 1
ATOM 2698 O O . SER B 1 121 ? 69.513 33.008 23.071 1.00 41.00 121 SER B O 1
ATOM 2701 N N . PHE B 1 122 ? 71.197 34.412 22.586 1.00 41.95 122 PHE B N 1
ATOM 2702 C CA . PHE B 1 122 ? 72.243 33.506 23.049 1.00 42.41 122 PHE B CA 1
ATOM 2703 C C . PHE B 1 122 ? 72.081 33.199 24.540 1.00 43.86 122 PHE B C 1
ATOM 2704 O O . PHE B 1 122 ? 72.720 32.292 25.079 1.00 44.10 122 PHE B O 1
ATOM 2712 N N . LYS B 1 123 ? 71.212 33.965 25.193 1.00 45.83 123 LYS B N 1
ATOM 2713 C CA . LYS B 1 123 ? 70.894 33.783 26.601 1.00 46.57 123 LYS B CA 1
ATOM 2714 C C . LYS B 1 123 ? 70.481 32.330 26.771 1.00 44.98 123 LYS B C 1
ATOM 2715 O O . LYS B 1 123 ? 70.947 31.656 27.683 1.00 45.42 123 LYS B O 1
ATOM 2721 N N . PHE B 1 124 ? 69.660 31.845 25.837 1.00 43.35 124 PHE B N 1
ATOM 2722 C CA . PHE B 1 124 ? 69.174 30.467 25.845 1.00 42.43 124 PHE B CA 1
ATOM 2723 C C . PHE B 1 124 ? 70.281 29.436 25.914 1.00 41.32 124 PHE B C 1
ATOM 2724 O O . PHE B 1 124 ? 70.105 28.385 26.514 1.00 38.73 124 PHE B O 1
ATOM 2732 N N . VAL B 1 125 ? 71.418 29.741 25.296 1.00 40.36 125 VAL B N 1
ATOM 2733 C CA . VAL B 1 125 ? 72.554 28.829 25.305 1.00 41.45 125 VAL B CA 1
ATOM 2734 C C . VAL B 1 125 ? 73.196 28.788 26.691 1.00 43.12 125 VAL B C 1
ATOM 2735 O O . VAL B 1 125 ? 73.532 27.714 27.187 1.00 42.46 125 VAL B O 1
ATOM 2739 N N . GLU B 1 126 ? 73.335 29.959 27.313 1.00 45.38 126 GLU B N 1
ATOM 2740 C CA . GLU B 1 126 ? 73.930 30.089 28.646 1.00 48.22 126 GLU B CA 1
ATOM 2741 C C . GLU B 1 126 ? 73.060 29.447 29.722 1.00 48.58 126 GLU B C 1
ATOM 2742 O O . GLU B 1 126 ? 73.557 28.973 30.745 1.00 47.97 126 GLU B O 1
ATOM 2748 N N . LEU B 1 127 ? 71.754 29.469 29.487 1.00 49.98 127 LEU B N 1
ATOM 2749 C CA . LEU B 1 127 ? 70.779 28.884 30.396 1.00 52.25 127 LEU B CA 1
ATOM 2750 C C . LEU B 1 127 ? 70.844 27.363 30.370 1.00 53.04 127 LEU B C 1
ATOM 2751 O O . LEU B 1 127 ? 70.275 26.695 31.239 1.00 53.29 127 LEU B O 1
ATOM 2756 N N . ASN B 1 128 ? 71.539 26.820 29.373 1.00 53.29 128 ASN B N 1
ATOM 2757 C CA . ASN B 1 128 ? 71.648 25.375 29.213 1.00 54.38 128 ASN B CA 1
ATOM 2758 C C . ASN B 1 128 ? 73.063 24.799 29.314 1.00 55.47 128 ASN B C 1
ATOM 2759 O O . ASN B 1 128 ? 73.347 23.724 28.773 1.00 56.18 128 ASN B O 1
ATOM 2764 N N . CYS B 1 129 ? 73.921 25.482 30.071 1.00 57.39 129 CYS B N 1
ATOM 2765 C CA . CYS B 1 129 ? 75.312 25.062 30.269 1.00 60.75 129 CYS B CA 1
ATOM 2766 C C . CYS B 1 129 ? 75.442 23.888 31.252 1.00 61.68 129 CYS B C 1
ATOM 2767 O O . CYS B 1 129 ? 74.699 23.801 32.227 1.00 63.50 129 CYS B O 1
ATOM 2770 N N . ASP B 1 130 ? 76.404 23.003 31.001 1.00 62.45 130 ASP B N 1
ATOM 2771 C CA . ASP B 1 130 ? 76.635 21.831 31.847 1.00 63.89 130 ASP B CA 1
ATOM 2772 C C . ASP B 1 130 ? 77.439 22.186 33.089 1.00 65.53 130 ASP B C 1
ATOM 2773 O O . ASP B 1 130 ? 77.964 23.301 33.230 1.00 65.67 130 ASP B O 1
ATOM 2778 N N . GLU B 1 131 ? 77.530 21.210 33.986 1.00 66.4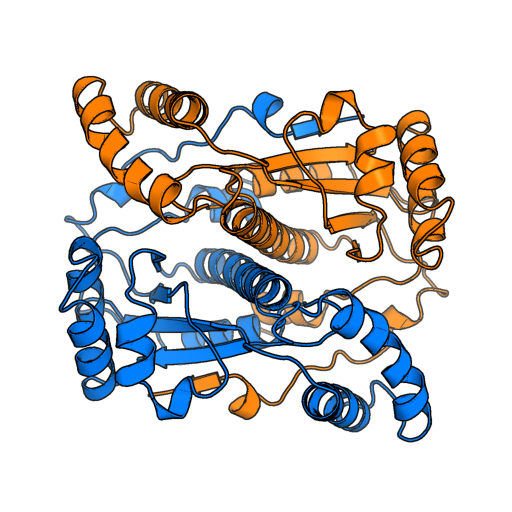6 131 GLU B N 1
ATOM 2779 C CA . GLU B 1 131 ? 78.313 21.337 35.206 1.00 66.25 131 GLU B CA 1
ATOM 2780 C C . GLU B 1 131 ? 79.774 21.403 34.726 1.00 65.14 131 GLU B C 1
ATOM 2781 O O . GLU B 1 131 ? 80.642 21.984 35.386 1.00 65.32 131 GLU B O 1
ATOM 2787 N N . ASN B 1 132 ? 80.003 20.848 33.532 1.00 62.41 132 ASN B N 1
ATOM 2788 C CA . ASN B 1 132 ? 81.314 20.811 32.899 1.00 60.38 132 ASN B CA 1
ATOM 2789 C C . ASN B 1 132 ? 81.490 21.891 31.836 1.00 57.88 132 ASN B C 1
ATOM 2790 O O . ASN B 1 132 ? 82.566 22.004 31.246 1.00 58.80 132 ASN B O 1
ATOM 2795 N N . GLY B 1 133 ? 80.440 22.676 31.595 1.00 54.72 133 GLY B N 1
ATOM 2796 C CA . GLY B 1 133 ? 80.499 23.729 30.589 1.00 50.17 133 GLY B CA 1
ATOM 2797 C C . GLY B 1 133 ? 80.059 23.288 29.194 1.00 47.20 133 GLY B C 1
ATOM 2798 O O . GLY B 1 133 ? 80.407 23.923 28.190 1.00 47.19 133 GLY B O 1
ATOM 2799 N N . GLU B 1 134 ? 79.333 22.174 29.129 1.00 42.96 134 GLU B N 1
ATOM 2800 C CA . GLU B 1 134 ? 78.830 21.633 27.869 1.00 39.75 134 GLU B CA 1
ATOM 2801 C C . GLU B 1 134 ? 77.345 21.968 27.694 1.00 36.54 134 GLU B C 1
ATOM 2802 O O . GLU B 1 134 ? 76.690 22.408 28.636 1.00 35.01 134 GLU B O 1
ATOM 2808 N N . HIS B 1 135 ? 76.812 21.770 26.494 1.00 31.16 135 HIS B N 1
ATOM 2809 C CA . HIS B 1 135 ? 75.408 22.068 26.252 1.00 25.96 135 HIS B CA 1
ATOM 2810 C C . HIS B 1 135 ? 74.702 20.886 25.649 1.00 24.43 135 HIS B C 1
ATOM 2811 O O . HIS B 1 135 ? 73.587 21.014 25.160 1.00 22.60 135 HIS B O 1
ATOM 2818 N N . LYS B 1 136 ? 75.316 19.715 25.752 1.00 23.57 136 LYS B N 1
ATOM 2819 C CA . LYS B 1 136 ? 74.741 18.518 25.164 1.00 23.19 136 LYS B CA 1
ATOM 2820 C C . LYS B 1 136 ? 73.324 18.132 25.568 1.00 21.68 136 LYS B C 1
ATOM 2821 O O . LYS B 1 136 ? 72.618 17.496 24.792 1.00 20.33 136 LYS B O 1
ATOM 2827 N N . ALA B 1 137 ? 72.902 18.510 26.770 1.00 20.10 137 ALA B N 1
ATOM 2828 C CA . ALA B 1 137 ? 71.550 18.185 27.223 1.00 19.38 137 ALA B CA 1
ATOM 2829 C C . ALA B 1 137 ? 70.509 19.038 26.493 1.00 17.57 137 ALA B C 1
ATOM 2830 O O . ALA B 1 137 ? 69.315 18.742 26.528 1.00 17.78 137 ALA B O 1
ATOM 2832 N N . TRP B 1 138 ? 70.981 20.121 25.880 1.00 14.75 138 TRP B N 1
ATOM 2833 C CA . TRP B 1 138 ? 70.149 21.030 25.118 1.00 14.49 138 TRP B CA 1
ATOM 2834 C C . TRP B 1 138 ? 70.303 20.774 23.605 1.00 13.43 138 TRP B C 1
ATOM 2835 O O . TRP B 1 138 ? 69.328 20.868 22.865 1.00 12.26 138 TRP B O 1
ATOM 2846 N N . THR B 1 139 ? 71.507 20.434 23.148 1.00 11.60 139 THR B N 1
ATOM 2847 C CA . THR B 1 139 ? 71.704 20.194 21.716 1.00 10.14 139 THR B CA 1
ATOM 2848 C C . THR B 1 139 ? 71.166 18.841 21.258 1.00 9.67 139 THR B C 1
ATOM 2849 O O . THR B 1 139 ? 70.682 18.716 20.131 1.00 11.81 139 THR B O 1
ATOM 2853 N N . LYS B 1 140 ? 71.258 17.824 22.110 1.00 7.98 140 LYS B N 1
ATOM 2854 C CA . LYS B 1 140 ? 70.752 16.492 21.759 1.00 9.28 140 LYS B CA 1
ATOM 2855 C C . LYS B 1 140 ? 69.238 16.541 21.409 1.00 10.52 140 LYS B C 1
ATOM 2856 O O . LYS B 1 140 ? 68.809 15.938 20.426 1.00 9.31 140 LYS B O 1
ATOM 2862 N N . PRO B 1 141 ? 68.406 17.212 22.237 1.00 10.01 141 PRO B N 1
ATOM 2863 C CA . PRO B 1 141 ? 66.976 17.287 21.904 1.00 9.15 141 PRO B CA 1
ATOM 2864 C C . PRO B 1 141 ? 66.729 17.963 20.535 1.00 7.45 141 PRO B C 1
ATOM 2865 O O . PRO B 1 141 ? 65.794 17.595 19.841 1.00 6.93 141 PRO B O 1
ATOM 2869 N N . GLN B 1 142 ? 67.548 18.950 20.158 1.00 8.56 142 GLN B N 1
ATOM 2870 C CA . GLN B 1 142 ? 67.392 19.615 18.855 1.00 9.72 142 GLN B CA 1
ATOM 2871 C C . GLN B 1 142 ? 67.615 18.618 17.713 1.00 10.53 142 GLN B C 1
ATOM 2872 O O . GLN B 1 142 ? 66.917 18.675 16.694 1.00 9.18 142 GLN B O 1
ATOM 2878 N N . ALA B 1 143 ? 68.577 17.701 17.889 1.00 10.28 143 ALA B N 1
ATOM 2879 C CA . ALA B 1 143 ? 68.859 16.676 16.886 1.00 9.58 143 ALA B CA 1
ATOM 2880 C C . ALA B 1 143 ? 67.696 15.675 16.790 1.00 9.75 143 ALA B C 1
ATOM 2881 O O . ALA B 1 143 ? 67.408 15.142 15.717 1.00 8.29 143 ALA B O 1
ATOM 2883 N N . TYR B 1 144 ? 67.043 15.400 17.919 1.00 8.54 144 TYR B N 1
ATOM 2884 C CA . TYR B 1 144 ? 65.891 14.501 17.943 1.00 6.65 144 TYR B CA 1
ATOM 2885 C C . TYR B 1 144 ? 64.694 15.136 17.224 1.00 6.08 144 TYR B C 1
ATOM 2886 O O . TYR B 1 144 ? 63.844 14.423 16.681 1.00 8.88 144 TYR B O 1
ATOM 2895 N N . LEU B 1 145 ? 64.612 16.465 17.257 1.00 5.90 145 LEU B N 1
ATOM 2896 C CA . LEU B 1 145 ? 63.560 17.176 16.545 1.00 6.72 145 LEU B CA 1
ATOM 2897 C C . LEU B 1 145 ? 63.810 16.922 15.051 1.00 6.58 145 LEU B C 1
ATOM 2898 O O . LEU B 1 145 ? 62.889 16.566 14.318 1.00 5.26 145 LEU B O 1
ATOM 2903 N N . ALA B 1 146 ? 65.066 17.060 14.627 1.00 6.43 146 ALA B N 1
ATOM 2904 C CA . ALA B 1 146 ? 65.441 16.811 13.226 1.00 5.98 146 ALA B CA 1
ATOM 2905 C C . ALA B 1 146 ? 65.118 15.364 12.863 1.00 5.91 146 ALA B C 1
ATOM 2906 O O . ALA B 1 146 ? 64.667 15.083 11.762 1.00 6.56 146 ALA B O 1
ATOM 2908 N N . LEU B 1 147 ? 65.318 14.443 13.800 1.00 6.25 147 LEU B N 1
ATOM 2909 C CA . LEU B 1 147 ? 65.002 13.039 13.555 1.00 6.49 147 LEU B CA 1
ATOM 2910 C C . LEU B 1 147 ? 63.487 12.838 13.361 1.00 7.17 147 LEU B C 1
ATOM 2911 O O . LEU B 1 147 ? 63.077 12.075 12.492 1.00 5.73 147 LEU B O 1
ATOM 2916 N N . GLY B 1 148 ? 62.666 13.523 14.165 1.00 6.91 148 GLY B N 1
ATOM 2917 C CA . GLY B 1 148 ? 61.215 13.399 14.016 1.00 6.80 148 GLY B CA 1
ATOM 2918 C C . GLY B 1 148 ? 60.801 13.897 12.632 1.00 7.80 148 GLY B C 1
ATOM 2919 O O . GLY B 1 148 ? 59.911 13.328 11.985 1.00 7.58 148 GLY B O 1
ATOM 2920 N N . ASN B 1 149 ? 61.458 14.967 12.183 1.00 6.45 149 ASN B N 1
ATOM 2921 C CA . ASN B 1 149 ? 61.219 15.547 10.878 1.00 5.38 149 ASN B CA 1
ATOM 2922 C C . ASN B 1 149 ? 61.601 14.539 9.786 1.00 7.52 149 ASN B C 1
ATOM 2923 O O . ASN B 1 149 ? 60.846 14.327 8.844 1.00 6.80 149 ASN B O 1
ATOM 2928 N N . ALA B 1 150 ? 62.725 13.853 9.962 1.00 7.45 150 ALA B N 1
ATOM 2929 C CA . ALA B 1 150 ? 63.187 12.869 8.980 1.00 7.77 150 ALA B CA 1
ATOM 2930 C C . ALA B 1 150 ? 62.249 11.665 8.856 1.00 8.00 150 ALA B C 1
ATOM 2931 O O . ALA B 1 150 ? 61.987 11.170 7.764 1.00 6.27 150 ALA B O 1
ATOM 2933 N N . LEU B 1 151 ? 61.735 11.192 9.982 1.00 6.56 151 LEU B N 1
ATOM 2934 C CA . LEU B 1 151 ? 60.846 10.050 9.944 1.00 6.69 151 LEU B CA 1
ATOM 2935 C C . LEU B 1 151 ? 59.555 10.378 9.206 1.00 5.72 151 LEU B C 1
ATOM 2936 O O . LEU B 1 151 ? 59.039 9.550 8.460 1.00 7.76 151 LEU B O 1
ATOM 2941 N N . HIS B 1 152 ? 59.072 11.601 9.360 1.00 6.10 152 HIS B N 1
ATOM 2942 C CA . HIS B 1 152 ? 57.852 12.009 8.670 1.00 7.08 152 HIS B CA 1
ATOM 2943 C C . HIS B 1 152 ? 58.188 12.147 7.180 1.00 5.96 152 HIS B C 1
ATOM 2944 O O . HIS B 1 152 ? 57.435 11.713 6.327 1.00 5.04 152 HIS B O 1
ATOM 2951 N N . THR B 1 153 ? 59.343 12.731 6.882 1.00 7.35 153 THR B N 1
ATOM 2952 C CA . THR B 1 153 ? 59.793 12.904 5.503 1.00 7.66 153 THR B CA 1
ATOM 2953 C C . THR B 1 153 ? 59.907 11.548 4.772 1.00 8.19 153 THR B C 1
ATOM 2954 O O . THR B 1 153 ? 59.449 11.413 3.626 1.00 9.05 153 THR B O 1
ATOM 2958 N N . LEU B 1 154 ? 60.489 10.547 5.436 1.00 7.08 154 LEU B N 1
ATOM 2959 C CA . LEU B 1 154 ? 60.637 9.201 4.861 1.00 6.61 154 LEU B CA 1
ATOM 2960 C C . LEU B 1 154 ? 59.286 8.512 4.615 1.00 8.10 154 LEU B C 1
ATOM 2961 O O . LEU B 1 154 ? 59.126 7.745 3.663 1.00 6.53 154 LEU B O 1
ATOM 2966 N N . ALA B 1 155 ? 58.312 8.786 5.475 1.00 7.59 155 ALA B N 1
ATOM 2967 C CA . ALA B 1 155 ? 56.985 8.212 5.315 1.00 8.11 155 ALA B CA 1
ATOM 2968 C C . ALA B 1 155 ? 56.340 8.742 4.015 1.00 9.20 155 ALA B C 1
ATOM 2969 O O . ALA B 1 155 ? 55.681 7.992 3.292 1.00 11.05 155 ALA B O 1
ATOM 2971 N N . ARG B 1 156 ? 56.578 10.016 3.706 1.00 6.86 156 ARG B N 1
ATOM 2972 C CA . ARG B 1 156 ? 56.056 10.654 2.497 1.00 7.41 156 ARG B CA 1
ATOM 2973 C C . ARG B 1 156 ? 56.763 10.170 1.223 1.00 8.67 156 ARG B C 1
ATOM 2974 O O . ARG B 1 156 ? 56.166 10.168 0.153 1.00 11.20 156 ARG B O 1
ATOM 2982 N N . LEU B 1 157 ? 58.030 9.774 1.340 1.00 7.20 157 LEU B N 1
ATOM 2983 C CA . LEU B 1 157 ? 58.795 9.286 0.188 1.00 7.29 157 LEU B CA 1
ATOM 2984 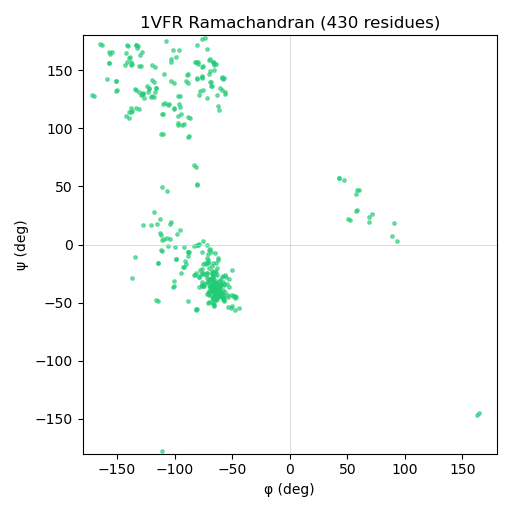C C . LEU B 1 157 ? 58.638 7.782 -0.018 1.00 8.24 157 LEU B C 1
ATOM 2985 O O . LEU B 1 157 ? 59.081 7.239 -1.031 1.00 8.09 157 LEU B O 1
ATOM 2990 N N . ASN B 1 158 ? 57.969 7.123 0.927 1.00 8.20 158 ASN B N 1
ATOM 2991 C CA . ASN B 1 158 ? 57.770 5.673 0.896 1.00 10.89 158 ASN B CA 1
ATOM 2992 C C . ASN B 1 158 ? 59.078 4.882 0.901 1.00 10.56 158 ASN B C 1
ATOM 2993 O O . ASN B 1 158 ? 59.278 3.940 0.125 1.00 11.45 158 ASN B O 1
ATOM 2998 N N . ILE B 1 159 ? 59.959 5.291 1.806 1.00 8.99 159 ILE B N 1
ATOM 2999 C CA . ILE B 1 159 ? 61.258 4.671 1.997 1.00 9.50 159 ILE B CA 1
ATOM 3000 C C . ILE B 1 159 ? 61.224 4.087 3.399 1.00 9.10 159 ILE B C 1
ATOM 3001 O O . ILE B 1 159 ? 60.732 4.737 4.324 1.00 9.50 159 ILE B O 1
ATOM 3006 N N . ASP B 1 160 ? 61.686 2.843 3.547 1.00 8.40 160 ASP B N 1
ATOM 3007 C CA . ASP B 1 160 ? 61.716 2.188 4.855 1.00 8.73 160 ASP B CA 1
ATOM 3008 C C . ASP B 1 160 ? 62.902 2.654 5.684 1.00 9.72 160 ASP B C 1
ATOM 3009 O O . ASP B 1 160 ? 63.902 3.136 5.143 1.00 9.78 160 ASP B O 1
ATOM 3014 N N . SER B 1 161 ? 62.792 2.521 7.004 1.00 9.61 161 SER B N 1
ATOM 3015 C CA . SER B 1 161 ? 63.873 2.948 7.875 1.00 7.92 161 SER B CA 1
ATOM 3016 C C . SER B 1 161 ? 63.878 2.261 9.228 1.00 9.40 161 SER B C 1
ATOM 3017 O O . SER B 1 161 ? 62.906 1.614 9.606 1.00 9.71 161 SER B O 1
ATOM 3020 N N . THR B 1 162 ? 65.000 2.393 9.938 1.00 9.91 162 THR B N 1
ATOM 3021 C CA . THR B 1 162 ? 65.178 1.827 11.274 1.00 9.67 162 THR B CA 1
ATOM 3022 C C . THR B 1 162 ? 65.973 2.820 12.107 1.00 10.33 162 THR B C 1
ATOM 3023 O O . THR B 1 162 ? 67.142 3.090 11.811 1.00 11.11 162 THR B O 1
ATOM 3027 N N . THR B 1 163 ? 65.317 3.437 13.088 1.00 9.76 163 THR B N 1
ATOM 3028 C CA . THR B 1 163 ? 65.991 4.369 13.978 1.00 10.55 163 THR B CA 1
ATOM 3029 C C . THR B 1 163 ? 66.798 3.497 14.947 1.00 12.14 163 THR B C 1
ATOM 3030 O O . THR B 1 163 ? 66.345 2.422 15.340 1.00 12.49 163 THR B O 1
ATOM 3034 N N . MET B 1 164 ? 67.985 3.945 15.331 1.00 10.15 164 MET B N 1
ATOM 3035 C CA . MET B 1 164 ? 68.798 3.133 16.220 1.00 12.31 164 MET B CA 1
ATOM 3036 C C . MET B 1 164 ? 69.478 3.888 17.347 1.00 12.74 164 MET B C 1
ATOM 3037 O O . MET B 1 164 ? 70.318 4.758 17.107 1.00 11.78 164 MET B O 1
ATOM 3042 N N . GLU B 1 165 ? 69.084 3.579 18.583 1.00 13.15 165 GLU B N 1
ATOM 3043 C CA . GLU B 1 165 ? 69.741 4.137 19.770 1.00 13.71 165 GLU B CA 1
ATOM 3044 C C . GLU B 1 165 ? 70.716 3.049 20.270 1.00 14.25 165 GLU B C 1
ATOM 3045 O O . GLU B 1 165 ? 71.551 3.288 21.144 1.00 15.25 165 GLU B O 1
ATOM 3051 N N . GLY B 1 166 ? 70.560 1.845 19.719 1.00 15.08 166 GLY B N 1
ATOM 3052 C CA . GLY B 1 166 ? 71.405 0.724 20.068 1.00 16.63 166 GLY B CA 1
ATOM 3053 C C . GLY B 1 166 ? 72.677 0.815 19.260 1.00 17.19 166 GLY B C 1
ATOM 3054 O O . GLY B 1 166 ? 72.888 0.039 18.330 1.00 18.81 166 GLY B O 1
ATOM 3055 N N . ILE B 1 167 ? 73.475 1.829 19.582 1.00 17.10 167 ILE B N 1
ATOM 3056 C CA . ILE B 1 167 ? 74.754 2.084 18.944 1.00 17.39 167 ILE B CA 1
ATOM 3057 C C . ILE B 1 167 ? 75.784 2.353 20.051 1.00 18.74 167 ILE B C 1
ATOM 3058 O O . ILE B 1 167 ? 75.431 2.527 21.221 1.00 18.34 167 ILE B O 1
ATOM 3063 N N . ASP B 1 168 ? 77.055 2.392 19.674 1.00 20.04 168 ASP B N 1
ATOM 3064 C CA . ASP B 1 168 ? 78.141 2.619 20.623 1.00 19.26 168 ASP B CA 1
ATOM 3065 C C . ASP B 1 168 ? 78.745 3.990 20.374 1.00 18.73 168 ASP B C 1
ATOM 3066 O O . ASP B 1 168 ? 79.639 4.136 19.541 1.00 21.98 168 ASP B O 1
ATOM 3071 N N . PRO B 1 169 ? 78.292 5.010 21.121 1.00 17.75 169 PRO B N 1
ATOM 3072 C CA . PRO B 1 169 ? 78.776 6.389 20.987 1.00 18.93 169 PRO B CA 1
ATOM 3073 C C . PRO B 1 169 ? 80.281 6.567 21.149 1.00 20.62 169 PRO B C 1
ATOM 3074 O O . PRO B 1 169 ? 80.887 7.355 20.428 1.00 20.81 169 PRO B O 1
ATOM 3078 N N . GLU B 1 170 ? 80.875 5.868 22.114 1.00 22.75 170 GLU B N 1
ATOM 3079 C CA . GLU B 1 170 ? 82.312 5.982 22.352 1.00 25.97 170 GLU B CA 1
ATOM 3080 C C . GLU B 1 170 ? 83.123 5.466 21.178 1.00 23.28 170 GLU B C 1
ATOM 3081 O O . GLU B 1 170 ? 84.061 6.123 20.726 1.00 22.47 170 GLU B O 1
ATOM 3087 N N . LEU B 1 171 ? 82.735 4.299 20.676 1.00 23.47 171 LEU B N 1
ATOM 3088 C CA . LEU B 1 171 ? 83.414 3.682 19.542 1.00 23.33 171 LEU B CA 1
ATOM 3089 C C . LEU B 1 171 ? 83.215 4.478 18.238 1.00 24.19 171 LEU B C 1
ATOM 3090 O O . LEU B 1 171 ? 84.134 4.558 17.417 1.00 24.61 171 LEU B O 1
ATOM 3095 N N . LEU B 1 172 ? 82.035 5.087 18.067 1.00 21.94 172 LEU B N 1
ATOM 3096 C CA . LEU B 1 172 ? 81.748 5.882 16.878 1.00 18.52 172 LEU B CA 1
ATOM 3097 C C . LEU B 1 172 ? 82.628 7.096 16.875 1.00 19.15 172 LEU B C 1
ATOM 3098 O O . LEU B 1 172 ? 83.050 7.561 15.818 1.00 17.97 172 LEU B O 1
ATOM 3103 N N . SER B 1 173 ? 82.856 7.645 18.065 1.00 20.34 173 SER B N 1
ATOM 3104 C CA . SER B 1 173 ? 83.709 8.816 18.227 1.00 23.79 173 SER B CA 1
ATOM 3105 C C . SER B 1 173 ? 85.167 8.486 17.880 1.00 23.79 173 SER B C 1
ATOM 3106 O O . SER B 1 173 ? 85.935 9.370 17.502 1.00 24.31 173 SER B O 1
ATOM 3109 N N . GLU B 1 174 ? 85.519 7.208 18.013 1.00 24.29 174 GLU B N 1
ATOM 3110 C CA . GLU B 1 174 ? 86.857 6.698 17.709 1.00 26.84 174 GLU B CA 1
ATOM 3111 C C . GLU B 1 174 ? 86.989 6.486 16.189 1.00 24.63 174 GLU B C 1
ATOM 3112 O O . GLU B 1 174 ? 87.885 7.038 15.555 1.00 25.89 174 GLU B O 1
ATOM 3118 N N . ILE B 1 175 ? 86.075 5.700 15.623 1.00 21.57 175 ILE B N 1
ATOM 3119 C CA . ILE B 1 175 ? 86.050 5.371 14.205 1.00 18.80 175 ILE B CA 1
ATOM 3120 C C . ILE B 1 175 ? 85.868 6.586 13.292 1.00 20.89 175 ILE B C 1
ATOM 3121 O O . ILE B 1 175 ? 86.569 6.725 12.298 1.00 19.95 175 ILE B O 1
ATOM 3126 N N . PHE B 1 176 ? 84.951 7.483 13.649 1.00 21.12 176 PHE B N 1
ATOM 3127 C CA . PHE B 1 176 ? 84.679 8.689 12.860 1.00 19.47 176 PHE B CA 1
ATOM 3128 C C . PHE B 1 176 ? 85.251 9.888 13.573 1.00 22.00 176 PHE B C 1
ATOM 3129 O O . PHE B 1 176 ? 84.619 10.942 13.663 1.00 19.95 176 PHE B O 1
ATOM 3137 N N . ALA B 1 177 ? 86.487 9.715 14.031 1.00 23.68 177 ALA B N 1
ATOM 3138 C CA . ALA B 1 177 ? 87.233 10.724 14.778 1.00 23.71 177 ALA B CA 1
ATOM 3139 C C . ALA B 1 177 ? 87.179 12.139 14.249 1.00 24.24 177 ALA B C 1
ATOM 3140 O O . ALA B 1 177 ? 86.852 13.067 14.985 1.00 23.83 177 ALA B O 1
ATOM 3142 N N . ASP B 1 178 ? 87.527 12.316 12.979 1.00 25.77 178 ASP B N 1
ATOM 3143 C CA . ASP B 1 178 ? 87.543 13.645 12.375 1.00 28.71 178 ASP B CA 1
ATOM 3144 C C . ASP B 1 178 ? 86.157 14.250 12.166 1.00 28.17 178 ASP B C 1
ATOM 3145 O O . ASP B 1 178 ? 85.943 15.449 12.400 1.00 27.84 178 ASP B O 1
ATOM 3150 N N . GLU B 1 179 ? 85.226 13.410 11.721 1.00 26.04 179 GLU B N 1
ATOM 3151 C CA . GLU B 1 179 ? 83.862 13.832 11.426 1.00 25.15 179 GLU B CA 1
ATOM 3152 C C . GLU B 1 179 ? 83.052 14.208 12.661 1.00 22.89 179 GLU B C 1
ATOM 3153 O O . GLU B 1 179 ? 82.291 15.167 12.647 1.00 23.93 179 GLU B O 1
ATOM 3159 N N . LEU B 1 180 ? 83.269 13.483 13.745 1.00 22.90 180 LEU B N 1
ATOM 3160 C CA . LEU B 1 180 ? 82.551 13.733 14.977 1.00 21.74 180 LEU B CA 1
ATOM 3161 C C . LEU B 1 180 ? 83.279 14.632 15.971 1.00 24.15 180 LEU B C 1
ATOM 3162 O O . LEU B 1 180 ? 82.857 14.751 17.124 1.00 24.48 180 LEU B O 1
ATOM 3167 N N . LYS B 1 181 ? 84.343 15.294 15.518 1.00 24.91 181 LYS B N 1
ATOM 3168 C CA . LYS B 1 181 ? 85.125 16.179 16.391 1.00 27.96 181 LYS B CA 1
ATOM 3169 C C . LYS B 1 181 ? 84.283 17.338 16.921 1.00 25.09 181 LYS B C 1
ATOM 3170 O O . LYS B 1 181 ? 83.830 18.185 16.141 1.00 24.68 181 LYS B O 1
ATOM 3176 N N . GLY B 1 182 ? 84.095 17.362 18.243 1.00 22.14 182 GLY B N 1
ATOM 3177 C CA . GLY B 1 182 ? 83.302 18.398 18.885 1.00 19.06 182 GLY B CA 1
ATOM 3178 C C . GLY B 1 182 ? 81.817 18.054 18.979 1.00 18.87 182 GLY B C 1
ATOM 3179 O O . GLY B 1 182 ? 81.011 18.884 19.397 1.00 16.55 182 GLY B O 1
ATOM 3180 N N . TYR B 1 183 ? 81.473 16.819 18.615 1.00 16.53 183 TYR B N 1
ATOM 3181 C CA . TYR B 1 183 ? 80.096 16.328 18.619 1.00 15.58 183 TYR B CA 1
ATOM 3182 C C . TYR B 1 183 ? 80.056 14.966 19.273 1.00 16.61 183 TYR B C 1
ATOM 3183 O O . TYR B 1 183 ? 81.096 14.370 19.566 1.00 19.35 183 TYR B O 1
ATOM 3192 N N . GLU B 1 184 ? 78.843 14.479 19.501 1.00 13.96 184 GLU B N 1
ATOM 3193 C CA . GLU B 1 184 ? 78.623 13.146 20.035 1.00 13.33 184 GLU B CA 1
ATOM 3194 C C . GLU B 1 184 ? 77.464 12.606 19.208 1.00 13.76 184 GLU B C 1
ATOM 3195 O O . GLU B 1 184 ? 76.723 13.379 18.614 1.00 13.90 184 GLU B O 1
ATOM 3201 N N . CYS B 1 185 ? 77.326 11.293 19.117 1.00 13.08 185 CYS B N 1
ATOM 3202 C CA . CYS B 1 185 ? 76.235 10.729 18.349 1.00 13.70 185 CYS B CA 1
ATOM 3203 C C . CYS B 1 185 ? 75.573 9.646 19.152 1.00 13.34 185 CYS B C 1
ATOM 3204 O O . CYS B 1 185 ? 76.193 8.632 19.465 1.00 13.30 185 CYS B O 1
ATOM 3207 N N . HIS B 1 186 ? 74.296 9.864 19.456 1.00 14.33 186 HIS B N 1
ATOM 3208 C CA . HIS B 1 186 ? 73.496 8.938 20.247 1.00 14.47 186 HIS B CA 1
ATOM 3209 C C . HIS B 1 186 ? 72.404 8.224 19.480 1.00 13.68 186 HIS B C 1
ATOM 3210 O O . HIS B 1 186 ? 71.740 7.345 20.023 1.00 13.59 186 HIS B O 1
ATOM 3217 N N . VAL B 1 187 ? 72.216 8.601 18.221 1.00 11.76 187 VAL B N 1
ATOM 3218 C CA . VAL B 1 187 ? 71.184 7.974 17.408 1.00 11.57 187 VAL B CA 1
ATOM 3219 C C . VAL B 1 187 ? 71.569 7.991 15.928 1.00 9.80 187 VAL B C 1
ATOM 3220 O O . VAL B 1 187 ? 72.179 8.936 15.434 1.00 9.71 187 VAL B O 1
ATOM 3224 N N . ALA B 1 188 ? 71.261 6.894 15.255 1.00 11.90 188 ALA B N 1
ATOM 3225 C CA . ALA B 1 188 ? 71.553 6.726 13.839 1.00 12.73 188 ALA B CA 1
ATOM 3226 C C . ALA B 1 188 ? 70.268 6.262 13.148 1.00 12.50 188 ALA B C 1
ATOM 3227 O O . ALA B 1 188 ? 69.369 5.722 13.775 1.00 13.90 188 ALA B O 1
ATOM 3229 N N . LEU B 1 189 ? 70.222 6.390 11.836 1.00 10.32 189 LEU B N 1
ATOM 3230 C CA . LEU B 1 189 ? 69.034 6.012 11.118 1.00 8.79 189 LEU B CA 1
ATOM 3231 C C . LEU B 1 189 ? 69.391 5.261 9.848 1.00 9.78 189 LEU B C 1
ATOM 3232 O O . LEU B 1 189 ? 70.082 5.809 9.009 1.00 11.45 189 LEU B O 1
ATOM 3237 N N . ALA B 1 190 ? 68.982 3.997 9.734 1.00 8.92 190 ALA B N 1
ATOM 3238 C CA . ALA B 1 190 ? 69.226 3.224 8.516 1.00 9.60 190 ALA B CA 1
ATOM 3239 C C . ALA B 1 190 ? 68.027 3.452 7.606 1.00 11.49 190 ALA B C 1
ATOM 3240 O O . ALA B 1 190 ? 66.903 3.579 8.092 1.00 11.69 190 ALA B O 1
ATOM 3242 N N . ILE B 1 191 ? 68.265 3.594 6.308 1.00 11.15 191 ILE B N 1
ATOM 3243 C CA . ILE B 1 191 ? 67.167 3.768 5.351 1.00 10.74 191 ILE B CA 1
ATOM 3244 C C . ILE B 1 191 ? 67.374 2.799 4.196 1.00 12.00 191 ILE B C 1
ATOM 3245 O O . ILE B 1 191 ? 68.485 2.371 3.931 1.00 13.53 191 ILE B O 1
ATOM 3250 N N . GLY B 1 192 ? 66.297 2.418 3.534 1.00 12.21 192 GLY B N 1
ATOM 3251 C CA . GLY B 1 192 ? 66.416 1.495 2.424 1.00 13.66 192 GLY B CA 1
ATOM 3252 C C . GLY B 1 192 ? 65.060 0.913 2.126 1.00 12.32 192 GLY B C 1
ATOM 3253 O O . GLY B 1 192 ? 64.055 1.597 2.287 1.00 12.50 192 GLY B O 1
ATOM 3254 N N . TYR B 1 193 ? 65.030 -0.341 1.690 1.00 13.11 193 TYR B N 1
ATOM 3255 C CA . TYR B 1 193 ? 63.783 -1.027 1.366 1.00 13.27 193 TYR B CA 1
ATOM 3256 C C . TYR B 1 193 ? 63.745 -2.333 2.116 1.00 13.44 193 TYR B C 1
ATOM 3257 O O . TYR B 1 193 ? 64.707 -3.086 2.090 1.00 13.86 193 TYR B O 1
ATOM 3266 N N . HIS B 1 194 ? 62.636 -2.600 2.792 1.00 15.24 194 HIS B N 1
ATOM 3267 C CA . HIS B 1 194 ? 62.514 -3.802 3.599 1.00 17.27 194 HIS B CA 1
ATOM 3268 C C . HIS B 1 194 ? 62.535 -5.078 2.787 1.00 17.94 194 HIS B C 1
ATOM 3269 O O . HIS B 1 194 ? 62.229 -5.079 1.592 1.00 17.16 194 HIS B O 1
ATOM 3276 N N . HIS B 1 195 ? 62.925 -6.163 3.447 1.00 22.11 195 HIS B N 1
ATOM 3277 C CA . HIS B 1 195 ? 62.975 -7.471 2.817 1.00 24.63 195 HIS B CA 1
ATOM 3278 C C . HIS B 1 195 ? 61.526 -7.932 2.611 1.00 27.23 195 HIS B C 1
ATOM 3279 O O . HIS B 1 195 ? 60.749 -7.992 3.554 1.00 26.56 195 HIS B O 1
ATOM 3286 N N . PRO B 1 196 ? 61.164 -8.290 1.370 1.00 31.72 196 PRO B N 1
ATOM 3287 C CA . PRO B 1 196 ? 59.841 -8.749 0.923 1.00 34.56 196 PRO B CA 1
ATOM 3288 C C . PRO B 1 196 ? 59.198 -9.867 1.722 1.00 35.65 196 PRO B C 1
ATOM 3289 O O . PRO B 1 196 ? 57.984 -10.051 1.653 1.00 37.95 196 PRO B O 1
ATOM 3293 N N . SER B 1 197 ? 60.000 -10.637 2.448 1.00 35.95 197 SER B N 1
ATOM 3294 C CA . SER B 1 197 ? 59.447 -11.735 3.234 1.00 37.56 197 SER B CA 1
ATOM 3295 C C . SER B 1 197 ? 60.019 -11.889 4.645 1.00 36.87 197 SER B C 1
ATOM 3296 O O . SER B 1 197 ? 59.321 -12.350 5.552 1.00 37.94 197 SER B O 1
ATOM 3299 N N . GLU B 1 198 ? 61.267 -11.477 4.842 1.00 35.44 198 GLU B N 1
ATOM 3300 C CA . GLU B 1 198 ? 61.904 -11.615 6.139 1.00 34.81 198 GLU B CA 1
ATOM 3301 C C . GLU B 1 198 ? 61.727 -10.480 7.140 1.00 32.60 198 GLU B C 1
ATOM 3302 O O . GLU B 1 198 ? 62.187 -10.587 8.277 1.00 33.90 198 GLU B O 1
ATOM 3308 N N . ASP B 1 199 ? 61.115 -9.375 6.726 1.00 28.41 199 ASP B N 1
ATOM 3309 C CA . ASP B 1 199 ? 60.885 -8.291 7.672 1.00 25.37 199 ASP B CA 1
ATOM 3310 C C . ASP B 1 199 ? 59.553 -8.598 8.353 1.00 26.30 199 ASP B C 1
ATOM 3311 O O . ASP B 1 199 ? 58.480 -8.227 7.866 1.00 27.37 199 ASP B O 1
ATOM 3316 N N . TYR B 1 200 ? 59.635 -9.277 9.489 1.00 27.46 200 TYR B N 1
ATOM 3317 C CA . TYR B 1 200 ? 58.452 -9.664 10.253 1.00 27.04 200 TYR B CA 1
ATOM 3318 C C . TYR B 1 200 ? 57.624 -8.499 10.793 1.00 25.75 200 TYR B C 1
ATOM 3319 O O . TYR B 1 200 ? 56.419 -8.643 11.003 1.00 24.59 200 TYR B O 1
ATOM 3328 N N . ASN B 1 201 ? 58.267 -7.352 11.009 1.00 22.98 201 ASN B N 1
ATOM 3329 C CA . ASN B 1 201 ? 57.567 -6.190 11.538 1.00 21.28 201 ASN B CA 1
ATOM 3330 C C . ASN B 1 201 ? 56.657 -5.523 10.510 1.00 21.37 201 ASN B C 1
ATOM 3331 O O . ASN B 1 201 ? 55.782 -4.735 10.870 1.00 21.62 201 ASN B O 1
ATOM 3336 N N . ALA B 1 202 ? 56.859 -5.848 9.235 1.00 22.10 202 ALA B N 1
ATOM 3337 C CA . ALA B 1 202 ? 56.063 -5.276 8.150 1.00 24.19 202 ALA B CA 1
ATOM 3338 C C . ALA B 1 202 ? 54.596 -5.694 8.179 1.00 26.31 202 ALA B C 1
ATOM 3339 O O . ALA B 1 202 ? 53.728 -4.986 7.660 1.00 28.02 202 ALA B O 1
ATOM 3341 N N . SER B 1 203 ? 54.316 -6.828 8.809 1.00 27.62 203 SER B N 1
ATOM 3342 C CA . SER B 1 203 ? 52.952 -7.320 8.893 1.00 29.53 203 SER B CA 1
ATOM 3343 C C . SER B 1 203 ? 52.337 -7.280 10.301 1.00 28.77 203 SER B C 1
ATOM 3344 O O . SER B 1 203 ? 51.209 -7.733 10.494 1.00 32.09 203 SER B O 1
ATOM 3347 N N . LEU B 1 204 ? 53.064 -6.741 11.279 1.00 26.76 204 LEU B N 1
ATOM 3348 C CA . LEU B 1 204 ? 52.548 -6.638 12.647 1.00 24.01 204 LEU B CA 1
ATOM 3349 C C . LEU B 1 204 ? 51.786 -5.326 12.792 1.00 24.77 204 LEU B C 1
ATOM 3350 O O . LEU B 1 204 ? 52.139 -4.323 12.157 1.00 24.56 204 LEU B O 1
ATOM 3355 N N . PRO B 1 205 ? 50.716 -5.313 13.615 1.00 24.12 205 PRO B N 1
ATOM 3356 C CA . PRO B 1 205 ? 49.909 -4.105 13.831 1.00 21.54 205 PRO B CA 1
ATOM 3357 C C . PRO B 1 205 ? 50.723 -3.103 14.622 1.00 20.71 205 PRO B C 1
ATOM 3358 O O . PRO B 1 205 ? 51.550 -3.500 15.449 1.00 22.46 205 PRO B O 1
ATOM 3362 N N . LYS B 1 206 ? 50.506 -1.815 14.360 1.00 17.29 206 LYS B N 1
ATOM 3363 C CA . LYS B 1 206 ? 51.208 -0.772 15.101 1.00 16.50 206 LYS B CA 1
ATOM 3364 C C . LYS B 1 206 ? 50.459 -0.626 16.417 1.00 17.59 206 LYS B C 1
ATOM 3365 O O . LYS B 1 206 ? 49.233 -0.743 16.457 1.00 16.83 206 LYS B O 1
ATOM 3371 N N . SER B 1 207 ? 51.197 -0.386 17.493 1.00 17.25 207 SER B N 1
ATOM 3372 C CA . SER B 1 207 ? 50.585 -0.216 18.799 1.00 17.44 207 SER B CA 1
ATOM 3373 C C . SER B 1 2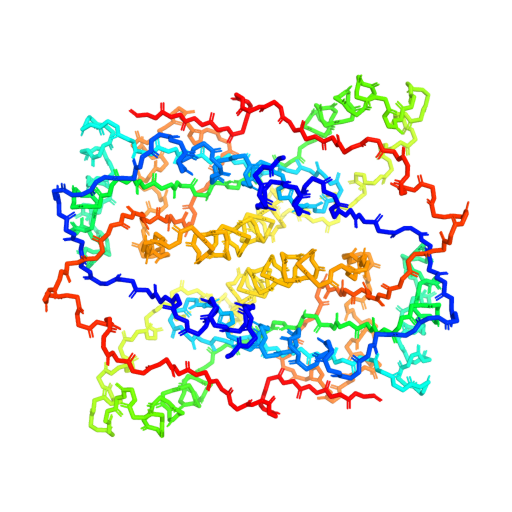07 ? 51.043 1.060 19.497 1.00 15.91 207 SER B C 1
ATOM 3374 O O . SER B 1 207 ? 52.238 1.361 19.530 1.00 15.30 207 SER B O 1
ATOM 3377 N N . ARG B 1 208 ? 50.074 1.841 19.980 1.00 13.54 208 ARG B N 1
ATOM 3378 C CA . ARG B 1 208 ? 50.337 3.068 20.724 1.00 11.64 208 ARG B CA 1
ATOM 3379 C C . ARG B 1 208 ? 49.335 3.124 21.869 1.00 12.68 208 ARG B C 1
ATOM 3380 O O . ARG B 1 208 ? 48.301 2.457 21.828 1.00 13.75 208 ARG B O 1
ATOM 3388 N N . LYS B 1 209 ? 49.646 3.926 22.878 1.00 12.65 209 LYS B N 1
ATOM 3389 C CA . LYS B 1 209 ? 48.775 4.102 24.029 1.00 14.78 209 LYS B CA 1
ATOM 3390 C C . LYS B 1 209 ? 47.463 4.745 23.616 1.00 15.80 209 LYS B C 1
ATOM 3391 O O . LYS B 1 209 ? 47.385 5.462 22.613 1.00 14.36 209 LYS B O 1
ATOM 3397 N N . ALA B 1 210 ? 46.433 4.493 24.420 1.00 18.34 210 ALA B N 1
ATOM 3398 C CA . ALA B 1 210 ? 45.108 5.051 24.188 1.00 18.24 210 ALA B CA 1
ATOM 3399 C C . ALA B 1 210 ? 45.202 6.565 24.193 1.00 17.10 210 ALA B C 1
ATOM 3400 O O . ALA B 1 210 ? 45.975 7.147 24.950 1.00 17.76 210 ALA B O 1
ATOM 3402 N N . PHE B 1 211 ? 44.405 7.185 23.334 1.00 17.18 211 PHE B N 1
ATOM 3403 C CA . PHE B 1 211 ? 44.331 8.623 23.212 1.00 18.94 211 PHE B CA 1
ATOM 3404 C C . PHE B 1 211 ? 44.211 9.307 24.580 1.00 20.84 211 PHE B C 1
ATOM 3405 O O . PHE B 1 211 ? 44.910 10.281 24.830 1.00 21.84 211 PHE B O 1
ATOM 3413 N N . GLU B 1 212 ? 43.355 8.808 25.475 1.00 22.20 212 GLU B N 1
ATOM 3414 C CA . GLU B 1 212 ? 43.206 9.441 26.804 1.00 25.19 212 GLU B CA 1
ATOM 3415 C C . GLU B 1 212 ? 44.384 9.247 27.746 1.00 22.68 212 GLU B C 1
ATOM 3416 O O . GLU B 1 212 ? 44.492 9.938 28.769 1.00 23.30 212 GLU B O 1
ATOM 3422 N N . ASP B 1 213 ? 45.248 8.294 27.424 1.00 19.22 213 ASP B N 1
ATOM 3423 C CA . ASP B 1 213 ? 46.419 8.068 28.239 1.00 19.42 213 ASP B CA 1
ATOM 3424 C C . ASP B 1 213 ? 47.553 9.042 27.917 1.00 19.37 213 ASP B C 1
ATOM 3425 O O . ASP B 1 213 ? 48.394 9.323 28.777 1.00 20.93 213 ASP B O 1
ATOM 3430 N N . VAL B 1 214 ? 47.567 9.584 26.699 1.00 18.04 214 VAL B N 1
ATOM 3431 C CA . VAL B 1 214 ? 48.635 10.509 26.298 1.00 16.12 214 VAL B CA 1
ATOM 3432 C C . VAL B 1 214 ? 48.213 11.946 26.013 1.00 15.17 214 VAL B C 1
ATOM 3433 O O . VAL B 1 214 ? 49.059 12.835 25.964 1.00 14.16 214 VAL B O 1
ATOM 3437 N N . ILE B 1 215 ? 46.913 12.179 25.822 1.00 14.07 215 ILE B N 1
ATOM 3438 C CA . ILE B 1 215 ? 46.420 13.519 25.508 1.00 13.69 215 ILE B CA 1
ATOM 3439 C C . ILE B 1 215 ? 45.382 13.997 26.527 1.00 15.49 215 ILE B C 1
ATOM 3440 O O . ILE B 1 215 ? 44.477 13.249 26.893 1.00 16.18 215 ILE B O 1
ATOM 3445 N N . THR B 1 216 ? 45.539 15.235 26.986 1.00 13.39 216 THR B N 1
ATOM 3446 C CA . THR B 1 216 ? 44.612 15.834 27.920 1.00 14.18 216 THR B CA 1
ATOM 3447 C C . THR B 1 216 ? 44.189 17.149 27.325 1.00 13.48 216 THR B C 1
ATOM 3448 O O . THR B 1 216 ? 45.034 17.941 26.948 1.00 15.30 216 THR B O 1
ATOM 3452 N N . ILE B 1 217 ? 42.882 17.396 27.253 1.00 14.58 217 ILE B N 1
ATOM 3453 C CA . ILE B 1 217 ? 42.379 18.653 26.710 1.00 15.83 217 ILE B CA 1
ATOM 3454 C C . ILE B 1 217 ? 41.778 19.476 27.859 1.00 15.97 217 ILE B C 1
ATOM 3455 O O . ILE B 1 217 ? 40.907 19.013 28.584 1.00 16.58 217 ILE B O 1
ATOM 3460 N N . LEU B 1 218 ? 42.316 20.670 28.054 1.00 15.01 218 LEU B N 1
ATOM 3461 C CA . LEU B 1 218 ? 41.887 21.563 29.110 1.00 15.04 218 LEU B CA 1
ATOM 3462 C C . LEU B 1 218 ? 41.197 22.812 28.607 1.00 16.47 218 LEU B C 1
ATOM 3463 O O . LEU B 1 218 ? 40.517 23.453 29.436 1.00 18.25 218 LEU B O 1
#

Secondary structure (DSSP, 8-state):
--HHHHHHHH--B-SSB-TT----HHHHHHHHHHHHT---GGG---EEEEEE-SHHHHHHHHHTTSSS-GGGTHHHHHSSEEEEEEEES---HHHHHHHHHHHHHTTSS-HHHHHHHGGGGHHHHHT--TTS--HHHHHHHHHHHHHHHHHHHHHHT-EEEEE--S-HHHHHHHTTTTTTTEEEEEEEEEE-B-TTT-GGGGSPP----HHHHEEE-/--HHHHHHHH--B-SSB-TT----HHHHHHHHHHHHT---GGG---EEEEEE-SHHHHHHHHHTTSSS-TTSHHHHHHSSEEEEEEEES---HHHHHHHHHHHHHTTSS-HHHHHHHGGGGHHHHTT--TTS--HHHHHHHHHHHHHHHHHHHHHHT-EEEEE--S-HHHHHHHTTTTTTTEEEEEEEEEE-B-TTT-GGGGSPP----HHHHEEE-

B-factor: mean 21.53, std 15.93, range [3.48, 87.19]